Protein AF-A0A0G4GXK8-F1 (afdb_monomer_lite)

Foldseek 3Di:
DPQDQAAEAEDDDDDDPPQDPVNVVVVLVVLLDDPPCQPPEADENANHQYYYQQDPSLLSCVSNRHAQQNHQEYAHADQHHALSRRQNNQLRYLRHAEYHYQHADALQRLLVSLQSHDFDDPPDQFSCLNHAYDHEHEPPPDDLVSSLVSLLSSLCSCVRRRQFQNYQEYHYEYEPVCCCVCPPDPVNVSNLQSNLVSCNGRHHDPPDPDPRGRAYAYAYDDPPPPDPDPQCVLVLQNDQDLVVPHPPSSVRVVVNVCVNSQKDWDPPDDDVPAQTEIEHPDDPAEEAEAEDEPVQQDVVVVVVVVVVDPPRRRRHQYQDPGAYAYAYYYDPPDDDDPPRARPPDVSLVNQAQPRDDANAHYHYAHLNCLNVVLSNLVSPHAYQEYHYHDEELQSVLVSVLSHACRNQHQYYAYYHHDYPPPDQRDQRPHANANHQYYAAEELRSLSNLLNVQQRYQEHQEYHYEYDPVSVVSSVVSHDPYDHQWYKYWYDDVPFIWIFTWGDPVVDTDGDPDTDGDDPDDD

Radius of gyration: 33.2 Å; chains: 1; bounding box: 85×62×98 Å

Secondary structure (DSSP, 8-state):
-PPP---EEE------TT--HHHHHHHHHHTTS--SS--SS-EE-TT--EEE---TTGGGGTTTTEE-TT--EEE--STT--HHHHHHHHTT-S---EEE-S--B-HHHHHHHHHTSPPPPTTSPPTTTT--B-PPEE-SSS-HHHHHHHHHHHHHHHHHTT-SS-BSEEEEEEEHHHHHHHHT-GGGHHHHHHHHHHHHHHBPP--S-STT--EEEEEEE--S----PPPHHHHHTT--B-TTTS-TTHHHHHHHHHHHTTEEE-TTS--TTSPPEEEE-S-SPEEEEEEE-SGGG-HHHHHHHHHT--TT-B--EE-B-S-EEEEEEEPTT----TT-PPP--TTGGGS-TTTB--EEEEEE-STTHHHHHHHHHHTT--EEEEEEES-BHHHHHHHHTTS-GGG--SEEEEESPBP-SSPPPPP--S--TT--EEEEESHHHHHHHHHHHTT-S-EEEEEEEE-HHHHHHHHHSS-SS-EEEEEEEEEETTEEEEEEEE--TT-----S-EEEPPP---

Structure (mmCIF, N/CA/C/O backbone):
data_AF-A0A0G4GXK8-F1
#
_entry.id   AF-A0A0G4GXK8-F1
#
loop_
_atom_site.group_PDB
_atom_site.id
_atom_site.type_symbol
_atom_site.label_atom_id
_atom_site.label_alt_id
_atom_site.label_comp_id
_atom_site.label_asym_id
_atom_site.label_entity_id
_atom_site.label_seq_id
_atom_site.pdbx_PDB_ins_code
_atom_site.Cartn_x
_atom_site.Cartn_y
_atom_site.Cartn_z
_atom_site.occupancy
_atom_site.B_iso_or_equiv
_atom_site.auth_seq_id
_atom_site.auth_comp_id
_atom_site.auth_asym_id
_atom_site.auth_atom_id
_atom_site.pdbx_PDB_model_num
ATOM 1 N N . MET A 1 1 ? -26.511 -6.822 51.312 1.00 45.88 1 MET A N 1
ATOM 2 C CA . MET A 1 1 ? -25.947 -7.897 50.473 1.00 45.88 1 MET A CA 1
ATOM 3 C C . MET A 1 1 ? -24.618 -7.384 49.966 1.00 45.88 1 MET A C 1
ATOM 5 O O . MET A 1 1 ? -24.605 -6.292 49.418 1.00 45.88 1 MET A O 1
ATOM 9 N N . SER A 1 2 ? -23.519 -8.069 50.276 1.00 49.81 2 SER A N 1
ATOM 10 C CA . SER A 1 2 ? -22.185 -7.695 49.799 1.00 49.81 2 SER A CA 1
ATOM 11 C C . SER A 1 2 ? -22.205 -7.646 48.274 1.00 49.81 2 SER A C 1
ATOM 13 O O . SER A 1 2 ? -22.596 -8.632 47.649 1.00 49.81 2 SER A O 1
ATOM 15 N N . GLU A 1 3 ? -21.844 -6.499 47.700 1.00 61.69 3 GLU A N 1
ATOM 16 C CA . GLU A 1 3 ? -21.619 -6.343 46.263 1.00 61.69 3 GLU A CA 1
ATOM 17 C C . GLU A 1 3 ? -20.759 -7.514 45.765 1.00 61.69 3 GLU A C 1
ATOM 19 O O . GLU A 1 3 ? -19.764 -7.873 46.398 1.00 61.69 3 GLU A O 1
ATOM 24 N N . GLY A 1 4 ? -21.205 -8.182 44.698 1.00 65.81 4 GLY A N 1
ATOM 25 C CA . GLY A 1 4 ? -20.562 -9.398 44.203 1.00 65.81 4 GLY A CA 1
ATOM 26 C C . GLY A 1 4 ? -19.075 -9.180 43.917 1.00 65.81 4 GLY A C 1
ATOM 27 O O . GLY A 1 4 ? -18.685 -8.151 43.377 1.00 65.81 4 GLY A O 1
ATOM 28 N N . SER A 1 5 ? -18.244 -10.163 44.264 1.00 86.81 5 SER A N 1
ATOM 29 C CA . SER A 1 5 ? -16.780 -10.118 44.149 1.00 86.81 5 SER A CA 1
ATOM 30 C C . SER A 1 5 ? -16.239 -10.582 42.789 1.00 86.81 5 SER A C 1
ATOM 32 O O . SER A 1 5 ? -15.032 -10.789 42.654 1.00 86.81 5 SER A O 1
ATOM 34 N N . LEU A 1 6 ? -17.107 -10.781 41.789 1.00 93.56 6 LEU A N 1
ATOM 35 C CA . LEU A 1 6 ? -16.709 -11.272 40.469 1.00 93.56 6 LEU A CA 1
ATOM 36 C C . LEU A 1 6 ? -15.880 -10.206 39.745 1.00 93.56 6 LEU A C 1
ATOM 38 O O . LEU A 1 6 ? -16.436 -9.220 39.273 1.00 93.56 6 LEU A O 1
ATOM 42 N N . LYS A 1 7 ? -14.564 -10.420 39.664 1.00 95.69 7 LYS A N 1
ATOM 43 C CA . LYS A 1 7 ? -13.618 -9.494 39.020 1.00 95.69 7 LYS A CA 1
ATOM 44 C C . LYS A 1 7 ? -13.305 -9.823 37.567 1.00 95.69 7 LYS A C 1
ATOM 46 O O . LYS A 1 7 ? -13.106 -8.915 36.771 1.00 95.69 7 LYS A O 1
ATOM 51 N N . SER A 1 8 ? -13.281 -11.105 37.226 1.00 96.50 8 SER A N 1
ATOM 52 C CA . SER A 1 8 ? -12.919 -11.581 35.894 1.00 96.50 8 SER A CA 1
ATOM 53 C C . SER A 1 8 ? -13.909 -12.653 35.454 1.00 96.50 8 SER A C 1
ATOM 55 O O . SER A 1 8 ? -14.335 -13.475 36.271 1.00 96.50 8 SER A O 1
ATOM 57 N N . LEU A 1 9 ? -14.301 -12.613 34.184 1.00 95.75 9 LEU A N 1
ATOM 58 C CA . LEU A 1 9 ? -15.177 -13.586 33.544 1.00 95.75 9 LEU A CA 1
ATOM 59 C C . LEU A 1 9 ? -14.488 -14.100 32.283 1.00 95.75 9 LEU A C 1
ATOM 61 O O . LEU A 1 9 ? -14.310 -13.343 31.336 1.00 95.75 9 LEU A O 1
ATOM 65 N N . THR A 1 10 ? -14.138 -15.380 32.258 1.00 95.25 10 THR A N 1
ATOM 66 C CA . THR A 1 10 ? -13.512 -16.020 31.096 1.00 95.25 10 THR A CA 1
ATOM 67 C C . THR A 1 10 ? -14.462 -17.052 30.518 1.00 95.25 10 THR A C 1
ATOM 69 O O . THR A 1 10 ? -14.994 -17.885 31.251 1.00 95.25 10 THR A O 1
ATOM 72 N N . PHE A 1 11 ? -14.673 -17.002 29.207 1.00 92.00 11 PHE A N 1
ATOM 73 C CA . PHE A 1 11 ? -15.442 -18.016 28.499 1.00 92.00 11 PHE A CA 1
ATOM 74 C C . PHE A 1 11 ? -14.510 -19.061 27.898 1.00 92.00 11 PHE A C 1
ATOM 76 O O . PHE A 1 11 ? -13.638 -18.746 27.094 1.00 92.00 11 PHE A O 1
ATOM 83 N N . GLU A 1 12 ? -14.701 -20.317 28.276 1.00 88.56 12 GLU A N 1
ATOM 84 C CA . GLU A 1 12 ? -13.911 -21.423 27.749 1.00 88.56 12 GLU A CA 1
ATOM 85 C C . GLU A 1 12 ? -14.788 -22.307 26.862 1.00 88.56 12 GLU A C 1
ATOM 87 O O . GLU A 1 12 ? -15.920 -22.630 27.244 1.00 88.56 12 GLU A O 1
ATOM 92 N N . PRO A 1 13 ? -14.303 -22.711 25.676 1.00 81.56 13 PRO A N 1
ATOM 93 C CA . PRO A 1 13 ? -15.007 -23.697 24.878 1.00 81.56 13 PRO A CA 1
ATOM 94 C C . PRO A 1 13 ? -15.041 -25.024 25.645 1.00 81.56 13 PRO A C 1
ATOM 96 O O . PRO A 1 13 ? -14.010 -25.649 25.886 1.00 81.56 13 PRO A O 1
ATOM 99 N N . ALA A 1 14 ? -16.239 -25.465 26.023 1.00 82.31 14 ALA A N 1
ATOM 100 C CA . ALA A 1 14 ? -16.440 -26.764 26.645 1.00 82.31 14 ALA A CA 1
ATOM 101 C C . ALA A 1 14 ? -16.667 -27.828 25.564 1.00 82.31 14 ALA A C 1
ATOM 103 O O . ALA A 1 14 ? -17.602 -27.732 24.766 1.00 82.31 14 ALA A O 1
ATOM 104 N N . VAL A 1 15 ? -15.831 -28.867 25.552 1.00 80.19 15 VAL A N 1
ATOM 105 C CA . VAL A 1 15 ? -16.092 -30.066 24.749 1.00 80.19 15 VAL A CA 1
ATOM 106 C C . VAL A 1 15 ? -17.166 -30.876 25.469 1.00 80.19 15 VAL A C 1
ATOM 108 O O . VAL A 1 15 ? -16.947 -31.322 26.593 1.00 80.19 15 VAL A O 1
ATOM 111 N N . LEU A 1 16 ? -18.323 -31.067 24.836 1.00 81.56 16 LEU A N 1
ATOM 112 C CA . LEU A 1 16 ? -19.387 -31.926 25.353 1.00 81.56 16 LEU A CA 1
ATOM 113 C C . LEU A 1 16 ? -19.197 -33.349 24.797 1.00 81.56 16 LEU A C 1
ATOM 115 O O . LEU A 1 16 ? -19.496 -33.584 23.624 1.00 81.56 16 LEU A O 1
ATOM 119 N N . PRO A 1 17 ? -18.664 -34.306 25.583 1.00 81.38 17 PRO A N 1
ATOM 120 C CA . PRO A 1 17 ? -18.449 -35.662 25.098 1.00 81.38 17 PRO A CA 1
ATOM 121 C C . PRO A 1 17 ? -19.789 -36.345 24.807 1.00 81.38 17 PRO A C 1
ATOM 123 O O . PRO A 1 17 ? -20.706 -36.303 25.622 1.00 81.38 17 PRO A O 1
ATOM 126 N N . GLY A 1 18 ? -19.884 -37.000 23.649 1.00 83.50 18 GLY A N 1
ATOM 127 C CA . GLY A 1 18 ? -21.077 -37.752 23.251 1.00 83.50 18 GLY A CA 1
ATOM 128 C C . GLY A 1 18 ? -22.213 -36.912 22.663 1.00 83.50 18 GLY A C 1
ATOM 129 O O . GLY A 1 18 ? -23.280 -37.466 22.436 1.00 83.50 18 GLY A O 1
ATOM 130 N N . VAL A 1 19 ? -21.987 -35.620 22.400 1.00 78.62 19 VAL A N 1
ATOM 131 C CA . VAL A 1 19 ? -22.952 -34.733 21.736 1.00 78.62 19 VAL A CA 1
ATOM 132 C C . VAL A 1 19 ? -22.487 -34.493 20.296 1.00 78.62 19 VAL A C 1
ATOM 134 O O . VAL A 1 19 ? -21.416 -33.931 20.058 1.00 78.62 19 VAL A O 1
ATOM 137 N N . GLY A 1 20 ? -23.259 -34.965 19.322 1.00 82.00 20 GLY A N 1
ATOM 138 C CA . GLY A 1 20 ? -23.020 -34.749 17.901 1.00 82.00 20 GLY A CA 1
ATOM 139 C C . GLY A 1 20 ? -23.222 -33.287 17.490 1.00 82.00 20 GLY A C 1
ATOM 140 O O . GLY A 1 20 ? -23.883 -32.506 18.172 1.00 82.00 20 GLY A O 1
ATOM 141 N N . ILE A 1 21 ? -22.687 -32.906 16.323 1.00 77.19 21 ILE A N 1
ATOM 142 C CA . ILE A 1 21 ? -22.787 -31.533 15.783 1.00 77.19 21 ILE A CA 1
ATOM 143 C C . ILE A 1 21 ? -24.249 -31.051 15.718 1.00 77.19 21 ILE A C 1
ATOM 145 O O . ILE A 1 21 ? -24.526 -29.880 15.975 1.00 77.19 21 ILE A O 1
ATOM 149 N N . GLN A 1 22 ? -25.194 -31.948 15.415 1.00 76.69 22 GLN A N 1
ATOM 150 C CA . GLN A 1 22 ? -26.624 -31.626 15.376 1.00 76.69 22 GLN A CA 1
ATOM 151 C C . GLN A 1 22 ? -27.178 -31.249 16.752 1.00 76.69 22 GLN A C 1
ATOM 153 O O . GLN A 1 22 ? -27.837 -30.223 16.870 1.00 76.69 22 GLN A O 1
ATOM 158 N N . GLU A 1 23 ? -26.850 -32.004 17.797 1.00 78.31 23 GLU A N 1
ATOM 159 C CA . GLU A 1 23 ? -27.309 -31.732 19.164 1.00 78.31 23 GLU A CA 1
ATOM 160 C C . GLU A 1 23 ? -26.655 -30.461 19.728 1.00 78.31 23 GLU A C 1
ATOM 162 O O . GLU A 1 23 ? -27.317 -29.673 20.397 1.00 78.31 23 GLU A O 1
ATOM 167 N N . ILE A 1 24 ? -25.389 -30.183 19.384 1.00 74.69 24 ILE A N 1
ATOM 168 C CA . ILE A 1 24 ? -24.744 -28.890 19.686 1.00 74.69 24 ILE A CA 1
ATOM 169 C C . ILE A 1 24 ? -25.511 -27.742 19.012 1.00 74.69 24 ILE A C 1
ATOM 171 O O . ILE A 1 24 ? -25.770 -26.708 19.635 1.00 74.69 24 ILE A O 1
ATOM 175 N N . THR A 1 25 ? -25.913 -27.931 17.753 1.00 72.81 25 THR A N 1
ATOM 176 C CA . THR A 1 25 ? -26.692 -26.937 17.003 1.00 72.81 25 THR A CA 1
ATOM 177 C C . THR A 1 25 ? -28.077 -26.742 17.633 1.00 72.81 25 THR A C 1
ATOM 179 O O . THR A 1 25 ? -28.501 -25.603 17.828 1.00 72.81 25 THR A O 1
ATOM 182 N N . GLU A 1 26 ? -28.754 -27.814 18.052 1.00 74.62 26 GLU A N 1
ATOM 183 C CA . GLU A 1 26 ? -30.036 -27.739 18.765 1.00 74.62 26 GLU A CA 1
ATOM 184 C C . GLU A 1 26 ? -29.912 -27.046 20.127 1.00 74.62 26 GLU A C 1
ATOM 186 O O . GLU A 1 26 ? -30.715 -26.166 20.432 1.00 74.62 26 GLU A O 1
ATOM 191 N N . ILE A 1 27 ? -28.883 -27.353 20.924 1.00 72.31 27 ILE A N 1
ATOM 192 C CA . ILE A 1 27 ? -28.625 -26.686 22.211 1.00 72.31 27 ILE A CA 1
ATOM 193 C C . ILE A 1 27 ? -28.381 -25.187 22.004 1.00 72.31 27 ILE A C 1
ATOM 195 O O . ILE A 1 27 ? -28.888 -24.368 22.778 1.00 72.31 27 ILE A O 1
ATOM 199 N N . SER A 1 28 ? -27.647 -24.809 20.951 1.00 68.38 28 SER A N 1
ATOM 200 C CA . SER A 1 28 ? -27.437 -23.401 20.600 1.00 68.38 28 SER A CA 1
ATOM 201 C C . SER A 1 28 ? -28.756 -22.705 20.247 1.00 68.38 28 SER A C 1
ATOM 203 O O . SER A 1 28 ? -29.006 -21.588 20.701 1.00 68.38 28 SER A O 1
ATOM 205 N N . TYR A 1 29 ? -29.652 -23.395 19.532 1.00 68.12 29 TYR A N 1
ATOM 206 C CA . TYR A 1 29 ? -30.964 -22.877 19.154 1.00 68.12 29 TYR A CA 1
ATOM 207 C C . TYR A 1 29 ? -31.909 -22.760 20.360 1.00 68.12 29 TYR A C 1
ATOM 209 O O . TYR A 1 29 ? -32.554 -21.729 20.539 1.00 68.12 29 TYR A O 1
ATOM 217 N N . ILE A 1 30 ? -31.962 -23.764 21.237 1.00 66.00 30 ILE A N 1
ATOM 218 C CA . ILE A 1 30 ? -32.838 -23.773 22.420 1.00 66.00 30 ILE A CA 1
ATOM 219 C C . ILE A 1 30 ? -32.435 -22.671 23.411 1.00 66.00 30 ILE A C 1
ATOM 221 O O . ILE A 1 30 ? -33.296 -21.962 23.932 1.00 66.00 30 ILE A O 1
ATOM 225 N N . ASN A 1 31 ? -31.133 -22.467 23.623 1.00 63.75 31 ASN A N 1
ATOM 226 C CA . ASN A 1 31 ? -30.623 -21.435 24.529 1.00 63.75 31 ASN A CA 1
ATOM 227 C C . ASN A 1 31 ? -30.623 -20.019 23.925 1.00 63.75 31 ASN A C 1
ATOM 229 O O . ASN A 1 31 ? -30.362 -19.053 24.645 1.00 63.75 31 ASN A O 1
ATOM 233 N N . SER A 1 32 ? -30.936 -19.877 22.629 1.00 56.75 32 SER A N 1
ATOM 234 C CA . SER A 1 32 ? -30.922 -18.589 21.919 1.00 56.75 32 SER A CA 1
ATOM 235 C C . SER A 1 32 ? -32.082 -17.653 22.251 1.00 56.75 32 SER A C 1
ATOM 237 O O . SER A 1 32 ? -32.067 -16.482 21.874 1.00 56.75 32 SER A O 1
ATOM 239 N N . ARG A 1 33 ? -33.093 -18.121 22.987 1.00 60.16 33 ARG A N 1
ATOM 240 C CA . ARG A 1 33 ? -34.148 -17.246 23.500 1.00 60.16 33 ARG A CA 1
ATOM 241 C C . ARG A 1 33 ? -33.918 -17.013 24.989 1.00 60.16 33 ARG A C 1
ATOM 243 O O . ARG A 1 33 ? -34.150 -17.939 25.768 1.00 60.16 33 ARG A O 1
ATOM 250 N N . PRO A 1 34 ? -33.484 -15.809 25.418 1.00 59.44 34 PRO A N 1
ATOM 251 C CA . PRO A 1 34 ? -33.531 -15.483 26.835 1.00 59.44 34 PRO A CA 1
ATOM 252 C C . PRO A 1 34 ? -34.973 -15.697 27.331 1.00 59.44 34 PRO A C 1
ATOM 254 O O . PRO A 1 34 ? -35.917 -15.459 26.567 1.00 59.44 34 PRO A O 1
ATOM 257 N N . PRO A 1 35 ? -35.174 -16.192 28.567 1.00 64.50 35 PRO A N 1
ATOM 258 C CA . PRO A 1 35 ? -36.516 -16.378 29.109 1.00 64.50 35 PRO A CA 1
ATOM 259 C C . PRO A 1 35 ? -37.327 -15.086 28.920 1.00 64.50 35 PRO A C 1
ATOM 261 O O . PRO A 1 35 ? -36.813 -14.001 29.181 1.00 64.50 35 PRO A O 1
ATOM 264 N N . GLN A 1 36 ? -38.574 -15.202 28.436 1.00 60.56 36 GLN A N 1
ATOM 265 C CA . GLN A 1 36 ? -39.431 -14.067 28.027 1.00 60.56 36 GLN A CA 1
ATOM 266 C C . GLN A 1 36 ? -39.553 -12.966 29.091 1.00 60.56 36 GLN A C 1
ATOM 268 O O . GLN A 1 36 ? -39.804 -11.806 28.774 1.00 60.56 36 GLN A O 1
ATOM 273 N N . THR A 1 37 ? -39.346 -13.318 30.353 1.00 61.09 37 THR A N 1
ATOM 274 C CA . THR A 1 37 ? -39.152 -12.385 31.452 1.00 61.09 37 THR A CA 1
ATOM 275 C C . THR A 1 37 ? -37.689 -11.953 31.513 1.00 61.09 37 THR A C 1
ATOM 277 O O . THR A 1 37 ? -36.926 -12.443 32.351 1.00 61.09 37 THR A O 1
ATOM 280 N N . ALA A 1 38 ? -37.291 -11.021 30.641 1.00 59.41 38 ALA A N 1
ATOM 281 C CA . ALA A 1 38 ? -36.101 -10.222 30.911 1.00 59.41 38 ALA A CA 1
ATOM 282 C C . ALA A 1 38 ? -36.269 -9.619 32.318 1.00 59.41 38 ALA A C 1
ATOM 284 O O . ALA A 1 38 ? -37.359 -9.117 32.628 1.00 59.41 38 ALA A O 1
ATOM 285 N N . PRO A 1 39 ? -35.264 -9.714 33.204 1.00 66.06 39 PRO A N 1
ATOM 286 C CA . PRO A 1 39 ? -35.381 -9.118 34.522 1.00 66.06 39 PRO A CA 1
ATOM 287 C C . PRO A 1 39 ? -35.699 -7.632 34.341 1.00 66.06 39 PRO A C 1
ATOM 289 O O . PRO A 1 39 ? -35.030 -6.927 33.588 1.00 66.06 39 PRO A O 1
ATOM 292 N N . SER A 1 40 ? -36.745 -7.152 35.015 1.00 73.75 40 SER A N 1
ATOM 293 C CA . SER A 1 40 ? -37.171 -5.747 34.941 1.00 73.75 40 SER A CA 1
ATOM 294 C C . SER A 1 40 ? -36.105 -4.777 35.462 1.00 73.75 40 SER A C 1
ATOM 296 O O . SER A 1 40 ? -36.216 -3.569 35.268 1.00 73.75 40 SER A O 1
ATOM 298 N N . GLN A 1 41 ? -35.074 -5.303 36.124 1.00 79.56 41 GLN A N 1
ATOM 299 C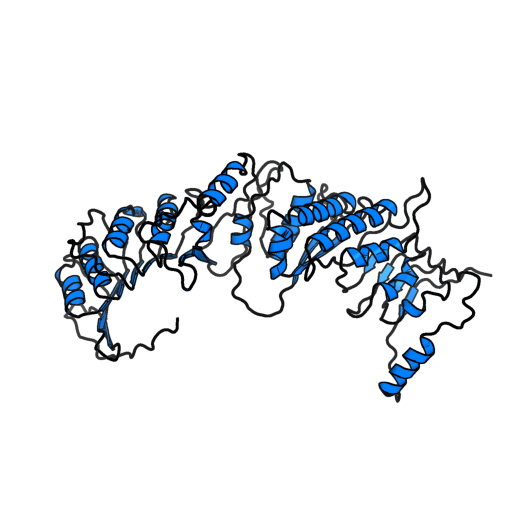 CA . GLN A 1 41 ? -33.948 -4.564 36.664 1.00 79.56 41 GLN A CA 1
ATOM 300 C C . GLN A 1 41 ? -32.643 -5.089 36.074 1.00 79.56 41 GLN A C 1
ATOM 302 O O . GLN A 1 41 ? -32.454 -6.296 35.917 1.00 79.56 41 GLN A O 1
ATOM 307 N N . SER A 1 42 ? -31.725 -4.167 35.786 1.00 85.69 42 SER A N 1
ATOM 308 C CA . SER A 1 42 ? -30.365 -4.523 35.400 1.00 85.69 42 SER A CA 1
ATOM 309 C C . SER A 1 42 ? -29.679 -5.309 36.520 1.00 85.69 42 SER A C 1
ATOM 311 O O . SER A 1 42 ? -29.839 -4.952 37.685 1.00 85.69 42 SER A O 1
ATOM 313 N N . ILE A 1 43 ? -28.875 -6.313 36.178 1.00 89.75 43 ILE A N 1
ATOM 314 C CA . ILE A 1 43 ? -28.015 -7.068 37.092 1.00 89.75 43 ILE A CA 1
ATOM 315 C C . ILE A 1 43 ? -26.655 -6.352 37.148 1.00 89.75 43 ILE A C 1
ATOM 317 O O . ILE A 1 43 ? -25.871 -6.483 36.203 1.00 89.75 43 ILE A O 1
ATOM 321 N N . PRO A 1 44 ? -26.357 -5.563 38.199 1.00 91.69 44 PRO A N 1
ATOM 322 C CA . PRO A 1 44 ? -25.096 -4.844 38.287 1.00 91.69 44 PRO A CA 1
ATOM 323 C C . PRO A 1 44 ? -23.954 -5.797 38.654 1.00 91.69 44 PRO A C 1
ATOM 325 O O . PRO A 1 44 ? -24.027 -6.539 39.631 1.00 91.69 44 PRO A O 1
ATOM 328 N N . LEU A 1 45 ? -22.865 -5.715 37.898 1.00 94.00 45 LEU A N 1
ATOM 329 C CA . LEU A 1 45 ? -21.598 -6.410 38.112 1.00 94.00 45 LEU A CA 1
ATOM 330 C C . LEU A 1 45 ? -20.495 -5.360 38.349 1.00 94.00 45 LEU A C 1
ATOM 332 O O . LEU A 1 45 ? -19.636 -5.153 37.492 1.00 94.00 45 LEU A O 1
ATOM 336 N N . PRO A 1 46 ? -20.530 -4.636 39.486 1.00 94.06 46 PRO A N 1
ATOM 337 C CA . PRO A 1 46 ? -19.671 -3.474 39.712 1.00 94.06 46 PRO A CA 1
ATOM 338 C C . PRO A 1 46 ? -18.201 -3.833 39.952 1.00 94.06 46 PRO A C 1
ATOM 340 O O . PRO A 1 46 ? -17.347 -2.969 39.797 1.00 94.06 46 PRO A O 1
ATOM 343 N N . ALA A 1 47 ? -17.899 -5.079 40.327 1.00 95.19 47 ALA A N 1
ATOM 344 C CA . ALA A 1 47 ? -16.530 -5.548 40.525 1.00 95.19 47 ALA A CA 1
ATOM 345 C C . ALA A 1 47 ? -15.891 -6.123 39.252 1.00 95.19 47 ALA A C 1
ATOM 347 O O . ALA A 1 47 ? -14.683 -6.340 39.260 1.00 95.19 47 ALA A O 1
ATOM 348 N N . LEU A 1 48 ? -16.671 -6.372 38.189 1.00 96.81 48 LEU A N 1
ATOM 349 C CA . LEU A 1 48 ? -16.188 -7.025 36.973 1.00 96.81 48 LEU A CA 1
ATOM 350 C C . LEU A 1 48 ? -15.327 -6.048 36.176 1.00 96.81 48 LEU A C 1
ATOM 352 O O . LEU A 1 48 ? -15.840 -5.073 35.630 1.00 96.81 48 LEU A O 1
ATOM 356 N N . THR A 1 49 ? -14.029 -6.323 36.113 1.00 97.38 49 THR A N 1
ATOM 357 C CA . THR A 1 49 ? -13.034 -5.515 35.404 1.00 97.38 49 THR A CA 1
ATOM 358 C C . THR A 1 49 ? -12.572 -6.170 34.109 1.00 97.38 49 THR A C 1
ATOM 360 O O . THR A 1 49 ? -12.143 -5.467 33.200 1.00 97.38 49 THR A O 1
ATOM 363 N N . GLU A 1 50 ? -12.681 -7.492 33.992 1.00 97.81 50 GLU A N 1
ATOM 364 C CA . GLU A 1 50 ? -12.146 -8.249 32.858 1.00 97.81 50 GLU A CA 1
ATOM 365 C C . GLU A 1 50 ? -13.186 -9.215 32.293 1.00 97.81 50 GLU A C 1
ATOM 367 O O . GLU A 1 50 ? -13.807 -9.983 33.033 1.00 97.81 50 GLU A O 1
ATOM 372 N N . VAL A 1 51 ? -13.350 -9.203 30.972 1.00 96.88 51 VAL A N 1
ATOM 373 C CA . VAL A 1 51 ? -14.135 -10.194 30.236 1.00 96.88 51 VAL A CA 1
ATOM 374 C C . VAL A 1 51 ? -13.260 -10.790 29.148 1.00 96.88 51 VAL A C 1
ATOM 376 O O . VAL A 1 51 ? -12.902 -10.107 28.193 1.00 96.88 51 VAL A O 1
ATOM 379 N N . ASN A 1 52 ? -12.925 -12.066 29.288 1.00 96.50 52 ASN A N 1
ATOM 380 C CA . ASN A 1 52 ? -12.000 -12.752 28.407 1.00 96.50 52 ASN A CA 1
ATOM 381 C C . ASN A 1 52 ? -12.683 -13.805 27.545 1.00 96.50 52 ASN A C 1
ATOM 383 O O . ASN A 1 52 ? -13.639 -14.460 27.967 1.00 96.50 52 ASN A O 1
ATOM 387 N N . CYS A 1 53 ? -12.122 -14.013 26.356 1.00 92.88 53 CYS A N 1
ATOM 388 C CA . CYS A 1 53 ? -12.518 -15.080 25.443 1.00 92.88 53 CYS A CA 1
ATOM 389 C C . CYS A 1 53 ? -13.968 -14.986 24.935 1.00 92.88 53 CYS A C 1
ATOM 391 O O . CYS A 1 53 ? -14.638 -15.999 24.769 1.00 92.88 53 CYS A O 1
ATOM 393 N N . VAL A 1 54 ? -14.473 -13.781 24.650 1.00 92.56 54 VAL A N 1
ATOM 394 C CA . VAL A 1 54 ? -15.809 -13.618 24.052 1.00 92.56 54 VAL A CA 1
ATOM 395 C C . VAL A 1 54 ? -15.880 -14.360 22.704 1.00 92.56 54 VAL A C 1
ATOM 397 O O . VAL A 1 54 ? -15.052 -14.135 21.819 1.00 92.56 54 VAL A O 1
ATOM 400 N N . ILE A 1 55 ? -16.873 -15.243 22.560 1.00 88.44 55 ILE A N 1
ATOM 401 C CA . ILE A 1 55 ? -17.116 -16.090 21.381 1.00 88.44 55 ILE A CA 1
ATOM 402 C C . ILE A 1 55 ? -18.459 -15.750 20.713 1.00 88.44 55 ILE A C 1
ATOM 404 O O . ILE A 1 55 ? -19.304 -15.095 21.336 1.00 88.44 55 ILE A O 1
ATOM 408 N N . PRO A 1 56 ? -18.686 -16.209 19.465 1.00 85.31 56 PRO A N 1
ATOM 409 C CA . PRO A 1 56 ? -19.992 -16.119 18.822 1.00 85.31 56 PRO A CA 1
ATOM 410 C C . PRO A 1 56 ? -21.123 -16.686 19.681 1.00 85.31 56 PRO A C 1
ATOM 412 O O . PRO A 1 56 ? -20.991 -17.758 20.270 1.00 85.31 56 PRO A O 1
ATOM 415 N N . GLY A 1 57 ? -22.253 -15.980 19.717 1.00 82.38 57 GLY A N 1
ATOM 416 C CA . GLY A 1 57 ? -23.446 -16.375 20.470 1.00 82.38 57 GLY A CA 1
ATOM 417 C C . GLY A 1 57 ? -23.568 -15.703 21.838 1.00 82.38 57 GLY A C 1
ATOM 418 O O . GLY A 1 57 ? -24.624 -15.778 22.462 1.00 82.38 57 GLY A O 1
ATOM 419 N N . HIS A 1 58 ? -22.551 -14.970 22.299 1.00 86.31 58 HIS A N 1
ATOM 420 C CA . HIS A 1 58 ? -22.671 -14.152 23.512 1.00 86.31 58 HIS A CA 1
ATOM 421 C C . HIS A 1 58 ? -23.545 -12.913 23.338 1.00 86.31 58 HIS A C 1
ATOM 423 O O . HIS A 1 58 ? -23.950 -12.316 24.333 1.00 86.31 58 HIS A O 1
ATOM 429 N N . SER A 1 59 ? -23.950 -12.589 22.110 1.00 83.81 59 SER A N 1
ATOM 430 C CA . SER A 1 59 ? -25.041 -11.642 21.850 1.00 83.81 59 SER A CA 1
ATOM 431 C C . SER A 1 59 ? -26.338 -11.988 22.594 1.00 83.81 59 SER A C 1
ATOM 433 O O . SER A 1 59 ? -27.117 -11.098 22.899 1.00 83.81 59 SER A O 1
ATOM 435 N N . LEU A 1 60 ? -26.547 -13.249 22.985 1.00 81.06 60 LEU A N 1
ATOM 436 C CA . LEU A 1 60 ? -27.681 -13.692 23.810 1.00 81.06 60 LEU A CA 1
ATOM 437 C C . LEU A 1 60 ? -27.654 -13.179 25.259 1.00 81.06 60 LEU A C 1
ATOM 439 O O . LEU A 1 60 ? -28.633 -13.314 26.000 1.00 81.06 60 LEU A O 1
ATOM 443 N N . ILE A 1 61 ? -26.513 -12.646 25.694 1.00 83.50 61 ILE A N 1
ATOM 444 C CA . ILE A 1 61 ? -26.377 -11.952 26.976 1.00 83.50 61 ILE A CA 1
ATOM 445 C C . ILE A 1 61 ? -26.991 -10.550 26.864 1.00 83.50 61 ILE A C 1
ATOM 447 O O . ILE A 1 61 ? -27.503 -10.032 27.863 1.00 83.50 61 ILE A O 1
ATOM 451 N N . ASP A 1 62 ? -27.028 -9.974 25.654 1.00 76.94 62 ASP A N 1
ATOM 452 C CA . ASP A 1 62 ? -27.815 -8.778 25.359 1.00 76.94 62 ASP A CA 1
ATOM 453 C C . ASP A 1 62 ? -29.295 -9.100 25.637 1.00 76.94 62 ASP A C 1
ATOM 455 O O . ASP A 1 62 ? -29.876 -10.015 25.057 1.00 76.94 62 ASP A O 1
ATOM 459 N N . GLY A 1 63 ? -29.897 -8.415 26.611 1.00 75.19 63 GLY A N 1
ATOM 460 C CA . GLY A 1 63 ? -31.257 -8.704 27.095 1.00 75.19 63 GLY A CA 1
ATOM 461 C C . GLY A 1 63 ? -31.346 -9.422 28.446 1.00 75.19 63 GLY A C 1
ATOM 462 O O . GLY A 1 63 ? -32.414 -9.436 29.055 1.00 75.19 63 GLY A O 1
ATOM 463 N N . ARG A 1 64 ? -30.233 -9.925 29.000 1.00 81.44 64 ARG A N 1
ATOM 464 C CA . ARG A 1 64 ? -30.187 -10.397 30.404 1.00 81.44 64 ARG A CA 1
ATOM 465 C C . ARG A 1 64 ? -30.020 -9.264 31.422 1.00 81.44 64 ARG A C 1
ATOM 467 O O . ARG A 1 64 ? -29.956 -9.519 32.622 1.00 81.44 64 ARG A O 1
ATOM 474 N N . GLY A 1 65 ? -29.942 -8.019 30.950 1.00 84.00 65 GLY A N 1
ATOM 475 C CA . GLY A 1 65 ? -29.865 -6.820 31.782 1.00 84.00 65 GLY A CA 1
ATOM 476 C C . GLY A 1 65 ? -28.527 -6.638 32.499 1.00 84.00 65 GLY A C 1
ATOM 477 O O . GLY A 1 65 ? -28.482 -5.924 33.492 1.00 84.00 65 GLY A O 1
ATOM 478 N N . TRP A 1 66 ? -27.444 -7.284 32.066 1.00 90.69 66 TRP A N 1
ATOM 479 C CA . TRP A 1 66 ? -26.147 -7.131 32.731 1.00 90.69 66 TRP A CA 1
ATOM 480 C C . TRP A 1 66 ? -25.638 -5.693 32.610 1.00 90.69 66 TRP A C 1
ATOM 482 O O . TRP A 1 66 ? -25.640 -5.109 31.529 1.00 90.69 66 TRP A O 1
ATOM 492 N N . ALA A 1 67 ? -25.204 -5.129 33.736 1.00 93.44 67 ALA A N 1
ATOM 493 C CA . ALA A 1 67 ? -24.561 -3.827 33.791 1.00 93.44 67 ALA A CA 1
ATOM 494 C C . ALA A 1 67 ? -23.141 -3.985 34.339 1.00 93.44 67 ALA A C 1
ATOM 496 O O . ALA A 1 67 ? -22.953 -4.371 35.489 1.00 93.44 67 ALA A O 1
ATOM 497 N N . THR A 1 68 ? -22.143 -3.664 33.527 1.00 95.31 68 THR A N 1
ATOM 498 C CA . THR A 1 68 ? -20.717 -3.920 33.743 1.00 95.31 68 THR A CA 1
ATOM 499 C C . THR A 1 68 ? -19.918 -2.608 33.804 1.00 95.31 68 THR A C 1
ATOM 501 O O . THR A 1 68 ? -19.004 -2.384 33.008 1.00 95.31 68 THR A O 1
ATOM 504 N N . PRO A 1 69 ? -20.236 -1.692 34.744 1.00 95.06 69 PRO A N 1
ATOM 505 C CA . PRO A 1 69 ? -19.705 -0.327 34.732 1.00 95.06 69 PRO A CA 1
ATOM 506 C C . PRO A 1 69 ? -18.185 -0.244 34.912 1.00 95.06 69 PRO A C 1
ATOM 508 O O . PRO A 1 69 ? -17.584 0.735 34.472 1.00 95.06 69 PRO A O 1
ATOM 511 N N . ALA A 1 70 ? -17.575 -1.247 35.550 1.00 96.06 70 ALA A N 1
ATOM 512 C CA . ALA A 1 70 ? -16.154 -1.279 35.872 1.00 96.06 70 ALA A CA 1
ATOM 513 C C . ALA A 1 70 ? -15.294 -2.052 34.862 1.00 96.06 70 ALA A C 1
ATOM 515 O O . ALA A 1 70 ? -14.086 -2.120 35.066 1.00 96.06 70 ALA A O 1
ATOM 516 N N . VAL A 1 71 ? -15.875 -2.602 33.786 1.00 97.56 71 VAL A N 1
ATOM 517 C CA . VAL A 1 71 ? -15.111 -3.395 32.811 1.00 97.56 71 VAL A CA 1
ATOM 518 C C . VAL A 1 71 ? -14.052 -2.526 32.148 1.00 97.56 71 VAL A C 1
ATOM 520 O O . VAL A 1 71 ? -14.366 -1.550 31.465 1.00 97.56 71 VAL A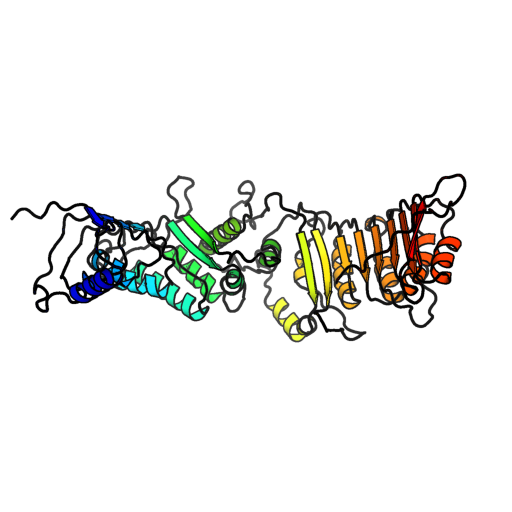 O 1
ATOM 523 N N . GLU A 1 72 ? -12.799 -2.903 32.367 1.00 98.06 72 GLU A N 1
ATOM 524 C CA . GLU A 1 72 ? -11.605 -2.264 31.832 1.00 98.06 72 GLU A CA 1
ATOM 525 C C . GLU A 1 72 ? -11.091 -3.003 30.595 1.00 98.06 72 GLU A C 1
ATOM 527 O O . GLU A 1 72 ? -10.654 -2.351 29.649 1.00 98.06 72 GLU A O 1
ATOM 532 N N . VAL A 1 73 ? -11.179 -4.336 30.575 1.00 97.75 73 VAL A N 1
ATOM 533 C CA . VAL A 1 73 ? -10.643 -5.172 29.493 1.00 97.75 73 VAL A CA 1
ATOM 534 C C . VAL A 1 73 ? -11.728 -6.084 28.941 1.00 97.75 73 VAL A C 1
ATOM 536 O O . VAL A 1 73 ? -12.390 -6.800 29.696 1.00 97.75 73 VAL A O 1
ATOM 539 N N . VAL A 1 74 ? -11.889 -6.079 27.618 1.00 96.94 74 VAL A N 1
ATOM 540 C CA . VAL A 1 74 ? -12.695 -7.072 26.900 1.00 96.94 74 VAL A CA 1
ATOM 541 C C . VAL A 1 74 ? -11.843 -7.704 25.809 1.00 96.94 74 VAL A C 1
ATOM 543 O O . VAL A 1 74 ? -11.385 -6.994 24.914 1.00 96.94 74 VAL A O 1
ATOM 546 N N . SER A 1 75 ? -11.658 -9.024 25.867 1.00 95.69 75 SER A N 1
ATOM 547 C CA . SER A 1 75 ? -10.935 -9.787 24.850 1.00 95.69 75 SER A CA 1
ATOM 548 C C . SER A 1 75 ? -11.842 -10.786 24.122 1.00 95.69 75 SER A C 1
ATOM 550 O O . SER A 1 75 ? -12.620 -11.528 24.726 1.00 95.69 75 SER A O 1
ATOM 552 N N . ALA A 1 76 ? -11.746 -10.803 22.794 1.00 93.00 76 ALA A N 1
ATOM 553 C CA . ALA A 1 76 ? -12.482 -11.693 21.898 1.00 93.00 76 ALA A CA 1
ATOM 554 C C . ALA A 1 76 ? -11.493 -12.313 20.894 1.00 93.00 76 ALA A C 1
ATOM 556 O O . ALA A 1 76 ? -11.401 -11.811 19.777 1.00 93.00 76 ALA A O 1
ATOM 557 N N . PRO A 1 77 ? -10.705 -13.337 21.281 1.00 87.75 77 PRO A N 1
ATOM 558 C CA . PRO A 1 77 ? -9.536 -13.846 20.553 1.00 87.75 77 PRO A CA 1
ATOM 559 C C . PRO A 1 77 ? -9.872 -14.689 19.312 1.00 87.75 77 PRO A C 1
ATOM 561 O O . PRO A 1 77 ? -8.963 -15.139 18.619 1.00 87.75 77 PRO A O 1
ATOM 564 N N . TYR A 1 78 ? -11.152 -14.913 19.016 1.00 83.00 78 TYR A N 1
ATOM 565 C CA . TYR A 1 78 ? -11.594 -15.717 17.879 1.00 83.00 78 TYR A CA 1
ATOM 566 C C . TYR A 1 78 ? -12.038 -14.819 16.721 1.00 83.00 78 TYR A C 1
ATOM 568 O O . TYR A 1 78 ? -12.750 -13.835 16.922 1.00 83.00 78 TYR A O 1
ATOM 576 N N . ASP A 1 79 ? -11.644 -15.177 15.499 1.00 77.44 79 ASP A N 1
ATOM 577 C CA . ASP A 1 79 ? -11.920 -14.424 14.266 1.00 77.44 79 ASP A CA 1
ATOM 578 C C . ASP A 1 79 ? -13.391 -14.475 13.811 1.00 77.44 79 ASP A C 1
ATOM 580 O O . ASP A 1 79 ? -13.783 -13.777 12.878 1.00 77.44 79 ASP A O 1
ATOM 584 N N . THR A 1 80 ? -14.213 -15.278 14.483 1.00 78.19 80 THR A N 1
ATOM 585 C CA . THR A 1 80 ? -15.640 -15.437 14.198 1.00 78.19 80 THR A CA 1
ATOM 586 C C . THR A 1 80 ? -16.545 -14.536 15.030 1.00 78.19 80 THR A C 1
ATOM 588 O O . THR A 1 80 ? -17.729 -14.426 14.712 1.00 78.19 80 THR A O 1
ATOM 591 N N . ALA A 1 81 ? -16.048 -13.958 16.129 1.00 78.19 81 ALA A N 1
ATOM 592 C CA . ALA A 1 81 ? -16.876 -13.121 16.995 1.00 78.19 81 ALA A CA 1
ATOM 593 C C . ALA A 1 81 ? -17.392 -11.886 16.230 1.00 78.19 81 ALA A C 1
ATOM 595 O O . ALA A 1 81 ? -16.765 -11.395 15.295 1.00 78.19 81 ALA A O 1
ATOM 596 N N . GLN A 1 82 ? -18.569 -11.388 16.594 1.00 87.44 82 GLN A N 1
ATOM 597 C CA . GLN A 1 82 ? -19.159 -10.211 15.962 1.00 87.44 82 GLN A CA 1
ATOM 598 C C . GLN A 1 82 ? -19.302 -9.070 16.967 1.00 87.44 82 GLN A C 1
ATOM 600 O O . GLN A 1 82 ? -19.257 -9.257 18.183 1.00 87.44 82 GLN A O 1
ATOM 605 N N . VAL A 1 83 ? -19.556 -7.861 16.458 1.00 89.75 83 VAL A N 1
ATOM 606 C CA . VAL A 1 83 ? -19.903 -6.689 17.284 1.00 89.75 83 VAL A CA 1
ATOM 607 C C . VAL A 1 83 ? -21.035 -7.008 18.264 1.00 89.75 83 VAL A C 1
ATOM 609 O O . VAL A 1 83 ? -21.009 -6.548 19.405 1.00 89.75 83 VAL A O 1
ATOM 612 N N . ALA A 1 84 ? -22.008 -7.815 17.833 1.00 90.69 84 ALA A N 1
ATOM 613 C CA . ALA A 1 84 ? -23.134 -8.233 18.657 1.00 90.69 84 ALA A CA 1
ATOM 614 C C . ALA A 1 84 ? -22.705 -9.043 19.892 1.00 90.69 84 ALA A C 1
ATOM 616 O O . ALA A 1 84 ? -23.344 -8.925 20.930 1.00 90.69 84 ALA A O 1
ATOM 617 N N . ASP A 1 85 ? -21.622 -9.818 19.810 1.00 91.06 85 ASP A N 1
ATOM 618 C CA . ASP A 1 85 ? -21.158 -10.664 20.915 1.00 91.06 85 ASP A CA 1
ATOM 619 C C . ASP A 1 85 ? -20.380 -9.875 21.974 1.00 91.06 85 ASP A C 1
ATOM 621 O O . ASP A 1 85 ? -20.412 -10.210 23.155 1.00 91.06 85 ASP A O 1
ATOM 625 N N . ILE A 1 86 ? -19.707 -8.799 21.558 1.00 94.44 86 ILE A N 1
ATOM 626 C CA . ILE A 1 86 ? -18.913 -7.920 22.430 1.00 94.44 86 ILE A CA 1
ATOM 627 C C . ILE A 1 86 ? -19.803 -6.876 23.121 1.00 94.44 86 ILE A C 1
ATOM 629 O O . ILE A 1 86 ? -19.562 -6.502 24.274 1.00 94.44 86 ILE A O 1
ATOM 633 N N . ARG A 1 87 ? -20.849 -6.406 22.426 1.00 95.25 87 ARG A N 1
ATOM 634 C CA . ARG A 1 87 ? -21.752 -5.334 22.873 1.00 95.25 87 ARG A CA 1
ATOM 635 C C . ARG A 1 87 ? -22.240 -5.467 24.327 1.00 95.25 87 ARG A C 1
ATOM 637 O O . ARG A 1 87 ? -22.153 -4.457 25.027 1.00 95.25 87 ARG A O 1
ATOM 644 N N . PRO A 1 88 ? -22.693 -6.637 24.824 1.00 93.75 88 PRO A N 1
ATOM 645 C CA . PRO A 1 88 ? -23.262 -6.754 26.170 1.00 93.75 88 PRO A CA 1
ATOM 646 C C . PRO A 1 88 ? -22.303 -6.328 27.285 1.00 93.75 88 PRO A C 1
ATOM 648 O O . PRO A 1 88 ? -22.738 -5.841 28.325 1.00 93.75 88 PRO A O 1
ATOM 651 N N . PHE A 1 89 ? -20.997 -6.486 27.066 1.00 94.94 89 PHE A N 1
ATOM 652 C CA . PHE A 1 89 ? -19.971 -6.207 28.071 1.00 94.94 89 PHE A CA 1
ATOM 653 C C . PHE A 1 89 ? -19.472 -4.765 28.035 1.00 94.94 89 PHE A C 1
ATOM 655 O O . PHE A 1 89 ? -19.025 -4.244 29.059 1.00 94.94 89 PHE A O 1
ATOM 662 N N . VAL A 1 90 ? -19.554 -4.108 26.874 1.00 95.50 90 VAL A N 1
ATOM 663 C CA . VAL A 1 90 ? -19.073 -2.730 26.698 1.00 95.50 90 VAL A CA 1
ATOM 664 C C . VAL A 1 90 ? -20.181 -1.696 26.851 1.00 95.50 90 VAL A C 1
ATOM 666 O O . VAL A 1 90 ? -19.910 -0.614 27.362 1.00 95.50 90 VAL A O 1
ATOM 669 N N . ALA A 1 91 ? -21.428 -2.018 26.484 1.00 95.00 91 ALA A N 1
ATOM 670 C CA . ALA A 1 91 ? -22.528 -1.052 26.388 1.00 95.00 91 ALA A CA 1
ATOM 671 C C . ALA A 1 91 ? -22.839 -0.321 27.703 1.00 95.00 91 ALA A C 1
ATOM 673 O O . ALA A 1 91 ? -23.404 0.765 27.698 1.00 95.00 91 ALA A O 1
ATOM 674 N N . THR A 1 92 ? -22.464 -0.891 28.847 1.00 94.06 92 THR A N 1
ATOM 675 C CA . THR A 1 92 ? -22.666 -0.271 30.165 1.00 94.06 92 THR A CA 1
ATOM 676 C C . THR A 1 92 ? -21.360 0.096 30.873 1.00 94.06 92 THR A C 1
ATOM 678 O O . THR A 1 92 ? -21.412 0.668 31.965 1.00 94.06 92 THR A O 1
ATOM 681 N N . SER A 1 93 ? -20.202 -0.168 30.254 1.00 94.94 93 SER A N 1
ATOM 682 C CA . SER A 1 93 ? -18.891 0.161 30.819 1.00 94.94 93 SER A CA 1
ATOM 683 C C . SER A 1 93 ? -18.645 1.670 30.843 1.00 94.94 93 SER A C 1
ATOM 685 O O . SER A 1 93 ? -19.054 2.419 29.953 1.00 94.94 93 SER A O 1
ATOM 687 N N . ARG A 1 94 ? -17.953 2.124 31.892 1.00 95.31 94 ARG A N 1
ATOM 688 C CA . ARG A 1 94 ? -17.460 3.501 32.048 1.00 95.31 94 ARG A CA 1
ATOM 689 C C . ARG A 1 94 ? -15.950 3.576 32.255 1.00 95.31 94 ARG A C 1
ATOM 691 O O . ARG A 1 94 ? -15.424 4.663 32.487 1.00 95.31 94 ARG A O 1
ATOM 698 N N . SER A 1 95 ? -15.281 2.430 32.197 1.00 96.00 95 SER A N 1
ATOM 699 C CA . SER A 1 95 ? -13.879 2.276 32.577 1.00 96.00 95 SER A CA 1
ATOM 700 C C . SER A 1 95 ? -13.062 1.561 31.510 1.00 96.00 95 SER A C 1
ATOM 702 O O . SER A 1 95 ? -11.943 1.162 31.808 1.00 96.00 95 SER A O 1
ATOM 704 N N . LEU A 1 96 ? -13.584 1.410 30.287 1.00 97.62 96 LEU A N 1
ATOM 705 C CA . LEU A 1 96 ? -12.925 0.641 29.235 1.00 97.62 96 LEU A CA 1
ATOM 706 C C . LEU A 1 96 ? -11.525 1.204 28.944 1.00 97.62 96 LEU A C 1
ATOM 708 O O . LEU A 1 96 ? -11.358 2.373 28.584 1.00 97.62 96 LEU A O 1
ATOM 712 N N . VAL A 1 97 ? -10.522 0.350 29.121 1.00 97.75 97 VAL A N 1
ATOM 713 C CA . VAL A 1 97 ? -9.103 0.621 28.889 1.00 97.75 97 VAL A CA 1
ATOM 714 C C . VAL A 1 97 ? -8.646 -0.080 27.616 1.00 97.75 97 VAL A C 1
ATOM 716 O O . VAL A 1 97 ? -7.990 0.549 26.785 1.00 97.75 97 VAL A O 1
ATOM 719 N N . GLU A 1 98 ? -9.012 -1.346 27.435 1.00 97.31 98 GLU A N 1
ATOM 720 C CA . GLU A 1 98 ? -8.534 -2.196 26.345 1.00 97.31 98 GLU A CA 1
ATOM 721 C C . GLU A 1 98 ? -9.686 -2.996 25.734 1.00 97.31 98 GLU A C 1
ATOM 723 O O . GLU A 1 98 ? -10.473 -3.644 26.427 1.00 97.31 98 GLU A O 1
ATOM 728 N N . LEU A 1 99 ? -9.780 -2.932 24.407 1.00 96.19 99 LEU A N 1
ATOM 729 C CA . LEU A 1 99 ? -10.663 -3.774 23.617 1.00 96.19 99 LEU A CA 1
ATOM 730 C C . LEU A 1 99 ? -9.810 -4.582 22.640 1.00 96.19 99 LEU A C 1
ATOM 732 O O . LEU A 1 99 ? -9.364 -4.064 21.614 1.00 96.19 99 LEU A O 1
ATOM 736 N N . GLU A 1 100 ? -9.579 -5.844 22.983 1.00 93.31 100 GLU A N 1
ATOM 737 C CA . GLU A 1 100 ? -8.692 -6.742 22.256 1.00 93.31 100 GLU A CA 1
ATOM 738 C C . GLU A 1 100 ? -9.494 -7.722 21.409 1.00 93.31 100 GLU A C 1
ATOM 740 O O . GLU A 1 100 ? -10.288 -8.522 21.900 1.00 93.31 100 GLU A O 1
ATOM 745 N N . THR A 1 101 ? -9.276 -7.695 20.103 1.00 87.44 101 THR A N 1
ATOM 746 C CA . THR A 1 101 ? -9.854 -8.696 19.213 1.00 87.44 101 THR A CA 1
ATOM 747 C C . THR A 1 101 ? -8.994 -8.832 17.958 1.00 87.44 101 THR A C 1
ATOM 749 O O . THR A 1 101 ? -8.526 -7.818 17.430 1.00 87.44 101 THR A O 1
ATOM 752 N N . PRO A 1 102 ? -8.772 -10.058 17.453 1.00 84.88 102 PRO A N 1
ATOM 753 C CA . PRO A 1 102 ? -8.153 -10.279 16.160 1.00 84.88 102 PRO A CA 1
ATOM 754 C C . PRO A 1 102 ? -9.124 -9.975 15.014 1.00 84.88 102 PRO A C 1
ATOM 756 O O . PRO A 1 102 ? -8.712 -9.974 13.854 1.00 84.88 102 PRO A O 1
ATOM 759 N N . LEU A 1 103 ? -10.401 -9.699 15.315 1.00 83.94 103 LEU A N 1
ATOM 760 C CA . LEU A 1 103 ? -11.374 -9.262 14.329 1.00 83.94 103 LEU A CA 1
ATOM 761 C C . LEU A 1 103 ? -10.939 -7.946 13.695 1.00 83.94 103 LEU A C 1
ATOM 763 O O . LEU A 1 103 ? -10.698 -6.938 14.362 1.00 83.94 103 LEU A O 1
ATOM 767 N N . LEU A 1 104 ? -10.924 -7.949 12.369 1.00 91.56 104 LEU A N 1
ATOM 768 C CA . LEU A 1 104 ? -10.739 -6.747 11.575 1.00 91.56 104 LEU A CA 1
ATOM 769 C C . LEU A 1 104 ? -12.109 -6.116 11.347 1.00 91.56 104 LEU A C 1
ATOM 771 O O . LEU A 1 104 ? -12.843 -6.529 10.446 1.00 91.56 104 LEU A O 1
ATOM 775 N N . LEU A 1 105 ? -12.452 -5.123 12.165 1.00 93.50 105 LEU A N 1
ATOM 776 C CA . LEU A 1 105 ? -13.749 -4.458 12.085 1.00 93.50 105 LEU A CA 1
ATOM 777 C C . LEU A 1 105 ? -13.706 -3.300 11.080 1.00 93.50 105 LEU A C 1
ATOM 779 O O . LEU A 1 105 ? -12.797 -2.461 11.150 1.00 93.50 105 LEU A O 1
ATOM 783 N N . PRO A 1 106 ? -14.682 -3.212 10.157 1.00 95.56 106 PRO A N 1
ATOM 784 C CA . PRO A 1 106 ? -14.933 -1.990 9.405 1.00 95.56 106 PRO A CA 1
ATOM 785 C C . PRO A 1 106 ? -15.092 -0.776 10.337 1.00 95.56 106 PRO A C 1
ATOM 787 O O . PRO A 1 106 ? -15.601 -0.923 11.453 1.00 95.56 106 PRO A O 1
ATOM 790 N N . PRO A 1 107 ? -14.738 0.445 9.893 1.00 97.06 107 PRO A N 1
ATOM 791 C CA . PRO A 1 107 ? -14.898 1.648 10.707 1.00 97.06 107 PRO A CA 1
ATOM 792 C C . PRO A 1 107 ? -16.343 1.865 11.184 1.00 97.06 107 PRO A C 1
ATOM 794 O O . PRO A 1 107 ? -16.549 2.307 12.311 1.00 97.06 107 PRO A O 1
ATOM 797 N N . SER A 1 108 ? -17.337 1.525 10.353 1.00 96.44 108 SER A N 1
ATOM 798 C CA . SER A 1 108 ? -18.770 1.598 10.676 1.00 96.44 108 SER A CA 1
ATOM 799 C C . SER A 1 108 ? -19.157 0.707 11.852 1.00 96.44 108 SER A C 1
ATOM 801 O O . SER A 1 108 ? -19.879 1.136 12.749 1.00 96.44 108 SER A O 1
ATOM 803 N N . ASP A 1 109 ? -18.648 -0.518 11.858 1.00 95.88 109 ASP A N 1
ATOM 804 C CA . ASP A 1 109 ? -19.007 -1.555 12.820 1.00 95.88 109 ASP A CA 1
ATOM 805 C C . ASP A 1 109 ? -18.361 -1.246 14.169 1.00 95.88 109 ASP A C 1
ATOM 807 O O . ASP A 1 109 ? -19.000 -1.328 15.220 1.00 95.88 109 ASP A O 1
ATOM 811 N N . LEU A 1 110 ? -17.108 -0.779 14.136 1.00 96.50 110 LEU A N 1
ATOM 812 C CA . LEU A 1 110 ? -16.435 -0.280 15.325 1.00 96.50 110 LEU A CA 1
ATOM 813 C C . LEU A 1 110 ? -17.126 0.981 15.868 1.00 96.50 110 LEU A C 1
ATOM 815 O O . LEU A 1 110 ? -17.298 1.103 17.079 1.00 96.50 110 LEU A O 1
ATOM 819 N N . ALA A 1 111 ? -17.584 1.892 15.002 1.00 97.44 111 ALA A N 1
ATOM 820 C CA . ALA A 1 111 ? -18.361 3.055 15.428 1.00 97.44 111 ALA A CA 1
ATOM 821 C C . ALA A 1 111 ? -19.677 2.638 16.099 1.00 97.44 111 ALA A C 1
ATOM 823 O O . ALA A 1 111 ? -19.992 3.148 17.170 1.00 97.44 111 ALA A O 1
ATOM 824 N N . GLN A 1 112 ? -20.404 1.671 15.529 1.00 96.62 112 GLN A N 1
ATOM 825 C CA . GLN A 1 112 ? -21.630 1.120 16.112 1.00 96.62 112 GLN A CA 1
ATOM 826 C C . GLN A 1 112 ? -21.373 0.475 17.483 1.00 96.62 112 GLN A C 1
ATOM 828 O O . GLN A 1 112 ? -22.177 0.631 18.404 1.00 96.62 112 GLN A O 1
ATOM 833 N N . LEU A 1 113 ? -20.253 -0.235 17.644 1.00 96.19 113 LEU A N 1
ATOM 834 C CA . LEU A 1 113 ? -19.855 -0.789 18.937 1.00 96.19 113 LEU A CA 1
ATOM 835 C C . LEU A 1 113 ? -19.590 0.327 19.953 1.00 96.19 113 LEU A C 1
ATOM 837 O O . LEU A 1 113 ? -20.140 0.289 21.052 1.00 96.19 113 LEU A O 1
ATOM 841 N N . MET A 1 114 ? -18.811 1.346 19.581 1.00 97.19 114 MET A N 1
ATOM 842 C CA . MET A 1 114 ? -18.545 2.491 20.457 1.00 97.19 114 MET A CA 1
ATOM 843 C C . MET A 1 114 ? -19.831 3.248 20.797 1.00 97.19 114 MET A C 1
ATOM 845 O O . MET A 1 114 ? -19.986 3.700 21.925 1.00 97.19 114 MET A O 1
ATOM 849 N N . GLU A 1 115 ? -20.785 3.343 19.868 1.00 96.75 115 GLU A N 1
ATOM 850 C CA . GLU A 1 115 ? -22.077 3.995 20.092 1.00 96.75 115 GLU A CA 1
ATOM 851 C C . GLU A 1 115 ? -22.922 3.348 21.185 1.00 96.75 115 GLU A C 1
ATOM 853 O O . GLU A 1 115 ? -23.683 4.052 21.851 1.00 96.75 115 GLU A O 1
ATOM 858 N N . SER A 1 116 ? -22.761 2.040 21.401 1.00 95.94 116 SER A N 1
ATOM 859 C CA . SER A 1 116 ? -23.481 1.320 22.455 1.00 95.94 116 SER A CA 1
ATOM 860 C C . SER A 1 116 ? -23.107 1.783 23.866 1.00 95.94 116 SER A C 1
ATOM 862 O O . SER A 1 116 ? -23.899 1.620 24.788 1.00 95.94 116 SER A O 1
ATOM 864 N N . ILE A 1 117 ? -21.934 2.400 24.031 1.00 96.50 117 ILE A N 1
ATOM 865 C CA . ILE A 1 117 ? -21.479 2.972 25.298 1.00 96.50 117 ILE A CA 1
ATOM 866 C C . ILE A 1 117 ? -22.221 4.301 25.519 1.00 96.50 117 ILE A C 1
ATOM 868 O O . ILE A 1 117 ? -22.314 5.104 24.583 1.00 96.50 117 ILE A O 1
ATOM 872 N N . PRO A 1 118 ? -22.753 4.591 26.718 1.00 93.81 118 PRO A N 1
ATOM 873 C CA . PRO A 1 118 ? -23.452 5.844 26.983 1.00 93.81 118 PRO A CA 1
ATOM 874 C C . PRO A 1 118 ? -22.526 7.054 26.826 1.00 93.81 118 PRO A C 1
ATOM 876 O O . PRO A 1 118 ? -21.305 6.947 26.903 1.00 93.81 118 PRO A O 1
ATOM 879 N N . LEU A 1 119 ? -23.102 8.239 26.637 1.00 96.38 119 LEU A N 1
ATOM 880 C CA . LEU A 1 119 ? -22.334 9.482 26.704 1.00 96.38 119 LEU A CA 1
ATOM 881 C C . LEU A 1 119 ? -21.899 9.768 28.148 1.00 96.38 119 LEU A C 1
ATOM 883 O O . LEU A 1 119 ? -22.608 9.448 29.106 1.00 96.38 119 LEU A O 1
ATOM 887 N N . GLY A 1 120 ? -20.732 10.396 28.303 1.00 89.19 120 GLY A N 1
ATOM 888 C CA . GLY A 1 120 ? -20.266 10.870 29.606 1.00 89.19 120 GLY A CA 1
ATOM 889 C C . GLY A 1 120 ? -21.141 12.000 30.147 1.00 89.19 120 GLY A C 1
ATOM 890 O O . GLY A 1 120 ? -21.741 12.762 29.388 1.00 89.19 120 GLY A O 1
ATOM 891 N N . GLN A 1 121 ? -21.200 12.144 31.472 1.00 90.69 121 GLN A N 1
ATOM 892 C CA . GLN A 1 121 ? -21.845 13.308 32.076 1.00 90.69 121 GLN A CA 1
ATOM 893 C C . GLN A 1 121 ? -20.985 14.552 31.838 1.00 90.69 121 GLN A C 1
ATOM 895 O O . GLN A 1 121 ? -19.757 14.510 31.963 1.00 90.69 121 GLN A O 1
ATOM 900 N N . ARG A 1 122 ? -21.627 15.677 31.513 1.00 90.75 122 ARG A N 1
ATOM 901 C CA . ARG A 1 122 ? -20.936 16.947 31.261 1.00 90.75 122 ARG A CA 1
ATOM 902 C C . ARG A 1 122 ? -20.080 17.329 32.476 1.00 90.75 122 ARG A C 1
ATOM 904 O O . ARG A 1 122 ? -20.603 17.457 33.576 1.00 90.75 122 ARG A O 1
ATOM 911 N N . GLY A 1 123 ? -18.777 17.516 32.266 1.00 89.25 123 GLY A N 1
ATOM 912 C CA . GLY A 1 123 ? -17.816 17.870 33.321 1.00 89.25 123 GLY A CA 1
ATOM 913 C C . GLY A 1 123 ? -17.097 16.686 33.980 1.00 89.25 123 GLY A C 1
ATOM 914 O O . GLY A 1 123 ? -16.132 16.908 34.703 1.00 89.25 123 GLY A O 1
ATOM 915 N N . SER A 1 124 ? -17.504 15.444 33.701 1.00 90.69 124 SER A N 1
ATOM 916 C CA . SER A 1 124 ? -16.759 14.238 34.089 1.00 90.69 124 SER A CA 1
ATOM 917 C C . SER A 1 124 ? -15.901 13.720 32.927 1.00 90.69 124 SER A C 1
ATOM 919 O O . SER A 1 124 ? -16.242 13.977 31.766 1.00 90.69 124 SER A O 1
ATOM 921 N N . PRO A 1 125 ? -14.802 12.986 33.192 1.00 92.50 125 PRO A N 1
ATOM 922 C CA . PRO A 1 125 ? -14.133 12.211 32.154 1.00 92.50 125 PRO A CA 1
ATOM 923 C C . PRO A 1 125 ? -15.147 11.290 31.470 1.00 92.50 125 PRO A C 1
ATOM 925 O O . PRO A 1 125 ? -15.924 10.608 32.139 1.00 92.50 125 PRO A O 1
ATOM 928 N N . GLY A 1 126 ? -15.165 11.292 30.138 1.00 94.94 126 GLY A N 1
ATOM 929 C CA . GLY A 1 126 ? -16.053 10.406 29.393 1.00 94.94 126 GLY A CA 1
ATOM 930 C C . GLY A 1 126 ? -15.709 8.925 29.621 1.00 94.94 126 GLY A C 1
ATOM 931 O O . GLY A 1 126 ? -14.587 8.610 30.026 1.00 94.94 126 GLY A O 1
ATOM 932 N N . PRO A 1 127 ? -16.643 8.002 29.345 1.00 96.44 127 PRO A N 1
ATOM 933 C CA . PRO A 1 127 ? -16.471 6.574 29.624 1.00 96.44 127 PRO A CA 1
ATOM 934 C C . PRO A 1 127 ? -15.323 5.911 28.850 1.00 96.44 127 PRO A C 1
ATOM 936 O O . PRO A 1 127 ? -14.860 4.846 29.244 1.00 96.44 127 PRO A O 1
ATOM 939 N N . LEU A 1 128 ? -14.842 6.540 27.774 1.00 97.50 128 LEU A N 1
ATOM 940 C CA . LEU A 1 128 ? -13.688 6.094 26.994 1.00 97.50 128 LEU A CA 1
ATOM 941 C C . LEU A 1 128 ? -12.430 6.944 27.231 1.00 97.50 128 LEU A C 1
ATOM 943 O O . LEU A 1 128 ? -11.448 6.801 26.508 1.00 97.50 128 LEU A O 1
ATOM 947 N N . ALA A 1 129 ? -12.411 7.819 28.241 1.00 96.81 129 ALA A N 1
ATOM 948 C CA . ALA A 1 129 ? -11.245 8.660 28.530 1.00 96.81 129 ALA A CA 1
ATOM 949 C C . ALA A 1 129 ? -9.988 7.854 28.903 1.00 96.81 129 ALA A C 1
ATOM 951 O O . ALA A 1 129 ? -8.868 8.343 28.751 1.00 96.81 129 ALA A O 1
ATOM 952 N N . ARG A 1 130 ? -10.165 6.615 29.383 1.00 97.19 130 ARG A N 1
ATOM 953 C CA . ARG A 1 130 ? -9.074 5.687 29.715 1.00 97.19 130 ARG A CA 1
ATOM 954 C C . ARG A 1 130 ? -8.745 4.700 28.593 1.00 97.19 130 ARG A C 1
ATOM 956 O O . ARG A 1 130 ? -7.804 3.932 28.774 1.00 97.19 130 ARG A O 1
ATOM 963 N N . LEU A 1 131 ? -9.457 4.737 27.463 1.00 97.75 131 LEU A N 1
ATOM 964 C CA . LEU A 1 131 ? -9.269 3.802 26.357 1.00 97.75 131 LEU A CA 1
ATOM 965 C C . LEU A 1 131 ? -7.887 4.000 25.729 1.00 97.75 131 LEU A C 1
ATOM 967 O O . LEU A 1 131 ? -7.560 5.101 25.279 1.00 97.75 131 LEU A O 1
ATOM 971 N N . ARG A 1 132 ? -7.084 2.938 25.712 1.00 96.88 132 ARG A N 1
ATOM 972 C CA . ARG A 1 132 ? -5.697 2.913 25.225 1.00 96.88 132 ARG A CA 1
ATOM 973 C C . ARG A 1 132 ? -5.549 2.138 23.926 1.00 96.88 132 ARG A C 1
ATOM 975 O O . ARG A 1 132 ? -4.736 2.547 23.098 1.00 96.88 132 ARG A O 1
ATOM 982 N N . THR A 1 133 ? -6.332 1.080 23.752 1.00 96.06 133 THR A N 1
ATOM 983 C CA . THR A 1 133 ? -6.222 0.167 22.613 1.00 96.06 133 THR A CA 1
ATOM 984 C C . THR A 1 133 ? -7.610 -0.175 22.097 1.00 96.06 133 THR A C 1
ATOM 986 O O . THR A 1 133 ? -8.535 -0.393 22.881 1.00 96.06 133 THR A O 1
ATOM 989 N N . ILE A 1 134 ? -7.742 -0.211 20.773 1.00 95.88 134 ILE A N 1
ATOM 990 C CA . ILE A 1 134 ? -8.944 -0.659 20.069 1.00 95.88 134 ILE A CA 1
ATOM 991 C C . ILE A 1 134 ? -8.584 -1.742 19.046 1.00 95.88 134 ILE A C 1
ATOM 993 O O . ILE A 1 134 ? -7.413 -1.850 18.666 1.00 95.88 134 ILE A O 1
ATOM 997 N N . PRO A 1 135 ? -9.582 -2.502 18.558 1.00 93.62 135 PRO A N 1
ATOM 998 C CA . PRO A 1 135 ? -9.408 -3.441 17.460 1.00 93.62 135 PRO A CA 1
ATOM 999 C C . PRO A 1 135 ? -8.768 -2.784 16.240 1.00 93.62 135 PRO A C 1
ATOM 1001 O O . PRO A 1 135 ? -8.965 -1.591 15.984 1.00 93.62 135 PRO A O 1
ATOM 1004 N N . SER A 1 136 ? -8.046 -3.574 15.446 1.00 94.94 136 SER A N 1
ATOM 1005 C CA . SER A 1 136 ? -7.487 -3.061 14.199 1.00 94.94 136 SER A CA 1
ATOM 1006 C C . SER A 1 136 ? -8.595 -2.725 13.201 1.00 94.94 136 SER A C 1
ATOM 1008 O O . SER A 1 136 ? -9.517 -3.512 12.979 1.00 94.94 136 SER A O 1
ATOM 1010 N N . ILE A 1 137 ? -8.489 -1.558 12.569 1.00 96.19 137 ILE A N 1
ATOM 1011 C CA . ILE A 1 137 ? -9.488 -1.063 11.624 1.00 96.19 137 ILE A CA 1
ATOM 1012 C C . ILE A 1 137 ? -9.247 -1.688 10.249 1.00 96.19 137 ILE A C 1
ATOM 1014 O O . ILE A 1 137 ? -8.187 -1.503 9.650 1.00 96.19 137 ILE A O 1
ATOM 1018 N N . LYS A 1 138 ? -10.251 -2.388 9.720 1.00 95.38 138 LYS A N 1
ATOM 1019 C CA . LYS A 1 138 ? -10.259 -2.915 8.351 1.00 95.38 138 LYS A CA 1
ATOM 1020 C C . LYS A 1 138 ? -10.522 -1.778 7.365 1.00 95.38 138 LYS A C 1
ATOM 1022 O O . LYS A 1 138 ? -11.552 -1.134 7.479 1.00 95.38 138 LYS A O 1
ATOM 1027 N N . LEU A 1 139 ? -9.657 -1.549 6.377 1.00 94.25 139 LEU A N 1
ATOM 1028 C CA . LEU A 1 139 ? -9.852 -0.522 5.333 1.00 94.25 139 LEU A CA 1
ATOM 1029 C C . LEU A 1 139 ? -9.955 -1.098 3.910 1.00 94.25 139 LEU A C 1
ATOM 1031 O O . LEU A 1 139 ? -9.745 -0.374 2.944 1.00 94.25 139 LEU A O 1
ATOM 1035 N N . TYR A 1 140 ? -10.236 -2.393 3.767 1.00 92.69 140 TYR A N 1
ATOM 1036 C CA . TYR A 1 140 ? -10.255 -3.082 2.473 1.00 92.69 140 TYR A CA 1
ATOM 1037 C C . TYR A 1 140 ? -11.565 -3.812 2.198 1.00 92.69 140 TYR A C 1
ATOM 1039 O O . TYR A 1 140 ? -12.313 -4.125 3.129 1.00 92.69 140 TYR A O 1
ATOM 1047 N N . GLY A 1 141 ? -11.815 -4.106 0.919 1.00 90.56 141 GLY A N 1
ATOM 1048 C CA . GLY A 1 141 ? -13.055 -4.733 0.456 1.00 90.56 141 GLY A CA 1
ATOM 1049 C C . GLY A 1 141 ? -14.288 -3.850 0.668 1.00 90.56 141 GLY A C 1
ATOM 1050 O O . GLY A 1 141 ? -15.375 -4.368 0.907 1.00 90.56 141 GLY A O 1
ATOM 1051 N N . MET A 1 142 ? -14.108 -2.527 0.659 1.00 92.38 142 MET A N 1
ATOM 1052 C CA . MET A 1 142 ? -15.158 -1.530 0.874 1.00 92.38 142 MET A CA 1
ATOM 1053 C C . MET A 1 142 ? -14.953 -0.339 -0.059 1.00 92.38 142 MET A C 1
ATOM 1055 O O . MET A 1 142 ? -13.825 -0.014 -0.432 1.00 92.38 142 MET A O 1
ATOM 1059 N N . GLU A 1 143 ? -16.041 0.347 -0.397 1.00 90.75 143 GLU A N 1
ATOM 1060 C CA . GLU A 1 143 ? -15.978 1.585 -1.170 1.00 90.75 143 GLU A CA 1
ATOM 1061 C C . GLU A 1 143 ? -15.350 2.721 -0.350 1.00 90.75 143 GLU A C 1
ATOM 1063 O O . GLU A 1 143 ? -15.601 2.859 0.850 1.00 90.75 143 GLU A O 1
ATOM 1068 N N . SER A 1 144 ? -14.555 3.571 -1.007 1.00 88.56 144 SER A N 1
ATOM 1069 C CA . SER A 1 144 ? -13.826 4.661 -0.341 1.00 88.56 144 SER A CA 1
ATOM 1070 C C . SER A 1 144 ? -14.751 5.609 0.435 1.00 88.56 144 SER A C 1
ATOM 1072 O O . SER A 1 144 ? -14.382 6.078 1.510 1.00 88.56 144 SER A O 1
ATOM 1074 N N . ASP A 1 145 ? -15.958 5.878 -0.069 1.00 90.50 145 ASP A N 1
ATOM 1075 C CA . ASP A 1 145 ? -16.922 6.751 0.607 1.00 90.50 145 ASP A CA 1
ATOM 1076 C C . ASP A 1 145 ? -17.475 6.141 1.895 1.00 90.50 145 ASP A C 1
ATOM 1078 O O . ASP A 1 145 ? -17.540 6.833 2.914 1.00 90.50 145 ASP A O 1
ATOM 1082 N N . VAL A 1 146 ? -17.760 4.837 1.885 1.00 93.12 146 VAL A N 1
ATOM 1083 C CA . VAL A 1 146 ? -18.201 4.086 3.069 1.00 93.12 146 VAL A CA 1
ATOM 1084 C C . VAL A 1 146 ? -17.104 4.075 4.133 1.00 93.12 146 VAL A C 1
ATOM 1086 O O . VAL A 1 146 ? -17.370 4.320 5.311 1.00 93.12 146 VAL A O 1
ATOM 1089 N N . VAL A 1 147 ? -15.847 3.857 3.725 1.00 93.56 147 VAL A N 1
ATOM 1090 C CA . VAL A 1 147 ? -14.696 3.908 4.640 1.00 93.56 147 VAL A CA 1
ATOM 1091 C C . VAL A 1 147 ? -14.556 5.303 5.249 1.00 93.56 147 VAL A C 1
ATOM 1093 O O . VAL A 1 147 ? -14.415 5.437 6.466 1.00 93.56 147 VAL A O 1
ATOM 1096 N N . ARG A 1 148 ? -14.629 6.352 4.425 1.00 94.50 148 ARG A N 1
ATOM 1097 C CA . ARG A 1 148 ? -14.523 7.750 4.858 1.00 94.50 148 ARG A CA 1
ATOM 1098 C C . ARG A 1 148 ? -15.617 8.131 5.856 1.00 94.50 148 ARG A C 1
ATOM 1100 O O . ARG A 1 148 ? -15.303 8.692 6.906 1.00 94.50 148 ARG A O 1
ATOM 1107 N N . GLU A 1 149 ? -16.877 7.824 5.554 1.00 95.94 149 GLU A N 1
ATOM 1108 C CA . GLU A 1 149 ? -18.004 8.095 6.452 1.00 95.94 149 GLU A CA 1
ATOM 1109 C C . GLU A 1 149 ? -17.860 7.322 7.767 1.00 95.94 149 GLU A C 1
ATOM 1111 O O . GLU A 1 149 ? -18.005 7.898 8.849 1.00 95.94 149 GLU A O 1
ATOM 1116 N N . GLY A 1 150 ? -17.499 6.039 7.687 1.00 97.06 150 GLY A N 1
ATOM 1117 C CA . GLY A 1 150 ? -17.275 5.200 8.856 1.00 97.06 150 GLY A CA 1
ATOM 1118 C C . GLY A 1 150 ? -16.154 5.726 9.760 1.00 97.06 150 GLY A C 1
ATOM 1119 O O . GLY A 1 150 ? -16.319 5.746 10.977 1.00 97.06 150 GLY A O 1
ATOM 1120 N N . LEU A 1 151 ? -15.041 6.213 9.195 1.00 97.12 151 LEU A N 1
ATOM 1121 C CA . LEU A 1 151 ? -13.940 6.824 9.956 1.00 97.12 151 LEU A CA 1
ATOM 1122 C C . LEU A 1 151 ? -14.368 8.121 10.655 1.00 97.12 151 LEU A C 1
ATOM 1124 O O . LEU A 1 151 ? -14.030 8.345 11.819 1.00 97.12 151 LEU A O 1
ATOM 1128 N N . GLU A 1 152 ? -15.128 8.972 9.967 1.00 97.50 152 GLU A N 1
ATOM 1129 C CA . GLU A 1 152 ? -15.657 10.216 10.531 1.00 97.50 152 GLU A CA 1
ATOM 1130 C C . GLU A 1 152 ? -16.675 9.952 11.650 1.00 97.50 152 GLU A C 1
ATOM 1132 O O . GLU A 1 152 ? -16.636 10.613 12.695 1.00 97.50 152 GLU A O 1
ATOM 1137 N N . ARG A 1 153 ? -17.539 8.943 11.474 1.00 98.00 153 ARG A N 1
ATOM 1138 C CA . ARG A 1 153 ? -18.464 8.469 12.509 1.00 98.00 153 ARG A CA 1
ATOM 1139 C C . ARG A 1 153 ? -17.698 7.908 13.703 1.00 98.00 153 ARG A C 1
ATOM 1141 O O . ARG A 1 153 ? -17.911 8.383 14.812 1.00 98.00 153 ARG A O 1
ATOM 1148 N N . LEU A 1 154 ? -16.747 7.000 13.483 1.00 98.19 154 LEU A N 1
ATOM 1149 C CA . LEU A 1 154 ? -15.913 6.416 14.538 1.00 98.19 154 LEU A CA 1
ATOM 1150 C C . LEU A 1 154 ? -15.201 7.495 15.362 1.00 98.19 154 LEU A C 1
ATOM 1152 O O . LEU A 1 154 ? -15.269 7.482 16.591 1.00 98.19 154 LEU A O 1
ATOM 1156 N N . LYS A 1 155 ? -14.572 8.468 14.692 1.00 97.75 155 LYS A N 1
ATOM 1157 C CA . LYS A 1 155 ? -13.926 9.618 15.337 1.00 97.75 155 LYS A CA 1
ATOM 1158 C C . LYS A 1 155 ? -14.898 10.366 16.247 1.00 97.75 155 LYS A C 1
ATOM 1160 O O . LYS A 1 155 ? -14.561 10.639 17.398 1.00 97.75 155 LYS A O 1
ATOM 1165 N N . ARG A 1 156 ? -16.093 10.691 15.741 1.00 97.62 156 ARG A N 1
ATOM 1166 C CA . ARG A 1 156 ? -17.138 11.382 16.509 1.00 97.62 156 ARG A CA 1
ATOM 1167 C C . ARG A 1 156 ? -17.526 10.571 17.745 1.00 97.62 156 ARG A C 1
ATOM 1169 O O . ARG A 1 156 ? -17.475 11.098 18.849 1.00 97.62 156 ARG A O 1
ATOM 1176 N N . CYS A 1 157 ? -17.810 9.280 17.580 1.00 97.44 157 CYS A N 1
ATOM 1177 C CA . CYS A 1 157 ? -18.242 8.405 18.669 1.00 97.44 157 CYS A CA 1
ATOM 1178 C C . CYS A 1 157 ? -17.196 8.290 19.782 1.00 97.44 157 CYS A C 1
ATOM 1180 O O . CYS A 1 157 ? -17.565 8.351 20.956 1.00 97.44 157 CYS A O 1
ATOM 1182 N N . LEU A 1 158 ? -15.917 8.162 19.415 1.00 97.38 158 LEU A N 1
ATOM 1183 C CA . LEU A 1 158 ? -14.792 8.132 20.349 1.00 97.38 158 LEU A CA 1
ATOM 1184 C C . LEU A 1 158 ? -14.656 9.465 21.101 1.00 97.38 158 LEU A C 1
ATOM 1186 O O . LEU A 1 158 ? -14.616 9.475 22.332 1.00 97.38 158 LEU A O 1
ATOM 1190 N N . CYS A 1 159 ? -14.648 10.594 20.385 1.00 96.62 159 CYS A N 1
ATOM 1191 C CA . CYS A 1 159 ? -14.518 11.924 20.986 1.00 96.62 159 CYS A CA 1
ATOM 1192 C C . CYS A 1 159 ? -15.687 12.275 21.919 1.00 96.62 159 CYS A C 1
ATOM 1194 O O . CYS A 1 159 ? -15.447 12.715 23.043 1.00 96.62 159 CYS A O 1
ATOM 1196 N N . ASP A 1 160 ? -16.930 12.025 21.502 1.00 96.06 160 ASP A N 1
ATOM 1197 C CA . ASP A 1 160 ? -18.136 12.312 22.296 1.00 96.06 160 ASP A CA 1
ATOM 1198 C C . ASP A 1 160 ? -18.174 11.508 23.609 1.00 96.06 160 ASP A C 1
ATOM 1200 O O . ASP A 1 160 ? -18.797 11.912 24.592 1.00 96.06 160 ASP A O 1
ATOM 1204 N N . ARG A 1 161 ? -17.461 10.376 23.650 1.00 97.12 161 ARG A N 1
ATOM 1205 C CA . ARG A 1 161 ? -17.306 9.507 24.827 1.00 97.12 161 ARG A CA 1
ATOM 1206 C C . ARG A 1 161 ? -16.008 9.748 25.593 1.00 97.12 161 ARG A C 1
ATOM 1208 O O . ARG A 1 161 ? -15.685 8.990 26.503 1.00 97.12 161 ARG A O 1
ATOM 1215 N N . GLY A 1 162 ? -15.281 10.815 25.272 1.00 96.81 162 GLY A N 1
ATOM 1216 C CA . GLY A 1 162 ? -14.093 11.256 26.000 1.00 96.81 162 GLY A CA 1
ATOM 1217 C C . GLY A 1 162 ? -12.771 10.632 25.550 1.00 96.81 162 GLY A C 1
ATOM 1218 O O . GLY A 1 162 ? -11.749 10.941 26.154 1.00 96.81 162 GLY A O 1
ATOM 1219 N N . CYS A 1 163 ? -12.745 9.818 24.490 1.00 96.75 163 CYS A N 1
ATOM 1220 C CA . CYS A 1 163 ? -11.512 9.287 23.896 1.00 96.75 163 CYS A CA 1
ATOM 1221 C C . CYS A 1 163 ? -10.847 10.355 23.009 1.00 96.75 163 CYS A C 1
ATOM 1223 O O . CYS A 1 163 ? -10.871 10.300 21.780 1.00 96.75 163 CYS A O 1
ATOM 1225 N N . SER A 1 164 ? -10.289 11.384 23.644 1.00 95.69 164 SER A N 1
ATOM 1226 C CA . SER A 1 164 ? -9.498 12.426 22.987 1.00 95.69 164 SER A CA 1
ATOM 1227 C C . SER A 1 164 ? -8.052 12.284 23.437 1.00 95.69 164 SER A C 1
ATOM 1229 O O . SER A 1 164 ? -7.763 12.418 24.625 1.00 95.69 164 SER A O 1
ATOM 1231 N N . LYS A 1 165 ? -7.146 12.009 22.492 1.00 95.06 165 LYS A N 1
ATOM 1232 C CA . LYS A 1 165 ? -5.713 11.789 22.752 1.00 95.06 165 LYS A CA 1
ATOM 1233 C C . LYS A 1 165 ? -5.432 10.718 23.825 1.00 95.06 165 LYS A C 1
ATOM 1235 O O . LYS A 1 165 ? -4.474 10.863 24.576 1.00 95.06 165 LYS A O 1
ATOM 1240 N N . SER A 1 166 ? -6.243 9.662 23.924 1.00 95.38 166 SER A N 1
ATOM 1241 C CA . SER A 1 166 ? -6.062 8.595 24.924 1.00 95.38 166 SER A CA 1
ATOM 1242 C C . SER A 1 166 ? -5.463 7.310 24.340 1.00 95.38 166 SER A C 1
ATOM 1244 O O . SER A 1 166 ? -4.796 6.569 25.066 1.00 95.38 166 SER A O 1
ATOM 1246 N N . LEU A 1 167 ? -5.641 7.062 23.033 1.00 96.12 167 LEU A N 1
ATOM 1247 C CA . LEU A 1 167 ? -5.154 5.837 22.400 1.00 96.12 167 LEU A CA 1
ATOM 1248 C C . LEU A 1 167 ? -3.624 5.818 22.341 1.00 96.12 167 LEU A C 1
ATOM 1250 O O . LEU A 1 167 ? -2.984 6.712 21.773 1.00 96.12 167 LEU A O 1
ATOM 1254 N N . LYS A 1 168 ? -3.055 4.757 22.914 1.00 94.50 168 LYS A N 1
ATOM 1255 C CA . LYS A 1 168 ? -1.640 4.391 22.828 1.00 94.50 168 LYS A CA 1
ATOM 1256 C C . LYS A 1 168 ? -1.350 3.554 21.596 1.00 94.50 168 LYS A C 1
ATOM 1258 O O . LYS A 1 168 ? -0.233 3.610 21.101 1.00 94.50 168 LYS A O 1
ATOM 1263 N N . GLU A 1 169 ? -2.325 2.808 21.099 1.00 92.88 169 GLU A N 1
ATOM 1264 C CA . GLU A 1 169 ? -2.143 1.972 19.923 1.00 92.88 169 GLU A CA 1
ATOM 1265 C C . GLU A 1 169 ? -3.368 2.025 19.014 1.00 92.88 169 GLU A C 1
ATOM 1267 O O . GLU A 1 169 ? -4.509 1.956 19.470 1.00 92.88 169 GLU A O 1
ATOM 1272 N N . LEU A 1 170 ? -3.109 2.176 17.716 1.00 95.12 170 LEU A N 1
ATOM 1273 C CA . LEU A 1 170 ? -4.108 2.085 16.662 1.00 95.12 170 LEU A CA 1
ATOM 1274 C C . LEU A 1 170 ? -3.583 1.177 15.553 1.00 95.12 170 LEU A C 1
ATOM 1276 O O . LEU A 1 170 ? -2.645 1.544 14.842 1.00 95.12 170 LEU A O 1
ATOM 1280 N N . GLY A 1 171 ? -4.201 0.009 15.403 1.00 95.00 171 GLY A N 1
ATOM 1281 C CA . GLY A 1 171 ? -3.960 -0.895 14.286 1.00 95.00 171 GLY A CA 1
ATOM 1282 C C . GLY A 1 171 ? -4.830 -0.539 13.082 1.00 95.00 171 GLY A C 1
ATOM 1283 O O . GLY A 1 171 ? -6.020 -0.259 13.215 1.00 95.00 171 GLY A O 1
ATOM 1284 N N . ILE A 1 172 ? -4.244 -0.558 11.893 1.00 94.75 172 ILE A N 1
ATOM 1285 C CA . ILE A 1 172 ? -4.917 -0.333 10.614 1.00 94.75 172 ILE A CA 1
ATOM 1286 C C . ILE A 1 172 ? -4.529 -1.485 9.701 1.00 94.75 172 ILE A C 1
ATOM 1288 O O . ILE A 1 172 ? -3.345 -1.761 9.524 1.00 94.75 172 ILE A O 1
ATOM 1292 N N . VAL A 1 173 ? -5.507 -2.151 9.098 1.00 93.75 173 VAL A N 1
ATOM 1293 C CA . VAL A 1 173 ? -5.259 -3.221 8.132 1.00 93.75 173 VAL A CA 1
ATOM 1294 C C . VAL A 1 173 ? -5.799 -2.825 6.778 1.00 93.75 173 VAL A C 1
ATOM 1296 O O . VAL A 1 173 ? -6.987 -2.550 6.613 1.00 93.75 173 VAL A O 1
ATOM 1299 N N . VAL A 1 174 ? -4.911 -2.828 5.796 1.00 91.25 174 VAL A N 1
ATOM 1300 C CA . VAL A 1 174 ? -5.209 -2.494 4.405 1.00 91.25 174 VAL A CA 1
ATOM 1301 C C . VAL A 1 174 ? -4.876 -3.698 3.541 1.00 91.25 174 VAL A C 1
ATOM 1303 O O . VAL A 1 174 ? -3.889 -4.390 3.783 1.00 91.25 174 VAL A O 1
ATOM 1306 N N . HIS A 1 175 ? -5.705 -3.986 2.545 1.00 89.44 175 HIS A N 1
ATOM 1307 C CA . HIS A 1 175 ? -5.352 -4.986 1.549 1.00 89.44 175 HIS A CA 1
ATOM 1308 C C . HIS A 1 175 ? -4.375 -4.367 0.561 1.00 89.44 175 HIS A C 1
ATOM 1310 O O . HIS A 1 175 ? -4.436 -3.168 0.281 1.00 89.44 175 HIS A O 1
ATOM 1316 N N . ARG A 1 176 ? -3.466 -5.177 0.025 1.00 82.75 176 ARG A N 1
ATOM 1317 C CA . ARG A 1 176 ? -2.440 -4.684 -0.887 1.00 82.75 176 ARG A CA 1
ATOM 1318 C C . ARG A 1 176 ? -3.017 -4.014 -2.138 1.00 82.75 176 ARG A C 1
ATOM 1320 O O . ARG A 1 176 ? -2.541 -2.946 -2.513 1.00 82.75 176 ARG A O 1
ATOM 1327 N N . SER A 1 177 ? -4.064 -4.588 -2.738 1.00 79.94 177 SER A N 1
ATOM 1328 C CA . SER A 1 177 ? -4.752 -3.978 -3.892 1.00 79.94 177 SER A CA 1
ATOM 1329 C C . SER A 1 177 ? -5.365 -2.621 -3.548 1.00 79.94 177 SER A C 1
ATOM 1331 O O . SER A 1 177 ? -5.312 -1.689 -4.349 1.00 79.94 177 SER A O 1
ATOM 1333 N N . ASP A 1 178 ? -5.894 -2.506 -2.331 1.00 81.12 178 ASP A N 1
ATOM 1334 C CA . ASP A 1 178 ? -6.699 -1.369 -1.891 1.00 81.12 178 ASP A CA 1
ATOM 1335 C C . ASP A 1 178 ? -5.837 -0.272 -1.275 1.00 81.12 178 ASP A C 1
ATOM 1337 O O . ASP A 1 178 ? -6.243 0.879 -1.211 1.00 81.12 178 ASP A O 1
ATOM 1341 N N . CYS A 1 179 ? -4.601 -0.577 -0.880 1.00 78.94 179 CYS A N 1
ATOM 1342 C CA . CYS A 1 179 ? -3.656 0.427 -0.406 1.00 78.94 179 CYS A CA 1
ATOM 1343 C C . CYS A 1 179 ? -3.502 1.563 -1.436 1.00 78.94 179 CYS A C 1
ATOM 1345 O O . CYS A 1 179 ? -3.358 2.730 -1.081 1.00 78.94 179 CYS A O 1
ATOM 1347 N N . HIS A 1 180 ? -3.596 1.250 -2.728 1.00 70.38 180 HIS A N 1
ATOM 1348 C CA . HIS A 1 180 ? -3.530 2.256 -3.781 1.00 70.38 180 HIS A CA 1
ATOM 1349 C C . HIS A 1 180 ? -4.777 3.131 -3.850 1.00 70.38 180 HIS A C 1
ATOM 1351 O O . HIS A 1 180 ? -4.666 4.353 -3.910 1.00 70.38 180 HIS A O 1
ATOM 1357 N N . SER A 1 181 ? -5.958 2.522 -3.813 1.00 71.50 181 SER A N 1
ATOM 1358 C CA . SER A 1 181 ? -7.214 3.265 -3.838 1.00 71.50 181 SER A CA 1
ATOM 1359 C C . SER A 1 181 ? -7.479 4.008 -2.537 1.00 71.50 181 SER A C 1
ATOM 1361 O O . SER A 1 181 ? -8.146 5.017 -2.583 1.00 71.50 181 SER A O 1
ATOM 1363 N N . VAL A 1 182 ? -6.968 3.561 -1.392 1.00 72.50 182 VAL A N 1
ATOM 1364 C CA . VAL A 1 182 ? -7.210 4.209 -0.094 1.00 72.50 182 VAL A CA 1
ATOM 1365 C C . VAL A 1 182 ? -6.234 5.360 0.158 1.00 72.50 182 VAL A C 1
ATOM 1367 O O . VAL A 1 182 ? -6.602 6.347 0.796 1.00 72.50 182 VAL A O 1
ATOM 1370 N N . PHE A 1 183 ? -4.991 5.240 -0.323 1.00 72.19 183 PHE A N 1
ATOM 1371 C CA . PHE A 1 183 ? -3.923 6.192 -0.003 1.00 72.19 183 PHE A CA 1
ATOM 1372 C C . PHE A 1 183 ? -3.399 6.995 -1.192 1.00 72.19 183 PHE A C 1
ATOM 1374 O O . PHE A 1 183 ? -2.825 8.060 -0.966 1.00 72.19 183 PHE A O 1
ATOM 1381 N N . LEU A 1 184 ? -3.528 6.497 -2.429 1.00 67.69 184 LEU A N 1
ATOM 1382 C CA . LEU A 1 184 ? -2.813 7.067 -3.577 1.00 67.69 184 LEU A CA 1
ATOM 1383 C C . LEU A 1 184 ? -3.677 7.791 -4.600 1.00 67.69 184 LEU A C 1
ATOM 1385 O O . LEU A 1 184 ? -3.146 8.651 -5.303 1.00 67.69 184 LEU A O 1
ATOM 1389 N N . LYS A 1 185 ? -4.969 7.476 -4.734 1.00 68.94 185 LYS A N 1
ATOM 1390 C CA . LYS A 1 185 ? -5.775 8.184 -5.730 1.00 68.94 185 LYS A CA 1
ATOM 1391 C C . LYS A 1 185 ? -6.141 9.587 -5.234 1.00 68.94 185 LYS A C 1
ATOM 1393 O O . LYS A 1 185 ? -6.556 9.773 -4.090 1.00 68.94 185 LYS A O 1
ATOM 1398 N N . ALA A 1 186 ? -6.003 10.583 -6.108 1.00 57.88 186 ALA A N 1
ATOM 1399 C CA . ALA A 1 186 ? -6.253 11.989 -5.784 1.00 57.88 186 ALA A CA 1
ATOM 1400 C C . ALA A 1 186 ? -7.704 12.267 -5.333 1.00 57.88 186 ALA A C 1
ATOM 1402 O O . ALA A 1 186 ? -7.928 13.135 -4.491 1.00 57.88 186 ALA A O 1
ATOM 1403 N N . ASP A 1 187 ? -8.676 11.505 -5.840 1.00 61.53 187 ASP A N 1
ATOM 1404 C CA . ASP A 1 187 ? -10.088 11.522 -5.423 1.00 61.53 187 ASP A CA 1
ATOM 1405 C C . ASP A 1 187 ? -10.293 10.957 -3.999 1.00 61.53 187 ASP A C 1
ATOM 1407 O O . ASP A 1 187 ? -11.112 11.458 -3.228 1.00 61.53 187 ASP A O 1
ATOM 1411 N N . THR A 1 188 ? -9.481 9.979 -3.596 1.00 62.97 188 THR A N 1
ATOM 1412 C CA . THR A 1 188 ? -9.519 9.324 -2.274 1.00 62.97 188 THR A CA 1
ATOM 1413 C C . THR A 1 188 ? -8.709 10.016 -1.183 1.00 62.97 188 THR A C 1
ATOM 1415 O O . THR A 1 188 ? -8.672 9.550 -0.040 1.00 62.97 188 THR A O 1
ATOM 1418 N N . HIS A 1 189 ? -8.168 11.207 -1.467 1.00 75.75 189 HIS A N 1
ATOM 1419 C CA . HIS A 1 189 ? -7.592 12.091 -0.449 1.00 75.75 189 HIS A CA 1
ATOM 1420 C C . HIS A 1 189 ? -8.562 12.324 0.730 1.00 75.75 189 HIS A C 1
ATOM 1422 O O . HIS A 1 189 ? -8.138 12.564 1.861 1.00 75.75 189 HIS A O 1
ATOM 1428 N N . GLY A 1 190 ? -9.876 12.190 0.502 1.00 85.81 190 GLY A N 1
ATOM 1429 C CA . GLY A 1 190 ? -10.891 12.200 1.555 1.00 85.81 190 GLY A CA 1
ATOM 1430 C C . GLY A 1 190 ? -10.706 11.119 2.629 1.00 85.81 190 GLY A C 1
ATOM 1431 O O . GLY A 1 190 ? -10.832 11.431 3.812 1.00 85.81 190 GLY A O 1
ATOM 1432 N N . THR A 1 191 ? -10.378 9.882 2.250 1.00 89.56 191 THR A N 1
ATOM 1433 C CA . THR A 1 191 ? -10.209 8.755 3.185 1.00 89.56 191 THR A CA 1
ATOM 1434 C C . THR A 1 191 ? -8.922 8.891 3.981 1.00 89.56 191 THR A C 1
ATOM 1436 O O . THR A 1 191 ? -8.939 8.783 5.207 1.00 89.56 191 THR A O 1
ATOM 1439 N N . PHE A 1 192 ? -7.821 9.233 3.305 1.00 87.31 192 PHE A N 1
ATOM 1440 C CA . PHE A 1 192 ? -6.550 9.528 3.963 1.00 87.31 192 PHE A CA 1
ATOM 1441 C C . PHE A 1 192 ? -6.686 10.672 4.975 1.00 87.31 192 PHE A C 1
ATOM 1443 O O . PHE A 1 192 ? -6.264 10.537 6.123 1.00 87.31 192 PHE A O 1
ATOM 1450 N N . LYS A 1 193 ? -7.367 11.759 4.588 1.00 88.38 193 LYS A N 1
ATOM 1451 C CA . LYS A 1 193 ? -7.647 12.900 5.467 1.00 88.38 193 LYS A CA 1
ATOM 1452 C C . LYS A 1 193 ? -8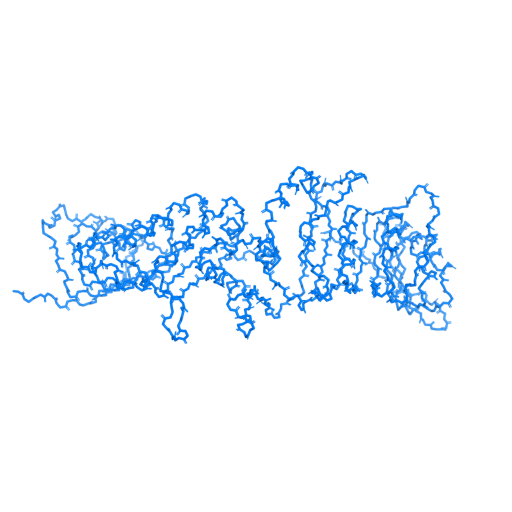.547 12.521 6.644 1.00 88.38 193 LYS A C 1
ATOM 1454 O O . LYS A 1 193 ? -8.285 12.962 7.760 1.00 88.38 193 LYS A O 1
ATOM 1459 N N . ALA A 1 194 ? -9.586 11.714 6.427 1.00 92.81 194 ALA A N 1
ATOM 1460 C CA . ALA A 1 194 ? -10.455 11.227 7.501 1.00 92.81 194 ALA A CA 1
ATOM 1461 C C . ALA A 1 194 ? -9.675 10.369 8.509 1.00 92.81 194 ALA A C 1
ATOM 1463 O O . ALA A 1 194 ? -9.807 10.559 9.719 1.00 92.81 194 ALA A O 1
ATOM 1464 N N . LEU A 1 195 ? -8.799 9.487 8.023 1.00 93.19 195 LEU A N 1
ATOM 1465 C CA . LEU A 1 195 ? -7.940 8.653 8.860 1.00 93.19 195 LEU A CA 1
ATOM 1466 C C . LEU A 1 195 ? -6.893 9.479 9.615 1.00 93.19 195 LEU A C 1
ATOM 1468 O O . LEU A 1 195 ? -6.700 9.281 10.812 1.00 93.19 195 LEU A O 1
ATOM 1472 N N . GLY A 1 196 ? -6.270 10.454 8.948 1.00 90.94 196 GLY A N 1
ATOM 1473 C CA . GLY A 1 196 ? -5.400 11.439 9.585 1.00 90.94 196 GLY A CA 1
ATOM 1474 C C . GLY A 1 196 ? -6.130 12.188 10.703 1.00 90.94 196 GLY A C 1
ATOM 1475 O O . GLY A 1 196 ? -5.657 12.217 11.836 1.00 90.94 196 GLY A O 1
ATOM 1476 N N . ASN A 1 197 ? -7.326 12.713 10.427 1.00 92.75 197 ASN A N 1
ATOM 1477 C CA . ASN A 1 197 ? -8.157 13.397 11.420 1.00 92.75 197 ASN A CA 1
ATOM 1478 C C . ASN A 1 197 ? -8.526 12.499 12.606 1.00 92.75 197 ASN A C 1
ATOM 1480 O O . ASN A 1 197 ? -8.555 12.982 13.738 1.00 92.75 197 ASN A O 1
ATOM 1484 N N . LEU A 1 198 ? -8.830 11.220 12.363 1.00 95.38 198 LEU A N 1
ATOM 1485 C CA . LEU A 1 198 ? -9.059 10.242 13.423 1.00 95.38 198 LEU A CA 1
ATOM 1486 C C . LEU A 1 198 ? -7.801 10.125 14.290 1.00 95.38 198 LEU A C 1
ATOM 1488 O O . LEU A 1 198 ? -7.869 10.437 15.476 1.00 95.38 198 LEU A O 1
ATOM 1492 N N . ILE A 1 199 ? -6.653 9.777 13.695 1.00 93.69 199 ILE A N 1
ATOM 1493 C CA . ILE A 1 199 ? -5.365 9.627 14.394 1.00 93.69 199 ILE A CA 1
ATOM 1494 C C . ILE A 1 199 ? -5.034 10.874 15.210 1.00 93.69 199 ILE A C 1
ATOM 1496 O O . ILE A 1 199 ? -4.672 10.764 16.380 1.00 93.69 199 ILE A O 1
ATOM 1500 N N . ASP A 1 200 ? -5.171 12.064 14.622 1.00 92.00 200 ASP A N 1
ATOM 1501 C CA . ASP A 1 200 ? -4.910 13.296 15.351 1.00 92.00 200 ASP A CA 1
ATOM 1502 C C . ASP A 1 200 ? -5.867 13.440 16.532 1.00 92.00 200 ASP A C 1
ATOM 1504 O O . ASP A 1 200 ? -5.427 13.746 17.627 1.00 92.00 200 ASP A O 1
ATOM 1508 N N . ARG A 1 201 ? -7.163 13.183 16.388 1.00 95.06 201 ARG A N 1
ATOM 1509 C CA . ARG A 1 201 ? -8.093 13.396 17.504 1.00 95.06 201 ARG A CA 1
ATOM 1510 C C . ARG A 1 201 ? -7.954 12.370 18.626 1.00 95.06 201 ARG A C 1
ATOM 1512 O O . ARG A 1 201 ? -8.036 12.760 19.790 1.00 95.06 201 ARG A O 1
ATOM 1519 N N . VAL A 1 202 ? -7.722 11.097 18.310 1.00 95.75 202 VAL A N 1
ATOM 1520 C CA . VAL A 1 202 ? -7.834 10.018 19.308 1.00 95.75 202 VAL A CA 1
ATOM 1521 C C . VAL A 1 202 ? -6.493 9.501 19.827 1.00 95.75 202 VAL A C 1
ATOM 1523 O O . VAL A 1 202 ? -6.420 9.082 20.981 1.00 95.75 202 VAL A O 1
ATOM 1526 N N . CYS A 1 203 ? -5.414 9.567 19.039 1.00 93.69 203 CYS A N 1
ATOM 1527 C CA . CYS A 1 203 ? -4.114 9.031 19.447 1.00 93.69 203 CYS A CA 1
ATOM 1528 C C . CYS A 1 203 ? -3.292 10.044 20.253 1.00 93.69 203 CYS A C 1
ATOM 1530 O O . CYS A 1 203 ? -3.278 11.246 19.971 1.00 93.69 203 CYS A O 1
ATOM 1532 N N . LEU A 1 204 ? -2.531 9.541 21.226 1.00 88.50 204 LEU A N 1
ATOM 1533 C CA . LEU A 1 204 ? -1.561 10.332 21.983 1.00 88.50 204 LEU A CA 1
ATOM 1534 C C . LEU A 1 204 ? -0.532 11.001 21.047 1.00 88.50 204 LEU A C 1
ATOM 1536 O O . LEU A 1 204 ? -0.075 10.377 20.082 1.00 88.50 204 LEU A O 1
ATOM 1540 N N . PRO A 1 205 ? -0.143 12.269 21.283 1.00 84.06 205 PRO A N 1
ATOM 1541 C CA . PRO A 1 205 ? 0.879 12.929 20.483 1.00 84.06 205 PRO A CA 1
ATOM 1542 C C . PRO A 1 205 ? 2.258 12.245 20.617 1.00 84.06 205 PRO A C 1
ATOM 1544 O O . PRO A 1 205 ? 2.619 11.755 21.678 1.00 84.06 205 PRO A O 1
ATOM 1547 N N . SER A 1 206 ? 3.040 12.222 19.534 1.00 66.06 206 SER A N 1
ATOM 1548 C CA . SER A 1 206 ? 4.323 11.511 19.388 1.00 66.06 206 SER A CA 1
ATOM 1549 C C . SER A 1 206 ? 5.538 12.295 19.896 1.00 66.06 206 SER A C 1
ATOM 1551 O O . SER A 1 206 ? 6.667 11.854 19.730 1.00 66.06 206 SER A O 1
ATOM 1553 N N . GLY A 1 207 ? 5.335 13.479 20.469 1.00 58.66 207 GLY A N 1
ATOM 1554 C CA . GLY A 1 207 ? 6.385 14.488 20.610 1.00 58.66 207 GLY A CA 1
ATOM 1555 C C . GLY A 1 207 ? 7.359 14.322 21.780 1.00 58.66 207 GLY A C 1
ATOM 1556 O O . GLY A 1 207 ? 7.818 15.349 22.259 1.00 58.66 207 GLY A O 1
ATOM 1557 N N . TYR A 1 208 ? 7.644 13.117 22.305 1.00 51.03 208 TYR A N 1
ATOM 1558 C CA . TYR A 1 208 ? 8.366 13.033 23.594 1.00 51.03 208 TYR A CA 1
ATOM 1559 C C . TYR A 1 208 ? 9.442 11.943 23.822 1.00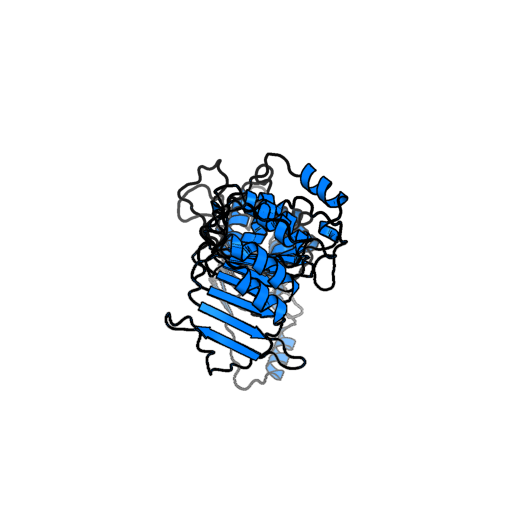 51.03 208 TYR A C 1
ATOM 1561 O O . TYR A 1 208 ? 9.711 11.659 24.971 1.00 51.03 208 TYR A O 1
ATOM 1569 N N . ARG A 1 209 ? 10.067 11.275 22.836 1.00 61.31 209 ARG A N 1
ATOM 1570 C CA . ARG A 1 209 ? 11.206 10.299 23.002 1.00 61.31 209 ARG A CA 1
ATOM 1571 C C . ARG A 1 209 ? 11.250 9.250 24.170 1.00 61.31 209 ARG A C 1
ATOM 1573 O O . ARG A 1 209 ? 12.235 8.545 24.303 1.00 61.31 209 ARG A O 1
ATOM 1580 N N . GLY A 1 210 ? 10.234 9.065 25.005 1.00 67.75 210 GLY A N 1
ATOM 1581 C CA . GLY A 1 210 ? 10.038 7.977 25.979 1.00 67.75 210 GLY A CA 1
ATOM 1582 C C . GLY A 1 210 ? 9.071 6.854 25.534 1.00 67.75 210 GLY A C 1
ATOM 1583 O O . GLY A 1 210 ? 8.276 7.043 24.630 1.00 67.75 210 GLY A O 1
ATOM 1584 N N . PRO A 1 211 ? 9.050 5.688 26.188 1.00 62.09 211 PRO A N 1
ATOM 1585 C CA . PRO A 1 211 ? 8.364 4.461 25.733 1.00 62.09 211 PRO A CA 1
ATOM 1586 C C . PRO A 1 211 ? 6.818 4.503 25.619 1.00 62.09 211 PRO A C 1
ATOM 1588 O O . PRO A 1 211 ? 6.202 3.485 25.318 1.00 62.09 211 PRO A O 1
ATOM 1591 N N . SER A 1 212 ? 6.173 5.655 25.825 1.00 66.62 212 SER A N 1
ATOM 1592 C CA . SER A 1 212 ? 4.718 5.796 25.998 1.00 66.62 212 SER A CA 1
ATOM 1593 C C . SER A 1 212 ? 3.985 6.465 24.818 1.00 66.62 212 SER A C 1
ATOM 1595 O O . SER A 1 212 ? 2.919 7.046 25.027 1.00 66.62 212 SER A O 1
ATOM 1597 N N . TYR A 1 213 ? 4.524 6.430 23.592 1.00 77.88 213 TYR A N 1
ATOM 1598 C CA . TYR A 1 213 ? 3.874 7.070 22.433 1.00 77.88 213 TYR A CA 1
ATOM 1599 C C . TYR A 1 213 ? 2.652 6.336 21.912 1.00 77.88 213 TYR A C 1
ATOM 1601 O O . TYR A 1 213 ? 2.624 5.110 21.864 1.00 77.88 213 TYR A O 1
ATOM 1609 N N . GLY A 1 214 ? 1.708 7.132 21.398 1.00 80.44 214 GLY A N 1
ATOM 1610 C CA . GLY A 1 214 ? 0.682 6.668 20.473 1.00 80.44 214 GLY A CA 1
ATOM 1611 C C . GLY A 1 214 ? 1.322 6.055 19.227 1.00 80.44 214 GLY A C 1
ATOM 1612 O O . GLY A 1 214 ? 1.833 6.783 18.372 1.00 80.44 214 GLY A O 1
ATOM 1613 N N . ARG A 1 215 ? 1.308 4.727 19.130 1.00 87.81 215 ARG A N 1
ATOM 1614 C CA . ARG A 1 215 ? 1.787 3.945 17.994 1.00 87.81 215 ARG A CA 1
ATOM 1615 C C . ARG A 1 215 ? 0.640 3.731 17.011 1.00 87.81 215 ARG A C 1
ATOM 1617 O O . ARG A 1 215 ? -0.411 3.213 17.370 1.00 87.81 215 ARG A O 1
ATOM 1624 N N . VAL A 1 216 ? 0.854 4.123 15.761 1.00 90.12 216 VAL A N 1
ATOM 1625 C CA . VAL A 1 216 ? -0.027 3.749 14.652 1.00 90.12 216 VAL A CA 1
ATOM 1626 C C . VAL A 1 216 ? 0.666 2.613 13.915 1.00 90.12 216 VAL A C 1
ATOM 1628 O O . VAL A 1 216 ? 1.773 2.797 13.412 1.00 90.12 216 VAL A O 1
ATOM 1631 N N . ASN A 1 217 ? 0.041 1.442 13.892 1.00 90.19 217 ASN A N 1
ATOM 1632 C CA . ASN A 1 217 ? 0.531 0.270 13.182 1.00 90.19 217 ASN A CA 1
ATOM 1633 C C . ASN A 1 217 ? -0.312 0.082 11.926 1.00 90.19 217 ASN A C 1
ATOM 1635 O O . ASN A 1 217 ? -1.536 0.046 12.002 1.00 90.19 217 ASN A O 1
ATOM 1639 N N . CYS A 1 218 ? 0.333 -0.028 10.768 1.00 90.50 218 CYS A N 1
ATOM 1640 C CA . CYS A 1 218 ? -0.331 -0.449 9.541 1.00 90.50 218 CYS A CA 1
ATOM 1641 C C . CYS A 1 218 ? 0.130 -1.864 9.204 1.00 90.50 218 CYS A C 1
ATOM 1643 O O . CYS A 1 218 ? 1.325 -2.150 9.215 1.00 90.50 218 CYS A O 1
ATOM 1645 N N . HIS A 1 219 ? -0.816 -2.734 8.882 1.00 90.75 219 HIS A N 1
ATOM 1646 C CA . HIS A 1 219 ? -0.562 -4.078 8.392 1.00 90.75 219 HIS A CA 1
ATOM 1647 C C . HIS A 1 219 ? -1.113 -4.190 6.977 1.00 90.75 219 HIS A C 1
ATOM 1649 O O . HIS A 1 219 ? -2.260 -3.823 6.713 1.00 90.75 219 HIS A O 1
ATOM 1655 N N . ILE A 1 220 ? -0.290 -4.697 6.064 1.00 87.12 220 ILE A N 1
ATOM 1656 C CA . ILE A 1 220 ? -0.714 -4.969 4.695 1.00 87.12 220 ILE A CA 1
ATOM 1657 C C . ILE A 1 220 ? -1.067 -6.440 4.618 1.00 87.12 220 ILE A C 1
ATOM 1659 O O . ILE A 1 220 ? -0.219 -7.305 4.834 1.00 87.12 220 ILE A O 1
ATOM 1663 N N . ARG A 1 221 ? -2.327 -6.719 4.309 1.00 88.00 221 ARG A N 1
ATOM 1664 C CA . ARG A 1 221 ? -2.783 -8.072 4.032 1.00 88.00 221 ARG A CA 1
ATOM 1665 C C . ARG A 1 221 ? -2.406 -8.437 2.597 1.00 88.00 221 ARG A C 1
ATOM 1667 O O . ARG A 1 221 ? -2.700 -7.678 1.671 1.00 88.00 221 ARG A O 1
ATOM 1674 N N . THR A 1 222 ? -1.763 -9.588 2.435 1.00 83.00 222 THR A N 1
ATOM 1675 C CA . THR A 1 222 ? -1.479 -10.217 1.144 1.00 83.00 222 THR A CA 1
ATOM 1676 C C . THR A 1 222 ? -2.282 -11.510 1.048 1.00 83.00 222 THR A C 1
ATOM 1678 O O . THR A 1 222 ? -2.225 -12.343 1.948 1.00 83.00 222 THR A O 1
ATOM 1681 N N . ASP A 1 223 ? -3.024 -11.703 -0.040 1.00 78.81 223 ASP A N 1
ATOM 1682 C CA . ASP A 1 223 ? -3.883 -12.883 -0.231 1.00 78.81 223 ASP A CA 1
ATOM 1683 C C . ASP A 1 223 ? -3.105 -14.165 -0.598 1.00 78.81 223 ASP A C 1
ATOM 1685 O O . ASP A 1 223 ? -3.644 -15.095 -1.192 1.00 78.81 223 ASP A O 1
ATOM 1689 N N . GLY A 1 224 ? -1.810 -14.239 -0.276 1.00 76.19 224 GLY A N 1
ATOM 1690 C CA . GLY A 1 224 ? -0.948 -15.391 -0.573 1.00 76.19 224 GLY A CA 1
ATOM 1691 C C . GLY A 1 224 ? -0.681 -15.643 -2.065 1.00 76.19 224 GLY A C 1
ATOM 1692 O O . GLY A 1 224 ? 0.257 -16.366 -2.391 1.00 76.19 224 GLY A O 1
ATOM 1693 N N . GLN A 1 225 ? -1.437 -15.030 -2.980 1.00 67.31 225 GLN A N 1
ATOM 1694 C CA . GLN A 1 225 ? -1.161 -15.083 -4.411 1.00 67.31 225 GLN A CA 1
ATOM 1695 C C . GLN A 1 225 ? 0.044 -14.194 -4.741 1.00 67.31 225 GLN A C 1
ATOM 1697 O O . GLN A 1 225 ? -0.006 -12.974 -4.590 1.00 67.31 225 GLN A O 1
ATOM 1702 N N . GLN A 1 226 ? 1.137 -14.827 -5.176 1.00 54.31 226 GLN A N 1
ATOM 1703 C CA . GLN A 1 226 ? 2.392 -14.208 -5.622 1.00 54.31 226 GLN A CA 1
ATOM 1704 C C . GLN A 1 226 ? 2.227 -13.472 -6.967 1.00 54.31 226 GLN A C 1
ATOM 1706 O O . GLN A 1 226 ? 2.910 -13.779 -7.940 1.00 54.31 226 GLN A O 1
ATOM 1711 N N . GLY A 1 227 ? 1.294 -12.526 -7.062 1.00 55.72 227 GLY A N 1
ATOM 1712 C CA . GLY A 1 227 ? 1.247 -11.630 -8.215 1.00 55.72 227 GLY A CA 1
ATOM 1713 C C . GLY A 1 227 ? 2.517 -10.780 -8.265 1.00 55.72 227 GLY A C 1
ATOM 1714 O O . GLY A 1 227 ? 2.943 -10.269 -7.229 1.00 55.72 227 GLY A O 1
ATOM 1715 N N . GLU A 1 228 ? 3.122 -10.647 -9.450 1.00 54.97 228 GLU A N 1
ATOM 1716 C CA . GLU A 1 228 ? 4.278 -9.778 -9.687 1.00 54.97 228 GLU A CA 1
ATOM 1717 C C . GLU A 1 228 ? 3.976 -8.358 -9.203 1.00 54.97 228 GLU A C 1
ATOM 1719 O O . GLU A 1 228 ? 3.186 -7.601 -9.772 1.00 54.97 228 GLU A O 1
ATOM 1724 N N . ASP A 1 229 ? 4.578 -8.029 -8.071 1.00 53.66 229 ASP A N 1
ATOM 1725 C CA . ASP A 1 229 ? 4.296 -6.815 -7.343 1.00 53.66 229 ASP A CA 1
ATOM 1726 C C . ASP A 1 229 ? 5.074 -5.642 -7.926 1.00 53.66 229 ASP A C 1
ATOM 1728 O O . ASP A 1 229 ? 6.303 -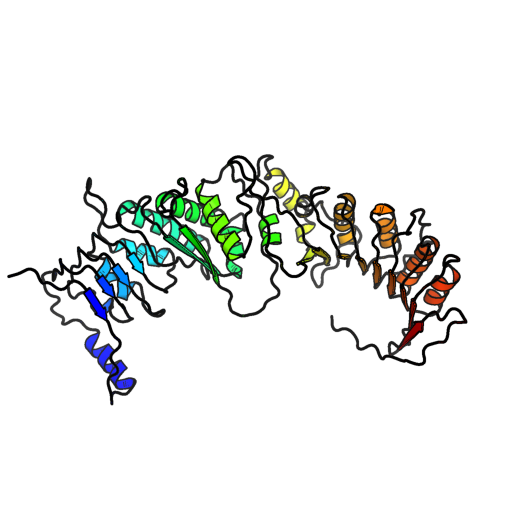5.637 -7.902 1.00 53.66 229 ASP A O 1
ATOM 1732 N N . VAL A 1 230 ? 4.372 -4.583 -8.338 1.00 57.66 230 VAL A N 1
ATOM 1733 C CA . VAL A 1 230 ? 5.019 -3.275 -8.502 1.00 57.66 230 VAL A CA 1
ATOM 1734 C C . VAL A 1 230 ? 5.411 -2.794 -7.103 1.00 57.66 230 VAL A C 1
ATOM 1736 O O . VAL A 1 230 ? 4.524 -2.596 -6.261 1.00 57.66 230 VAL A O 1
ATOM 1739 N N . PRO A 1 231 ? 6.708 -2.619 -6.808 1.00 63.72 231 PRO A N 1
ATOM 1740 C CA . PRO A 1 231 ? 7.117 -2.288 -5.461 1.00 63.72 231 PRO A CA 1
ATOM 1741 C C . PRO A 1 231 ? 6.660 -0.862 -5.105 1.00 63.72 231 PRO A C 1
ATOM 1743 O O . PRO A 1 231 ? 6.569 0.043 -5.939 1.00 63.72 231 PRO A O 1
ATOM 1746 N N . MET A 1 232 ? 6.224 -0.700 -3.852 1.00 61.62 232 MET A N 1
ATOM 1747 C CA . MET A 1 232 ? 5.522 0.506 -3.396 1.00 61.62 232 MET A CA 1
ATOM 1748 C C . MET A 1 232 ? 6.424 1.743 -3.370 1.00 61.62 232 MET A C 1
ATOM 1750 O O . MET A 1 232 ? 5.914 2.852 -3.421 1.00 61.62 232 MET A O 1
ATOM 1754 N N . ASP A 1 233 ? 7.746 1.568 -3.360 1.00 61.41 233 ASP A N 1
ATOM 1755 C CA . ASP A 1 233 ? 8.739 2.639 -3.505 1.00 61.41 233 ASP A CA 1
ATOM 1756 C C . ASP A 1 233 ? 8.564 3.411 -4.823 1.00 61.41 233 ASP A C 1
ATOM 1758 O O . ASP A 1 233 ? 8.510 4.642 -4.818 1.00 61.41 233 ASP A O 1
ATOM 1762 N N . HIS A 1 234 ? 8.352 2.707 -5.937 1.00 59.81 234 HIS A N 1
ATOM 1763 C CA . HIS A 1 234 ? 7.986 3.343 -7.202 1.00 59.81 234 HIS A CA 1
ATOM 1764 C C . HIS A 1 234 ? 6.647 4.074 -7.092 1.00 59.81 234 HIS A C 1
ATOM 1766 O O . HIS A 1 234 ? 6.512 5.194 -7.583 1.00 59.81 234 HIS A O 1
ATOM 1772 N N . ARG A 1 235 ? 5.670 3.475 -6.398 1.00 62.78 235 ARG A N 1
ATOM 1773 C CA . ARG A 1 235 ? 4.315 4.031 -6.296 1.00 62.78 235 ARG A CA 1
ATOM 1774 C C . ARG A 1 235 ? 4.201 5.240 -5.364 1.00 62.78 235 ARG A C 1
ATOM 1776 O O . ARG A 1 235 ? 3.411 6.139 -5.634 1.00 62.78 235 ARG A O 1
ATOM 1783 N N . LEU A 1 236 ? 5.023 5.317 -4.321 1.00 61.09 236 LEU A N 1
ATOM 1784 C CA . LEU A 1 236 ? 5.149 6.490 -3.451 1.00 61.09 236 LEU A CA 1
ATOM 1785 C C . LEU A 1 236 ? 5.876 7.639 -4.139 1.00 61.09 236 LEU A C 1
ATOM 1787 O O . LEU A 1 236 ? 5.577 8.793 -3.855 1.00 61.09 236 LEU A O 1
ATOM 1791 N N . GLY A 1 237 ? 6.772 7.352 -5.086 1.00 57.41 237 GLY A N 1
ATOM 1792 C CA . GLY A 1 237 ? 7.348 8.380 -5.953 1.00 57.41 237 GLY A CA 1
ATOM 1793 C C . GLY A 1 237 ? 6.293 9.163 -6.750 1.00 57.41 237 GLY A C 1
ATOM 1794 O O . GLY A 1 237 ? 6.529 10.323 -7.103 1.00 57.41 237 GLY A O 1
ATOM 1795 N N . TYR A 1 238 ? 5.121 8.560 -6.994 1.00 54.16 238 TYR A N 1
ATOM 1796 C CA . TYR A 1 238 ? 3.985 9.190 -7.681 1.00 54.16 238 TYR A CA 1
ATOM 1797 C C . TYR A 1 238 ? 3.105 10.038 -6.765 1.00 54.16 238 TYR A C 1
ATOM 1799 O O . TYR A 1 238 ? 2.352 10.889 -7.240 1.00 54.16 238 TYR A O 1
ATOM 1807 N N . LEU A 1 239 ? 3.212 9.851 -5.451 1.00 56.75 239 LEU A N 1
ATOM 1808 C CA . LEU A 1 239 ? 2.464 10.641 -4.494 1.00 56.75 239 LEU A CA 1
ATOM 1809 C C . LEU A 1 239 ? 3.064 12.036 -4.363 1.00 56.75 239 LEU A C 1
ATOM 1811 O O . LEU A 1 239 ? 4.076 12.258 -3.700 1.00 56.75 239 LEU A O 1
ATOM 1815 N N . ARG A 1 240 ? 2.383 13.017 -4.950 1.00 58.97 240 ARG A N 1
ATOM 1816 C CA . ARG A 1 240 ? 2.577 14.418 -4.580 1.00 58.97 240 ARG A CA 1
ATOM 1817 C C . ARG A 1 240 ? 1.792 14.682 -3.312 1.00 58.97 240 ARG A C 1
ATOM 1819 O O . ARG A 1 240 ? 0.610 15.007 -3.355 1.00 58.97 240 ARG A O 1
ATOM 1826 N N . TRP A 1 241 ? 2.448 14.507 -2.177 1.00 61.16 241 TRP A N 1
ATOM 1827 C CA . TRP A 1 241 ? 1.875 14.941 -0.920 1.00 61.16 241 TRP A CA 1
ATOM 1828 C C . TRP A 1 241 ? 2.195 16.408 -0.715 1.00 61.16 241 TRP A C 1
ATOM 1830 O O . TRP A 1 241 ? 3.348 16.788 -0.513 1.00 61.16 241 TRP A O 1
ATOM 1840 N N . ASP A 1 242 ? 1.160 17.242 -0.744 1.00 63.50 242 ASP A N 1
ATOM 1841 C CA . ASP A 1 242 ? 1.278 18.566 -0.159 1.00 63.50 242 ASP A CA 1
ATOM 1842 C C . ASP A 1 242 ? 1.238 18.422 1.367 1.00 63.50 242 ASP A C 1
ATOM 1844 O O . ASP A 1 242 ? 0.215 18.589 2.040 1.00 63.50 242 ASP A O 1
ATOM 1848 N N . LEU A 1 243 ? 2.387 18.026 1.912 1.00 63.47 243 LEU A N 1
ATOM 1849 C CA . LEU A 1 243 ? 2.581 17.879 3.345 1.00 63.47 243 LEU A CA 1
ATOM 1850 C C . LEU A 1 243 ? 2.452 19.219 4.083 1.00 63.47 243 LEU A C 1
ATOM 1852 O O . LEU A 1 243 ? 2.218 19.216 5.289 1.00 63.47 243 LEU A O 1
ATOM 1856 N N . THR A 1 244 ? 2.544 20.352 3.376 1.00 65.31 244 THR A N 1
ATOM 1857 C CA . THR A 1 244 ? 2.401 21.686 3.974 1.00 65.31 244 THR A CA 1
ATOM 1858 C C . THR A 1 244 ? 0.949 22.004 4.334 1.00 65.31 244 THR A C 1
ATOM 1860 O O . THR A 1 244 ? 0.691 22.657 5.343 1.00 65.31 244 THR A O 1
ATOM 1863 N N . GLN A 1 245 ? -0.013 21.471 3.572 1.00 65.62 245 GLN A N 1
ATOM 1864 C CA . GLN A 1 245 ? -1.453 21.598 3.847 1.00 65.62 245 GLN A CA 1
ATOM 1865 C C . GLN A 1 245 ? -2.019 20.437 4.679 1.00 65.62 245 GLN A C 1
ATOM 1867 O O . GLN A 1 245 ? -3.181 20.443 5.096 1.00 65.62 245 GLN A O 1
ATOM 1872 N N . SER A 1 246 ? -1.202 19.418 4.914 1.00 63.50 246 SER A N 1
ATOM 1873 C CA . SER A 1 246 ? -1.594 18.182 5.573 1.00 63.50 246 SER A CA 1
ATOM 1874 C C . SER A 1 246 ? -1.461 18.306 7.099 1.00 63.50 246 SER A C 1
ATOM 1876 O O . SER A 1 246 ? -0.404 18.702 7.586 1.00 63.50 246 SER A O 1
ATOM 1878 N N . PRO A 1 247 ? -2.470 17.925 7.912 1.00 68.25 247 PRO A N 1
ATOM 1879 C CA . PRO A 1 247 ? -2.301 17.833 9.359 1.00 68.25 247 PRO A CA 1
ATOM 1880 C C . PRO A 1 247 ? -1.124 16.926 9.744 1.00 68.25 247 PRO A C 1
ATOM 1882 O O . PRO A 1 247 ? -0.865 15.906 9.104 1.00 68.25 247 PRO A O 1
ATOM 1885 N N . ARG A 1 248 ? -0.424 17.292 10.827 1.00 70.69 248 ARG A N 1
ATOM 1886 C CA . ARG A 1 248 ? 0.825 16.653 11.301 1.00 70.69 248 ARG A CA 1
ATOM 1887 C C . ARG A 1 248 ? 0.722 15.134 11.502 1.00 70.69 248 ARG A C 1
ATOM 1889 O O . ARG A 1 248 ? 1.724 14.429 11.465 1.00 70.69 248 ARG A O 1
ATOM 1896 N N . CYS A 1 249 ? -0.482 14.610 11.710 1.00 70.94 249 CYS A N 1
ATOM 1897 C CA . CYS A 1 249 ? -0.756 13.178 11.825 1.00 70.94 249 CYS A CA 1
ATOM 1898 C C . CYS A 1 249 ? -0.499 12.383 10.536 1.00 70.94 249 CYS A C 1
ATOM 1900 O O . CYS A 1 249 ? -0.257 11.179 10.622 1.00 70.94 249 CYS A O 1
ATOM 1902 N N . HIS A 1 250 ? -0.519 13.024 9.361 1.00 77.19 250 HIS A N 1
ATOM 1903 C CA . HIS A 1 250 ? -0.280 12.349 8.085 1.00 77.19 250 HIS A CA 1
ATOM 1904 C C . HIS A 1 250 ? 1.108 11.716 8.015 1.00 77.19 250 HIS A C 1
ATOM 1906 O O . HIS A 1 250 ? 1.238 10.621 7.480 1.00 77.19 250 HIS A O 1
ATOM 1912 N N . TYR A 1 251 ? 2.108 12.320 8.661 1.00 77.50 251 TYR A N 1
ATOM 1913 C CA . TYR A 1 251 ? 3.441 11.732 8.787 1.00 77.50 251 TYR A CA 1
ATOM 1914 C C . TYR A 1 251 ? 3.438 10.397 9.538 1.00 77.50 251 TYR A C 1
ATOM 1916 O O . TYR A 1 251 ? 4.175 9.490 9.171 1.00 77.50 251 TYR A O 1
ATOM 1924 N N . ARG A 1 252 ? 2.583 10.224 10.556 1.00 78.69 252 ARG A N 1
ATOM 1925 C CA . ARG A 1 252 ? 2.507 8.950 11.295 1.00 78.69 252 ARG A CA 1
ATOM 1926 C C . ARG A 1 252 ? 1.872 7.853 10.474 1.00 78.69 252 ARG A C 1
ATOM 1928 O O . ARG A 1 252 ? 2.355 6.729 10.480 1.00 78.69 252 ARG A O 1
ATOM 1935 N N . LEU A 1 253 ? 0.780 8.190 9.796 1.00 82.69 253 LEU A N 1
ATOM 1936 C CA . LEU A 1 253 ? 0.071 7.248 8.946 1.00 82.69 253 LEU A CA 1
ATOM 1937 C C . LEU A 1 253 ? 0.958 6.809 7.784 1.00 82.69 253 LEU A C 1
ATOM 1939 O O . LEU A 1 253 ? 1.117 5.620 7.538 1.00 82.69 253 LEU A O 1
ATOM 1943 N N . LEU A 1 254 ? 1.601 7.772 7.133 1.00 82.38 254 LEU A N 1
ATOM 1944 C CA . LEU A 1 254 ? 2.626 7.518 6.138 1.00 82.38 254 LEU A CA 1
ATOM 1945 C C . LEU A 1 254 ? 3.700 6.588 6.647 1.00 82.38 254 LEU A C 1
ATOM 1947 O O . LEU A 1 254 ? 4.011 5.603 6.004 1.00 82.38 254 LEU A O 1
ATOM 1951 N N . TRP A 1 255 ? 4.276 6.904 7.797 1.00 80.56 255 TRP A N 1
ATOM 1952 C CA . TRP A 1 255 ? 5.386 6.142 8.323 1.00 80.56 255 TRP A CA 1
ATOM 1953 C C . TRP A 1 255 ? 4.969 4.720 8.690 1.00 80.56 255 TRP A C 1
ATOM 1955 O O . TRP A 1 255 ? 5.693 3.769 8.405 1.00 80.56 255 TRP A O 1
ATOM 1965 N N . ALA A 1 256 ? 3.768 4.557 9.245 1.00 82.50 256 ALA A N 1
ATOM 1966 C CA . ALA A 1 256 ? 3.181 3.251 9.481 1.00 82.50 256 ALA A CA 1
ATOM 1967 C C . ALA A 1 256 ? 3.030 2.468 8.165 1.00 82.50 256 ALA A C 1
ATOM 1969 O O . ALA A 1 256 ? 3.398 1.296 8.118 1.00 82.50 256 ALA A O 1
ATOM 1970 N N . LEU A 1 257 ? 2.569 3.115 7.088 1.00 82.81 257 LEU A N 1
ATOM 1971 C CA . LEU A 1 257 ? 2.496 2.509 5.755 1.00 82.81 257 LEU A CA 1
ATOM 1972 C C . LEU A 1 257 ? 3.883 2.150 5.222 1.00 82.81 257 LEU A C 1
ATOM 1974 O O . LEU A 1 257 ? 4.097 1.021 4.797 1.00 82.81 257 LEU A O 1
ATOM 1978 N N . LEU A 1 258 ? 4.844 3.071 5.282 1.00 81.88 258 LEU A N 1
ATOM 1979 C CA . LEU A 1 258 ? 6.206 2.844 4.808 1.00 81.88 258 LEU A CA 1
ATOM 1980 C C . LEU A 1 258 ? 6.845 1.647 5.514 1.00 81.88 258 LEU A C 1
ATOM 1982 O O . LEU A 1 258 ? 7.358 0.740 4.859 1.00 81.88 258 LEU A O 1
ATOM 1986 N N . ARG A 1 259 ? 6.721 1.589 6.842 1.00 81.50 259 ARG A N 1
ATOM 1987 C CA . ARG A 1 259 ? 7.173 0.459 7.653 1.00 81.50 259 ARG A CA 1
ATOM 1988 C C . ARG A 1 259 ? 6.473 -0.841 7.268 1.00 81.50 259 ARG A C 1
ATOM 1990 O O . ARG A 1 259 ? 7.137 -1.870 7.197 1.00 81.50 259 ARG A O 1
ATOM 1997 N N . ALA A 1 260 ? 5.168 -0.806 6.999 1.00 80.50 260 ALA A N 1
ATOM 1998 C CA . ALA A 1 260 ? 4.425 -1.982 6.552 1.00 80.50 260 ALA A CA 1
ATOM 1999 C C . ALA A 1 260 ? 4.976 -2.536 5.224 1.00 80.50 260 ALA A C 1
ATOM 2001 O O . ALA A 1 260 ? 4.985 -3.744 5.014 1.00 80.50 260 ALA A O 1
ATOM 2002 N N . TYR A 1 261 ? 5.514 -1.671 4.359 1.00 76.31 261 TYR A N 1
ATOM 2003 C CA . TYR A 1 261 ? 6.213 -2.059 3.129 1.00 76.31 261 TYR A CA 1
ATOM 2004 C C . TYR A 1 261 ? 7.707 -2.382 3.323 1.00 76.31 261 TYR A C 1
ATOM 2006 O O . TYR A 1 261 ? 8.407 -2.655 2.341 1.00 76.31 261 TYR A O 1
ATOM 2014 N N . HIS A 1 262 ? 8.192 -2.400 4.567 1.00 76.62 262 HIS A N 1
ATOM 2015 C CA . HIS A 1 262 ? 9.603 -2.515 4.947 1.00 76.62 262 HIS A CA 1
ATOM 2016 C C . HIS A 1 262 ? 10.499 -1.444 4.297 1.00 76.62 262 HIS A C 1
ATOM 2018 O O . HIS A 1 262 ? 11.599 -1.735 3.825 1.00 76.62 262 HIS A O 1
ATOM 2024 N N . MET A 1 263 ? 10.012 -0.204 4.231 1.00 72.88 263 MET A N 1
ATOM 2025 C CA . MET A 1 263 ? 10.864 0.962 4.006 1.00 72.88 263 MET A CA 1
ATOM 2026 C C . MET A 1 263 ? 11.443 1.415 5.343 1.00 72.88 263 MET A C 1
ATOM 2028 O O . MET A 1 263 ? 10.709 1.635 6.309 1.00 72.88 263 MET A O 1
ATOM 2032 N N . GLU A 1 264 ? 12.767 1.516 5.392 1.00 68.56 264 GLU A N 1
ATOM 2033 C CA . GLU A 1 264 ? 13.501 2.007 6.549 1.00 68.56 264 GLU A CA 1
ATOM 2034 C C . GLU A 1 264 ? 13.682 3.518 6.411 1.00 68.56 264 GLU A C 1
ATOM 2036 O O . GLU A 1 264 ? 14.037 4.052 5.360 1.00 68.56 264 GLU A O 1
ATOM 2041 N N . TYR A 1 265 ? 13.382 4.224 7.491 1.00 66.25 265 TYR A N 1
ATOM 2042 C CA . TYR A 1 265 ? 13.578 5.658 7.578 1.00 66.25 265 TYR A CA 1
ATOM 2043 C C . TYR A 1 265 ? 14.902 5.919 8.280 1.00 66.25 265 TYR A C 1
ATOM 2045 O O . TYR A 1 265 ? 15.139 5.352 9.349 1.00 66.25 265 TYR A O 1
ATOM 2053 N N . ASP A 1 266 ? 15.742 6.760 7.683 1.00 63.50 266 ASP A N 1
ATOM 2054 C CA . ASP A 1 266 ? 16.962 7.205 8.342 1.00 63.50 266 ASP A CA 1
ATOM 2055 C C . ASP A 1 266 ? 16.627 8.406 9.227 1.00 63.50 266 ASP A C 1
ATOM 2057 O O . ASP A 1 266 ? 16.488 9.538 8.765 1.00 63.50 266 ASP A O 1
ATOM 2061 N N . ASP A 1 267 ? 16.418 8.117 10.509 1.00 60.47 267 ASP A N 1
ATOM 2062 C CA . ASP A 1 267 ? 16.078 9.110 11.532 1.00 60.47 267 ASP A CA 1
ATOM 2063 C C . ASP A 1 267 ? 17.283 9.999 11.894 1.00 60.47 267 ASP A C 1
ATOM 2065 O O . ASP A 1 267 ? 17.136 10.960 12.644 1.00 60.47 267 ASP A O 1
ATOM 2069 N N . ALA A 1 268 ? 18.484 9.684 11.389 1.00 56.47 268 ALA A N 1
ATOM 2070 C CA . ALA A 1 268 ? 19.712 10.362 11.788 1.00 56.47 268 ALA A CA 1
ATOM 2071 C C . ALA A 1 268 ? 19.850 11.790 11.227 1.00 56.47 268 ALA A C 1
ATOM 2073 O O . ALA A 1 268 ? 20.538 12.594 11.851 1.00 56.47 268 ALA A O 1
ATOM 2074 N N . ASP A 1 269 ? 19.174 12.119 10.117 1.00 53.34 269 ASP A N 1
ATOM 2075 C CA . ASP A 1 269 ? 19.476 13.325 9.321 1.00 53.34 269 ASP A CA 1
ATOM 2076 C C . ASP A 1 269 ? 18.297 14.294 9.102 1.00 53.34 269 ASP A C 1
ATOM 2078 O O . ASP A 1 269 ? 18.435 15.272 8.370 1.00 53.34 269 ASP A O 1
ATOM 2082 N N . CYS A 1 270 ? 17.126 14.069 9.705 1.00 50.09 270 CYS A N 1
ATOM 2083 C CA . CYS A 1 270 ? 15.980 14.958 9.483 1.00 50.09 270 CYS A CA 1
ATOM 2084 C C . CYS A 1 270 ? 15.796 15.957 10.631 1.00 50.09 270 CYS A C 1
ATOM 2086 O O . CYS A 1 270 ? 15.169 15.646 11.645 1.00 50.09 270 CYS A O 1
ATOM 2088 N N . ASP A 1 271 ? 16.274 17.188 10.434 1.00 54.41 271 ASP A N 1
ATOM 2089 C CA . ASP A 1 271 ? 15.681 18.347 11.107 1.00 54.41 271 ASP A CA 1
ATOM 2090 C C . ASP A 1 271 ? 14.193 18.423 10.716 1.00 54.41 271 ASP A C 1
ATOM 2092 O O . ASP A 1 271 ? 13.839 18.167 9.565 1.00 54.41 271 ASP A O 1
ATOM 2096 N N . GLU A 1 272 ? 13.301 18.783 11.651 1.00 53.38 272 GLU A N 1
ATOM 2097 C CA . GLU A 1 272 ? 11.827 18.797 11.478 1.00 53.38 272 GLU A CA 1
ATOM 2098 C C . GLU A 1 272 ? 11.311 19.623 10.270 1.00 53.38 272 GLU A C 1
ATOM 2100 O O . GLU A 1 272 ? 10.106 19.642 10.004 1.00 53.38 272 GLU A O 1
ATOM 2105 N N . GLN A 1 273 ? 12.193 20.320 9.548 1.00 50.91 273 GLN A N 1
ATOM 2106 C CA . GLN A 1 273 ? 11.892 21.145 8.377 1.00 50.91 273 GLN A CA 1
ATOM 2107 C C . GLN A 1 273 ? 12.272 20.508 7.030 1.00 50.91 273 GLN A C 1
ATOM 2109 O O . GLN A 1 273 ? 11.745 20.955 6.009 1.00 50.91 273 GLN A O 1
ATOM 2114 N N . ASP A 1 274 ? 13.110 19.468 6.997 1.00 54.59 274 ASP A N 1
ATOM 2115 C CA . ASP A 1 274 ? 13.550 18.846 5.744 1.00 54.59 274 ASP A CA 1
ATOM 2116 C C . ASP A 1 274 ? 12.686 17.644 5.336 1.00 54.59 274 ASP A C 1
ATOM 2118 O O . ASP A 1 274 ? 12.108 16.926 6.155 1.00 54.59 274 ASP A O 1
ATOM 2122 N N . CYS A 1 275 ? 12.547 17.440 4.019 1.00 51.88 275 CYS A N 1
ATOM 2123 C CA . CYS A 1 275 ? 11.773 16.323 3.478 1.00 51.88 275 CYS A CA 1
ATOM 2124 C C . CYS A 1 275 ? 12.403 14.993 3.922 1.00 51.88 275 CYS A C 1
ATOM 2126 O O . CYS A 1 275 ? 13.581 14.775 3.631 1.00 51.88 275 CYS A O 1
ATOM 2128 N N . PRO A 1 276 ? 11.630 14.079 4.537 1.00 56.56 276 PRO A N 1
ATOM 2129 C CA . PRO A 1 276 ? 12.162 12.821 5.034 1.00 56.56 276 PRO A CA 1
ATOM 2130 C C . PRO A 1 276 ? 12.813 12.021 3.899 1.00 56.56 276 PRO A C 1
ATOM 2132 O O . PRO A 1 276 ? 12.224 11.857 2.823 1.00 56.56 276 PRO A O 1
ATOM 2135 N N . SER A 1 277 ? 14.037 11.545 4.139 1.00 53.03 277 SER A N 1
ATOM 2136 C CA . SER A 1 277 ? 14.736 10.641 3.226 1.00 53.03 277 SER A CA 1
ATOM 2137 C C . SER A 1 277 ? 14.444 9.191 3.608 1.00 53.03 277 SER A C 1
ATOM 2139 O O . SER A 1 277 ? 14.438 8.826 4.785 1.00 53.03 277 SER A O 1
ATOM 2141 N N . PHE A 1 278 ? 14.142 8.360 2.612 1.00 58.19 278 PHE A N 1
ATOM 2142 C CA . PHE A 1 278 ? 13.792 6.959 2.837 1.00 58.19 278 PHE A CA 1
ATOM 2143 C C . PHE A 1 278 ? 14.781 6.049 2.136 1.00 58.19 278 PHE A C 1
ATOM 2145 O O . PHE A 1 278 ? 15.115 6.253 0.965 1.00 58.19 278 PHE A O 1
ATOM 2152 N N . TRP A 1 279 ? 15.175 4.998 2.846 1.00 58.25 279 TRP A N 1
ATOM 2153 C CA . TRP A 1 279 ? 15.978 3.917 2.314 1.00 58.25 279 TRP A CA 1
ATOM 2154 C C . TRP A 1 279 ? 15.155 2.640 2.356 1.00 58.25 279 TRP A C 1
ATOM 2156 O O . TRP A 1 279 ? 14.114 2.505 2.997 1.00 58.25 279 TRP A O 1
ATOM 2166 N N . THR A 1 280 ? 15.600 1.667 1.599 1.00 54.69 280 THR A N 1
ATOM 2167 C CA . THR A 1 280 ? 14.918 0.393 1.495 1.00 54.69 280 THR A CA 1
ATOM 2168 C C . THR A 1 280 ? 15.969 -0.663 1.816 1.00 54.69 280 THR A C 1
ATOM 2170 O O . THR A 1 280 ? 17.032 -0.660 1.189 1.00 54.69 280 THR A O 1
ATOM 2173 N N . SER A 1 281 ? 15.717 -1.538 2.802 1.00 59.00 281 SER A N 1
ATOM 2174 C CA . SER A 1 281 ? 16.651 -2.612 3.203 1.00 59.00 281 SER A CA 1
ATOM 2175 C C . SER A 1 281 ? 17.111 -3.407 1.968 1.00 59.00 281 SER A C 1
ATOM 2177 O O . SER A 1 281 ? 16.376 -3.429 0.974 1.00 59.00 281 SER A O 1
ATOM 2179 N N . PRO A 1 282 ? 18.294 -4.050 1.957 1.00 55.53 282 PRO A N 1
ATOM 2180 C CA . PRO A 1 282 ? 18.807 -4.743 0.772 1.00 55.53 282 PRO A CA 1
ATOM 2181 C C . PRO A 1 282 ? 17.769 -5.739 0.229 1.00 55.53 282 PRO A C 1
ATOM 2183 O O . PRO A 1 282 ? 17.428 -6.726 0.873 1.00 55.53 282 PRO A O 1
ATOM 2186 N N . ARG A 1 283 ? 17.223 -5.434 -0.952 1.00 60.84 283 ARG A N 1
ATOM 2187 C CA . ARG A 1 283 ? 16.261 -6.257 -1.700 1.00 60.84 283 ARG A CA 1
ATOM 2188 C C . ARG A 1 283 ? 16.845 -6.575 -3.077 1.00 60.84 283 ARG A C 1
ATOM 2190 O O . ARG A 1 283 ? 17.786 -5.891 -3.490 1.00 60.84 283 ARG A O 1
ATOM 2197 N N . PRO A 1 284 ? 16.298 -7.584 -3.781 1.00 63.38 284 PRO A N 1
ATOM 2198 C CA . PRO A 1 284 ? 16.643 -7.861 -5.172 1.00 63.38 284 PRO A CA 1
ATOM 2199 C C . PRO A 1 284 ? 16.569 -6.605 -6.064 1.00 63.38 284 PRO A C 1
ATOM 2201 O O . PRO A 1 284 ? 15.828 -5.670 -5.738 1.00 63.38 284 PRO A O 1
ATOM 2204 N N . PRO A 1 285 ? 17.333 -6.576 -7.175 1.00 71.44 285 PRO A N 1
ATOM 2205 C CA . PRO A 1 285 ? 17.289 -5.492 -8.155 1.00 71.44 285 PRO A CA 1
ATOM 2206 C C . PRO A 1 285 ? 15.844 -5.200 -8.562 1.00 71.44 285 PRO A C 1
ATOM 2208 O O . PRO A 1 285 ? 15.062 -6.119 -8.808 1.00 71.44 285 PRO A O 1
ATOM 2211 N N . CYS A 1 286 ? 15.473 -3.922 -8.601 1.00 71.62 286 CYS A N 1
ATOM 2212 C CA . CYS A 1 286 ? 14.120 -3.538 -8.979 1.00 71.62 286 CYS A CA 1
ATOM 2213 C C . CYS A 1 286 ? 13.982 -3.529 -10.504 1.00 71.62 286 CYS A C 1
ATOM 2215 O O . CYS A 1 286 ? 14.864 -3.049 -11.218 1.00 71.62 286 CYS A O 1
ATOM 2217 N N . GLN A 1 287 ? 12.859 -4.050 -10.995 1.00 79.56 287 GLN A N 1
ATOM 2218 C CA . GLN A 1 287 ? 12.473 -3.967 -12.397 1.00 79.56 287 GLN A CA 1
ATOM 2219 C C . GLN A 1 287 ? 11.243 -3.065 -12.516 1.00 79.56 287 GLN A C 1
ATOM 2221 O O . GLN A 1 287 ? 10.152 -3.418 -12.077 1.00 79.56 287 GLN A O 1
ATOM 2226 N N . LEU A 1 288 ? 11.428 -1.880 -13.090 1.00 80.50 288 LEU A N 1
ATOM 2227 C CA . LEU A 1 288 ? 10.354 -0.958 -13.425 1.00 80.50 288 LEU A CA 1
ATOM 2228 C C . LEU A 1 288 ? 9.904 -1.229 -14.858 1.00 80.50 288 LEU A C 1
ATOM 2230 O O . LEU A 1 288 ? 10.674 -1.018 -15.790 1.00 80.50 288 LEU A O 1
ATOM 2234 N N . VAL A 1 289 ? 8.654 -1.641 -15.048 1.00 83.88 289 VAL A N 1
ATOM 2235 C CA . VAL A 1 289 ? 8.042 -1.726 -16.380 1.00 83.88 289 VAL A CA 1
ATOM 2236 C C . VAL A 1 289 ? 7.097 -0.545 -16.558 1.00 83.88 289 VAL A C 1
ATOM 2238 O O . VAL A 1 289 ? 6.018 -0.505 -15.971 1.00 83.88 289 VAL A O 1
ATOM 2241 N N . TRP A 1 290 ? 7.505 0.421 -17.372 1.00 84.56 290 TRP A N 1
ATOM 2242 C CA . TRP A 1 290 ? 6.670 1.535 -17.787 1.00 84.56 290 TRP A CA 1
ATOM 2243 C C . TRP A 1 290 ? 5.891 1.143 -19.041 1.00 84.56 290 TRP A C 1
ATOM 2245 O O . TRP A 1 290 ? 6.463 0.995 -20.123 1.00 84.56 290 TRP A O 1
ATOM 2255 N N . ARG A 1 291 ? 4.576 0.966 -18.875 1.00 85.62 291 ARG A N 1
ATOM 2256 C CA . ARG A 1 291 ? 3.632 0.753 -19.974 1.00 85.62 291 ARG A CA 1
ATOM 2257 C C . ARG A 1 291 ? 3.023 2.086 -20.396 1.00 85.62 291 ARG A C 1
ATOM 2259 O O . ARG A 1 291 ? 2.332 2.703 -19.598 1.00 85.62 291 ARG A O 1
ATOM 2266 N N . ILE A 1 292 ? 3.288 2.506 -21.628 1.00 83.94 292 ILE A N 1
ATOM 2267 C CA . ILE A 1 292 ? 2.704 3.708 -22.229 1.00 83.94 292 ILE A CA 1
ATOM 2268 C C . ILE A 1 292 ? 1.344 3.330 -22.816 1.00 83.94 292 ILE A C 1
ATOM 2270 O O . ILE A 1 292 ? 1.245 2.392 -23.611 1.00 83.94 292 ILE A O 1
ATOM 2274 N N . THR A 1 293 ? 0.308 4.053 -22.421 1.00 87.06 293 THR A N 1
ATOM 2275 C CA . THR A 1 293 ? -1.083 3.874 -22.840 1.00 87.06 293 THR A CA 1
ATOM 2276 C C . THR A 1 293 ? -1.537 5.035 -23.738 1.00 87.06 293 THR A C 1
ATOM 2278 O O . THR A 1 293 ? -0.889 6.082 -23.765 1.00 87.06 293 THR A O 1
ATOM 2281 N N . PRO A 1 294 ? -2.664 4.901 -24.464 1.00 86.50 294 PRO A N 1
ATOM 2282 C CA . PRO A 1 294 ? -3.232 6.012 -25.230 1.00 86.50 294 PRO A CA 1
ATOM 2283 C C . PRO A 1 294 ? -3.568 7.245 -24.380 1.00 86.50 294 PRO A C 1
ATOM 2285 O O . PRO A 1 294 ? -3.441 8.361 -24.873 1.00 86.50 294 PRO A O 1
ATOM 2288 N N . ALA A 1 295 ? -3.969 7.051 -23.117 1.00 80.94 295 ALA A N 1
ATOM 2289 C CA . ALA A 1 295 ? -4.296 8.145 -22.200 1.00 80.94 295 ALA A CA 1
ATOM 2290 C C . ALA A 1 295 ? -3.066 9.013 -21.890 1.00 80.94 295 ALA A C 1
ATOM 2292 O O . ALA A 1 295 ? -3.169 10.232 -21.823 1.00 80.94 295 ALA A O 1
ATOM 2293 N N . ASP A 1 296 ? -1.878 8.403 -21.827 1.00 77.56 296 ASP A N 1
ATOM 2294 C CA . ASP A 1 296 ? -0.623 9.122 -21.574 1.00 77.56 296 ASP A CA 1
ATOM 2295 C C . ASP A 1 296 ? -0.227 10.070 -22.720 1.00 77.56 296 ASP A C 1
ATOM 2297 O O . ASP A 1 296 ? 0.682 10.883 -22.556 1.00 77.56 296 ASP A O 1
ATOM 2301 N N . LEU A 1 297 ? -0.868 9.956 -23.889 1.00 81.81 297 LEU A N 1
ATOM 2302 C CA . LEU A 1 297 ? -0.661 10.835 -25.040 1.00 81.81 297 LEU A CA 1
ATOM 2303 C C . LEU A 1 297 ? -1.677 11.982 -25.131 1.00 81.81 297 LEU A C 1
ATOM 2305 O O . LEU A 1 297 ? -1.504 12.834 -26.003 1.00 81.81 297 LEU A O 1
ATOM 2309 N N . ASP A 1 298 ? -2.713 12.020 -24.286 1.00 81.25 298 ASP A N 1
ATOM 2310 C CA . ASP A 1 298 ? -3.720 13.083 -24.326 1.00 81.25 298 ASP A CA 1
ATOM 2311 C C . ASP A 1 298 ? -3.158 14.392 -23.722 1.00 81.25 298 ASP A C 1
ATOM 2313 O O . ASP A 1 298 ? -2.869 14.454 -22.521 1.00 81.25 298 ASP A O 1
ATOM 2317 N N . PRO A 1 299 ? -2.990 15.471 -24.517 1.00 73.06 299 PRO A N 1
ATOM 2318 C CA . PRO A 1 299 ? -2.425 16.730 -24.033 1.00 73.06 299 PRO A CA 1
ATOM 2319 C C . PRO A 1 299 ? -3.265 17.406 -22.939 1.00 73.06 299 PRO A C 1
ATOM 2321 O O . PRO A 1 299 ? -2.721 18.167 -22.133 1.00 73.06 299 PRO A O 1
ATOM 2324 N N . LEU A 1 300 ? -4.583 17.161 -22.910 1.00 71.69 300 LEU A N 1
ATOM 2325 C CA . LEU A 1 300 ? -5.508 17.832 -21.991 1.00 71.69 300 LEU A CA 1
ATOM 2326 C C . LEU A 1 300 ? -5.309 17.378 -20.542 1.00 71.69 300 LEU A C 1
ATOM 2328 O O . LEU A 1 300 ? -5.277 18.217 -19.640 1.00 71.69 300 LEU A O 1
ATOM 2332 N N . GLU A 1 301 ? -5.102 16.080 -20.314 1.00 63.38 301 GLU A N 1
ATOM 2333 C CA . GLU A 1 301 ? -4.853 15.554 -18.964 1.00 63.38 301 GLU A CA 1
ATOM 2334 C C . GLU A 1 301 ? -3.494 16.017 -18.410 1.00 63.38 301 GLU A C 1
ATOM 2336 O O . GLU A 1 301 ? -3.306 16.177 -17.198 1.00 63.38 301 GLU A O 1
ATOM 2341 N N . GLN A 1 302 ? -2.543 16.312 -19.297 1.00 60.12 302 GLN A N 1
ATOM 2342 C CA . GLN A 1 302 ? -1.188 16.675 -18.913 1.00 60.12 302 GLN A CA 1
ATOM 2343 C C . GLN A 1 302 ? -1.054 18.125 -18.420 1.00 60.12 302 GLN A C 1
ATOM 2345 O O . GLN A 1 302 ? -0.388 18.368 -17.406 1.00 60.12 302 GLN A O 1
ATOM 2350 N N . GLU A 1 303 ? -1.679 19.098 -19.099 1.00 62.53 303 GLU A N 1
ATOM 2351 C CA . GLU A 1 303 ? -1.641 20.501 -18.653 1.00 62.53 303 GLU A CA 1
ATOM 2352 C C . GLU A 1 303 ? -2.312 20.680 -17.285 1.00 62.53 303 GLU A C 1
ATOM 2354 O O . GLU A 1 303 ? -1.855 21.476 -16.455 1.00 62.53 303 GLU A O 1
ATOM 2359 N N . GLU A 1 304 ? -3.372 19.916 -17.018 1.00 61.28 304 GLU A N 1
ATOM 2360 C CA . GLU A 1 304 ? -4.092 19.976 -15.750 1.00 61.28 304 GLU A CA 1
ATOM 2361 C C . GLU A 1 304 ? -3.276 19.387 -14.589 1.00 61.28 304 GLU A C 1
ATOM 2363 O O . GLU A 1 304 ? -3.261 19.943 -13.484 1.00 61.28 304 GLU A O 1
ATOM 2368 N N . GLY A 1 305 ? -2.526 18.310 -14.848 1.00 56.97 305 GLY A N 1
ATOM 2369 C CA . GLY A 1 305 ? -1.627 17.692 -13.873 1.00 56.97 305 GLY A CA 1
ATOM 2370 C C . GLY A 1 305 ? -0.415 18.556 -13.501 1.00 56.97 305 GLY A C 1
ATOM 2371 O O . GLY A 1 305 ? 0.070 18.484 -12.363 1.00 56.97 305 GLY A O 1
ATOM 2372 N N . ASP A 1 306 ? 0.077 19.389 -14.424 1.00 53.62 306 ASP A N 1
ATOM 2373 C CA . ASP A 1 306 ? 1.229 20.263 -14.170 1.00 53.62 306 ASP A CA 1
ATOM 2374 C C . ASP A 1 306 ? 0.828 21.592 -13.510 1.00 53.62 306 ASP A C 1
ATOM 2376 O O . ASP A 1 306 ? 1.510 22.040 -12.589 1.00 53.62 306 ASP A O 1
ATOM 2380 N N . ARG A 1 307 ? -0.325 22.181 -13.870 1.00 62.59 307 ARG A N 1
ATOM 2381 C CA . ARG A 1 307 ? -0.831 23.412 -13.222 1.00 62.59 307 ARG A CA 1
ATOM 2382 C C . ARG A 1 307 ? -1.250 23.211 -11.764 1.00 62.59 307 ARG A C 1
ATOM 2384 O O . ARG A 1 307 ? -1.133 24.139 -10.968 1.00 62.59 307 ARG A O 1
ATOM 2391 N N . ARG A 1 308 ? -1.712 22.013 -11.386 1.00 56.12 308 ARG A N 1
ATOM 2392 C CA . ARG A 1 308 ? -2.059 21.686 -9.986 1.00 56.12 308 ARG A CA 1
ATOM 2393 C C . ARG A 1 308 ? -0.828 21.445 -9.101 1.00 56.12 308 ARG A C 1
ATOM 2395 O O . ARG A 1 308 ? -0.952 21.382 -7.880 1.00 56.12 308 ARG A O 1
ATOM 2402 N N . ALA A 1 309 ? 0.363 21.322 -9.689 1.00 49.59 309 ALA A N 1
ATOM 2403 C CA . ALA A 1 309 ? 1.608 21.074 -8.976 1.00 49.59 309 ALA A CA 1
ATOM 2404 C C . ALA A 1 309 ? 2.210 22.385 -8.452 1.00 49.59 309 ALA A C 1
ATOM 2406 O O . ALA A 1 309 ? 3.089 22.977 -9.075 1.00 49.59 309 ALA A O 1
ATOM 2407 N N . GLY A 1 310 ? 1.736 22.861 -7.301 1.00 52.38 310 GLY A N 1
ATOM 2408 C CA . GLY A 1 310 ? 2.351 24.017 -6.651 1.00 52.38 310 GLY A CA 1
ATOM 2409 C C . GLY A 1 310 ? 3.852 23.793 -6.368 1.00 52.38 310 GLY A C 1
ATOM 2410 O O . GLY A 1 310 ? 4.269 22.656 -6.121 1.00 52.38 310 GLY A O 1
ATOM 2411 N N . PRO A 1 311 ? 4.678 24.857 -6.339 1.00 54.06 311 PRO A N 1
ATOM 2412 C CA . PRO A 1 311 ? 6.123 24.775 -6.079 1.00 54.06 311 PRO A CA 1
ATOM 2413 C C . PRO A 1 311 ? 6.493 24.235 -4.681 1.00 54.06 311 PRO A C 1
ATOM 2415 O O . PRO A 1 311 ? 7.668 23.999 -4.414 1.00 54.06 311 PRO A O 1
ATOM 2418 N N . HIS A 1 312 ? 5.508 24.014 -3.803 1.00 47.56 312 HIS A N 1
ATOM 2419 C CA . HIS A 1 312 ? 5.684 23.606 -2.404 1.00 47.56 312 HIS A CA 1
ATOM 2420 C C . HIS A 1 312 ? 5.320 22.145 -2.108 1.00 47.56 312 HIS A C 1
ATOM 2422 O O . HIS A 1 312 ? 5.298 21.756 -0.944 1.00 47.56 312 HIS A O 1
ATOM 2428 N N . ALA A 1 313 ? 5.047 21.315 -3.120 1.00 49.91 313 ALA A N 1
ATOM 2429 C CA . ALA A 1 313 ? 4.830 19.891 -2.879 1.00 49.91 313 ALA A CA 1
ATOM 2430 C C . ALA A 1 313 ? 6.115 19.263 -2.304 1.00 49.91 313 ALA A C 1
ATOM 2432 O O . ALA A 1 313 ? 7.102 19.094 -3.028 1.00 49.91 313 ALA A O 1
ATOM 2433 N N . CYS A 1 314 ? 6.104 18.935 -1.006 1.00 44.59 314 CYS A N 1
ATOM 2434 C CA . CYS A 1 314 ? 7.165 18.180 -0.348 1.00 44.59 314 CYS A CA 1
ATOM 2435 C C . CYS A 1 314 ? 7.353 16.866 -1.099 1.00 44.59 314 CYS A C 1
ATOM 2437 O O . CYS A 1 314 ? 6.536 15.946 -1.028 1.00 44.59 314 CYS A O 1
ATOM 2439 N N . ARG A 1 315 ? 8.426 16.800 -1.881 1.00 55.19 315 ARG A N 1
ATOM 2440 C CA . ARG A 1 315 ? 8.716 15.641 -2.706 1.00 55.19 315 ARG A CA 1
ATOM 2441 C C . ARG A 1 315 ? 9.555 14.696 -1.871 1.00 55.19 315 ARG A C 1
ATOM 2443 O O . ARG A 1 315 ? 10.699 15.015 -1.561 1.00 55.19 315 ARG A O 1
ATOM 2450 N N . MET A 1 316 ? 8.983 13.551 -1.515 1.00 50.44 316 MET A N 1
ATOM 2451 C CA . MET A 1 316 ? 9.742 12.483 -0.876 1.00 50.44 316 MET A CA 1
ATOM 2452 C C . MET A 1 316 ? 10.981 12.166 -1.702 1.00 50.44 316 MET A C 1
ATOM 2454 O O . MET A 1 316 ? 10.889 11.916 -2.908 1.00 50.44 316 MET A O 1
ATOM 2458 N N . MET A 1 317 ? 12.140 12.218 -1.055 1.00 53.62 317 MET A N 1
ATOM 2459 C CA . MET A 1 317 ? 13.403 11.895 -1.694 1.00 53.62 317 MET A CA 1
ATOM 2460 C C . MET A 1 317 ? 13.712 10.430 -1.417 1.00 53.62 317 MET A C 1
ATOM 2462 O O . MET A 1 317 ? 14.020 10.045 -0.291 1.00 53.62 317 MET A O 1
ATOM 2466 N N . PHE A 1 318 ? 13.616 9.613 -2.461 1.00 54.81 318 PHE A N 1
ATOM 2467 C CA . PHE A 1 318 ? 14.103 8.241 -2.436 1.00 54.81 318 PHE A CA 1
ATOM 2468 C C . PHE A 1 318 ? 15.550 8.249 -2.918 1.00 54.81 318 PHE A C 1
ATOM 2470 O O . PHE A 1 318 ? 15.827 8.634 -4.056 1.00 54.81 318 PHE A O 1
ATOM 2477 N N . SER A 1 319 ? 16.480 7.857 -2.055 1.00 57.62 319 SER A N 1
ATOM 2478 C CA . SER A 1 319 ? 17.877 7.655 -2.426 1.00 57.62 319 SER A CA 1
ATOM 2479 C C . SER A 1 319 ? 18.037 6.245 -2.997 1.00 57.62 319 SER A C 1
ATOM 2481 O O . SER A 1 319 ? 18.039 5.229 -2.300 1.00 57.62 319 SER A O 1
ATOM 2483 N N . TRP A 1 320 ? 18.168 6.166 -4.319 1.00 60.28 320 TRP A N 1
ATOM 2484 C CA . TRP A 1 320 ? 18.336 4.896 -5.018 1.00 60.28 320 TRP A CA 1
ATOM 2485 C C . TRP A 1 320 ? 19.807 4.477 -4.945 1.00 60.28 320 TRP A C 1
ATOM 2487 O O . TRP A 1 320 ? 20.587 4.780 -5.839 1.00 60.28 320 TRP A O 1
ATOM 2497 N N . ARG A 1 321 ? 20.206 3.751 -3.894 1.00 63.22 321 ARG A N 1
ATOM 2498 C CA . ARG A 1 321 ? 21.492 3.011 -3.879 1.00 63.22 321 ARG A CA 1
ATOM 2499 C C . ARG A 1 321 ? 21.420 1.664 -4.609 1.00 63.22 321 ARG A C 1
ATOM 2501 O O . ARG A 1 321 ? 22.346 0.865 -4.533 1.00 63.22 321 ARG A O 1
ATOM 2508 N N . ARG A 1 322 ? 20.304 1.392 -5.283 1.00 70.44 322 ARG A N 1
ATOM 2509 C CA . ARG A 1 322 ? 20.003 0.109 -5.917 1.00 70.44 322 ARG A CA 1
ATOM 2510 C C . ARG A 1 322 ? 20.309 0.135 -7.401 1.00 70.44 322 ARG A C 1
ATOM 2512 O O . ARG A 1 322 ? 20.184 1.168 -8.054 1.00 70.44 322 ARG A O 1
ATOM 2519 N N . THR A 1 323 ? 20.613 -1.043 -7.922 1.00 75.94 323 THR A N 1
ATOM 2520 C CA . THR A 1 323 ? 20.598 -1.304 -9.352 1.00 75.94 323 THR A CA 1
ATOM 2521 C C . THR A 1 323 ? 19.141 -1.422 -9.790 1.00 75.94 323 THR A C 1
ATOM 2523 O O . THR A 1 323 ? 18.378 -2.253 -9.296 1.00 75.94 323 THR A O 1
ATOM 2526 N N . CYS A 1 324 ? 18.731 -0.517 -10.671 1.00 82.62 324 CYS A N 1
ATOM 2527 C CA . CYS A 1 324 ? 17.392 -0.503 -11.245 1.00 82.62 324 CYS A CA 1
ATOM 2528 C C . CYS A 1 324 ? 17.464 -0.985 -12.695 1.00 82.62 324 CYS A C 1
ATOM 2530 O O . CYS A 1 324 ? 18.426 -0.693 -13.408 1.00 82.62 324 CYS A O 1
ATOM 2532 N N . SER A 1 325 ? 16.455 -1.735 -13.119 1.00 88.25 325 SER A N 1
ATOM 2533 C CA . SER A 1 325 ? 16.217 -2.084 -14.514 1.00 88.25 325 SER A CA 1
ATOM 2534 C C . SER A 1 325 ? 14.918 -1.424 -14.951 1.00 88.25 325 SER A C 1
ATOM 2536 O O . SER A 1 325 ? 13.880 -1.676 -14.354 1.00 88.25 325 SER A O 1
ATOM 2538 N N . VAL A 1 326 ? 14.953 -0.575 -15.972 1.00 89.75 326 VAL A N 1
ATOM 2539 C CA . VAL A 1 326 ? 13.763 0.100 -16.504 1.00 89.75 326 VAL A CA 1
ATOM 2540 C C . VAL A 1 326 ? 13.444 -0.483 -17.873 1.00 89.75 326 VAL A C 1
ATOM 2542 O O . VAL A 1 326 ? 14.302 -0.500 -18.746 1.00 89.75 326 VAL A O 1
ATOM 2545 N N . SER A 1 327 ? 12.213 -0.937 -18.076 1.00 91.25 327 SER A N 1
ATOM 2546 C CA . SER A 1 327 ? 11.671 -1.355 -19.368 1.00 91.25 327 SER A CA 1
ATOM 2547 C C . SER A 1 327 ? 10.558 -0.401 -19.773 1.00 91.25 327 SER A C 1
ATOM 2549 O O . SER A 1 327 ? 9.587 -0.252 -19.039 1.00 91.25 327 SER A O 1
ATOM 2551 N N . ILE A 1 328 ? 10.694 0.251 -20.922 1.00 91.88 328 ILE A N 1
ATOM 2552 C CA . ILE A 1 328 ? 9.701 1.162 -21.490 1.00 91.88 328 ILE A CA 1
ATOM 2553 C C . ILE A 1 328 ? 9.057 0.453 -22.677 1.00 91.88 328 ILE A C 1
ATOM 2555 O O . ILE A 1 328 ? 9.736 0.133 -23.656 1.00 91.88 328 ILE A O 1
ATOM 2559 N N . GLN A 1 329 ? 7.757 0.194 -22.585 1.00 91.56 329 GLN A N 1
ATOM 2560 C CA . GLN A 1 329 ? 7.000 -0.540 -23.596 1.00 91.56 329 GLN A CA 1
ATOM 2561 C C . GLN A 1 329 ? 5.602 0.054 -23.789 1.00 91.56 329 GLN A C 1
ATOM 2563 O O . GLN A 1 329 ? 5.083 0.740 -22.913 1.00 91.56 329 GLN A O 1
ATOM 2568 N N . CYS A 1 330 ? 4.983 -0.199 -24.939 1.00 88.88 330 CYS A N 1
ATOM 2569 C CA . CYS A 1 330 ? 3.575 0.134 -25.153 1.00 88.88 330 CYS A CA 1
ATOM 2570 C C . CYS A 1 330 ? 2.668 -0.816 -24.357 1.00 88.88 330 CYS A C 1
ATOM 2572 O O . CYS A 1 330 ? 3.077 -1.922 -23.997 1.00 88.88 330 CYS A O 1
ATOM 2574 N N . ALA A 1 331 ? 1.438 -0.384 -24.081 1.00 86.81 331 ALA A N 1
ATOM 2575 C CA . ALA A 1 331 ? 0.376 -1.268 -23.621 1.00 86.81 331 ALA A CA 1
ATOM 2576 C C . ALA A 1 331 ? 0.126 -2.399 -24.635 1.00 86.81 331 ALA A C 1
ATOM 2578 O O . ALA A 1 331 ? 0.270 -2.206 -25.845 1.00 86.81 331 ALA A O 1
ATOM 2579 N N . ASP A 1 332 ? -0.247 -3.576 -24.136 1.00 86.31 332 ASP A N 1
ATOM 2580 C CA . ASP A 1 332 ? -0.419 -4.764 -24.972 1.00 86.31 332 ASP A CA 1
ATOM 2581 C C . ASP A 1 332 ? -1.508 -4.538 -26.035 1.00 86.31 332 ASP A C 1
ATOM 2583 O O . ASP A 1 332 ? -2.576 -3.993 -25.753 1.00 86.31 332 ASP A O 1
ATOM 2587 N N . GLY A 1 333 ? -1.219 -4.932 -27.279 1.00 89.06 333 GLY A N 1
ATOM 2588 C CA . GLY A 1 333 ? -2.128 -4.751 -28.416 1.00 89.06 333 GLY A CA 1
ATOM 2589 C C . GLY A 1 333 ? -2.233 -3.316 -28.944 1.00 89.06 333 GLY A C 1
ATOM 2590 O O . GLY A 1 333 ? -3.046 -3.061 -29.832 1.00 89.06 333 GLY A O 1
ATOM 2591 N N . TRP A 1 334 ? -1.425 -2.380 -28.439 1.00 88.38 334 TRP A N 1
ATOM 2592 C CA . TRP A 1 334 ? -1.441 -0.992 -28.886 1.00 88.38 334 TRP A CA 1
ATOM 2593 C C . TRP A 1 334 ? -0.154 -0.591 -29.610 1.00 88.38 334 TRP A C 1
ATOM 2595 O O . TRP A 1 334 ? 0.958 -0.745 -29.102 1.00 88.38 334 TRP A O 1
ATOM 2605 N N . THR A 1 335 ? -0.318 -0.007 -30.797 1.00 84.69 335 THR A N 1
ATOM 2606 C CA . THR A 1 335 ? 0.767 0.604 -31.567 1.00 84.69 335 THR A CA 1
ATOM 2607 C C . THR A 1 335 ? 0.525 2.110 -31.643 1.00 84.69 335 THR A C 1
ATOM 2609 O O . THR A 1 335 ? -0.498 2.532 -32.188 1.00 84.69 335 THR A O 1
ATOM 2612 N N . PRO A 1 336 ? 1.425 2.942 -31.094 1.00 84.88 336 PRO A N 1
ATOM 2613 C CA . PRO A 1 336 ? 1.273 4.386 -31.161 1.00 84.88 336 PRO A CA 1
ATOM 2614 C C . PRO A 1 336 ? 1.383 4.867 -32.618 1.00 84.88 336 PRO A C 1
ATOM 2616 O O . PRO A 1 336 ? 2.109 4.261 -33.411 1.00 84.88 336 PRO A O 1
ATOM 2619 N N . PRO A 1 337 ? 0.715 5.976 -32.984 1.00 86.06 337 PRO A N 1
ATOM 2620 C CA . PRO A 1 337 ? 0.933 6.629 -34.271 1.00 86.06 337 PRO A CA 1
ATOM 2621 C C . PRO A 1 337 ? 2.421 6.917 -34.505 1.00 86.06 337 PRO A C 1
ATOM 2623 O O . PRO A 1 337 ? 3.138 7.283 -33.574 1.00 86.06 337 PRO A O 1
ATOM 2626 N N . ALA A 1 338 ? 2.891 6.811 -35.751 1.00 79.38 338 ALA A N 1
ATOM 2627 C CA . ALA A 1 338 ? 4.309 6.995 -36.080 1.00 79.38 338 ALA A CA 1
ATOM 2628 C C . ALA A 1 338 ? 4.867 8.362 -35.636 1.00 79.38 338 ALA A C 1
ATOM 2630 O O . ALA A 1 338 ? 6.052 8.480 -35.342 1.00 79.38 338 ALA A O 1
ATOM 2631 N N . ASN A 1 339 ? 4.020 9.388 -35.569 1.00 79.56 339 ASN A N 1
ATOM 2632 C CA . ASN A 1 339 ? 4.353 10.746 -35.143 1.00 79.56 339 ASN A CA 1
ATOM 2633 C C . ASN A 1 339 ? 4.047 11.033 -33.660 1.00 79.56 339 ASN A C 1
ATOM 2635 O O . ASN A 1 339 ? 4.095 12.194 -33.255 1.00 79.56 339 ASN A O 1
ATOM 2639 N N . ALA A 1 340 ? 3.715 10.020 -32.856 1.00 82.12 340 ALA A N 1
ATOM 2640 C CA . ALA A 1 340 ? 3.462 10.204 -31.435 1.00 82.12 340 ALA A CA 1
ATOM 2641 C C . ALA A 1 340 ? 4.744 10.655 -30.722 1.00 82.12 340 ALA A C 1
ATOM 2643 O O . ALA A 1 340 ? 5.737 9.929 -30.655 1.00 82.12 340 ALA A O 1
ATOM 2644 N N . VAL A 1 341 ? 4.715 11.867 -30.174 1.00 77.06 341 VAL A N 1
ATOM 2645 C CA . VAL A 1 341 ? 5.772 12.379 -29.303 1.00 77.06 341 VAL A CA 1
ATOM 2646 C C . VAL A 1 341 ? 5.350 12.095 -27.877 1.00 77.06 341 VAL A C 1
ATOM 2648 O O . VAL A 1 341 ? 4.295 12.558 -27.452 1.00 77.06 341 VAL A O 1
ATOM 2651 N N . LEU A 1 342 ? 6.167 11.344 -27.137 1.00 73.38 342 LEU A N 1
ATOM 2652 C CA . LEU A 1 342 ? 5.880 11.110 -25.730 1.00 73.38 342 LEU A CA 1
ATOM 2653 C C . LEU A 1 342 ? 5.965 12.448 -24.979 1.00 73.38 342 LEU A C 1
ATOM 2655 O O . LEU A 1 342 ? 7.028 13.086 -24.994 1.00 73.38 342 LEU A O 1
ATOM 2659 N N . PRO A 1 343 ? 4.887 12.879 -24.314 1.00 66.19 343 PRO A N 1
ATOM 2660 C CA . PRO A 1 343 ? 4.939 14.060 -23.482 1.00 66.19 343 PRO A CA 1
ATOM 2661 C C . PRO A 1 343 ? 5.947 13.891 -22.341 1.00 66.19 343 PRO A C 1
ATOM 2663 O O . PRO A 1 343 ? 6.257 12.780 -21.904 1.00 66.19 343 PRO A O 1
ATOM 2666 N N . SER A 1 344 ? 6.486 15.001 -21.826 1.00 65.19 344 SER A N 1
ATOM 2667 C CA . SER A 1 344 ? 7.407 14.947 -20.689 1.00 65.19 344 SER A CA 1
ATOM 2668 C C . SER A 1 344 ? 6.689 14.373 -19.465 1.00 65.19 344 SER A C 1
ATOM 2670 O O . SER A 1 344 ? 5.958 15.088 -18.774 1.00 65.19 344 SER A O 1
ATOM 2672 N N . HIS A 1 345 ? 6.891 13.085 -19.201 1.00 65.19 345 HIS A N 1
ATOM 2673 C CA . HIS A 1 345 ? 6.172 12.413 -18.132 1.00 65.19 345 HIS A CA 1
ATOM 2674 C C . HIS A 1 345 ? 6.612 12.967 -16.766 1.00 65.19 345 HIS A C 1
ATOM 2676 O O . HIS A 1 345 ? 7.820 13.098 -16.512 1.00 65.19 345 HIS A O 1
ATOM 2682 N N . PRO A 1 346 ? 5.680 13.300 -15.856 1.00 65.19 346 PRO A N 1
ATOM 2683 C CA . PRO A 1 346 ? 6.019 13.809 -14.527 1.00 65.19 346 PRO A CA 1
ATOM 2684 C C . PRO A 1 346 ? 6.865 12.810 -13.722 1.00 65.19 346 PRO A C 1
ATOM 2686 O O . PRO A 1 346 ? 7.670 13.223 -12.881 1.00 65.19 346 PRO A O 1
ATOM 2689 N N . GLU A 1 347 ? 6.761 11.517 -14.034 1.00 66.94 347 GLU A N 1
ATOM 2690 C CA . GLU A 1 347 ? 7.569 10.448 -13.444 1.00 66.94 347 GLU A CA 1
ATOM 2691 C C . GLU A 1 347 ? 9.056 10.596 -13.751 1.00 66.94 347 GLU A C 1
ATOM 2693 O O . GLU A 1 347 ? 9.897 10.426 -12.871 1.00 66.94 347 GLU A O 1
ATOM 2698 N N . LEU A 1 348 ? 9.400 11.041 -14.963 1.00 66.50 348 LEU A N 1
ATOM 2699 C CA . LEU A 1 348 ? 10.789 11.310 -15.311 1.00 66.50 348 LEU A CA 1
ATOM 2700 C C . LEU A 1 348 ? 11.363 12.404 -14.417 1.00 66.50 348 LEU A C 1
ATOM 2702 O O . LEU A 1 348 ? 12.543 12.364 -14.088 1.00 66.50 348 LEU A O 1
ATOM 2706 N N . ARG A 1 349 ? 10.541 13.356 -13.947 1.00 68.38 349 ARG A N 1
ATOM 2707 C CA . ARG A 1 349 ? 10.976 14.415 -13.021 1.00 68.38 349 ARG A CA 1
ATOM 2708 C C . ARG A 1 349 ? 11.409 13.883 -11.657 1.00 68.38 349 ARG A C 1
ATOM 2710 O O . ARG A 1 349 ? 12.035 14.654 -10.936 1.00 68.38 349 ARG A O 1
ATOM 2717 N N . ILE A 1 350 ? 11.078 12.645 -11.285 1.00 63.50 350 ILE A N 1
ATOM 2718 C CA . ILE A 1 350 ? 11.510 12.044 -10.010 1.00 63.50 350 ILE A CA 1
ATOM 2719 C C . ILE A 1 350 ? 13.034 11.862 -10.011 1.00 63.50 350 ILE A C 1
ATOM 2721 O O . ILE A 1 350 ? 13.691 12.066 -8.997 1.00 63.50 350 ILE A O 1
ATOM 2725 N N . PHE A 1 351 ? 13.615 11.587 -11.176 1.00 68.19 351 PHE A N 1
ATOM 2726 C CA . PHE A 1 351 ? 15.037 11.313 -11.318 1.00 68.19 351 PHE A CA 1
ATOM 2727 C C . PHE A 1 351 ? 15.883 12.590 -11.381 1.00 68.19 351 PHE A C 1
ATOM 2729 O O . PHE A 1 351 ? 16.146 13.113 -12.462 1.00 68.19 351 PHE A O 1
ATOM 2736 N N . ARG A 1 352 ? 16.317 13.157 -10.256 1.00 69.19 352 ARG A N 1
ATOM 2737 C CA . ARG A 1 352 ? 17.211 14.328 -10.316 1.00 69.19 352 ARG A CA 1
ATOM 2738 C C . ARG A 1 352 ? 18.603 13.939 -10.844 1.00 69.19 352 ARG A C 1
ATOM 2740 O O . ARG A 1 352 ? 19.075 12.841 -10.537 1.00 69.19 352 ARG A O 1
ATOM 2747 N N . PRO A 1 353 ? 19.278 14.827 -11.600 1.00 70.38 353 PRO A N 1
ATOM 2748 C CA . PRO A 1 353 ? 20.674 14.620 -11.963 1.00 70.38 353 PRO A CA 1
ATOM 2749 C C . PRO A 1 353 ? 21.534 14.356 -10.721 1.00 70.38 353 PRO A C 1
ATOM 2751 O O . PRO A 1 353 ? 21.429 15.088 -9.740 1.00 70.38 353 PRO A O 1
ATOM 2754 N N . GLY A 1 354 ? 22.340 13.292 -10.747 1.00 66.44 354 GLY A N 1
ATOM 2755 C CA . GLY A 1 354 ? 23.236 12.912 -9.645 1.00 66.44 354 GLY A CA 1
ATOM 2756 C C . GLY A 1 354 ? 22.593 12.166 -8.466 1.00 66.44 354 GLY A C 1
ATOM 2757 O O . GLY A 1 354 ? 23.317 11.753 -7.568 1.00 66.44 354 GLY A O 1
ATOM 2758 N N . GLN A 1 355 ? 21.267 11.969 -8.451 1.00 64.69 355 GLN A N 1
ATOM 2759 C CA . GLN A 1 355 ? 20.577 11.197 -7.399 1.00 64.69 355 GLN A CA 1
ATOM 2760 C C . GLN A 1 355 ? 20.178 9.783 -7.823 1.00 64.69 355 GLN A C 1
ATOM 2762 O O . GLN A 1 355 ? 19.884 8.946 -6.969 1.00 64.69 355 GLN A O 1
ATOM 2767 N N . MET A 1 356 ? 20.144 9.503 -9.127 1.00 63.16 356 MET A N 1
ATOM 2768 C CA . MET A 1 356 ? 20.044 8.122 -9.576 1.00 63.16 356 MET A CA 1
ATOM 2769 C C . MET A 1 356 ? 21.371 7.427 -9.294 1.00 63.16 356 MET A C 1
ATOM 2771 O O . MET A 1 356 ? 22.408 7.846 -9.807 1.00 63.16 356 MET A O 1
ATOM 2775 N N . GLY A 1 357 ? 21.321 6.348 -8.513 1.00 63.56 357 GLY A N 1
ATOM 2776 C CA . GLY A 1 357 ? 22.337 5.310 -8.598 1.00 63.56 357 GLY A CA 1
ATOM 2777 C C . GLY A 1 357 ? 22.440 4.754 -10.024 1.00 63.56 357 GLY A C 1
ATOM 2778 O O . GLY A 1 357 ? 21.760 5.189 -10.954 1.00 63.56 357 GLY A O 1
ATOM 2779 N N . ILE A 1 358 ? 23.310 3.771 -10.204 1.00 68.81 358 ILE A N 1
ATOM 2780 C CA . ILE A 1 358 ? 23.567 3.152 -11.505 1.00 68.81 358 ILE A CA 1
ATOM 2781 C C . ILE A 1 358 ? 22.272 2.468 -11.991 1.00 68.81 358 ILE A C 1
ATOM 2783 O O . ILE A 1 358 ? 21.851 1.453 -11.429 1.00 68.81 358 ILE A O 1
ATOM 2787 N N . LEU A 1 359 ? 21.620 3.011 -13.028 1.00 83.69 359 LEU A N 1
ATOM 2788 C CA . LEU A 1 359 ? 20.552 2.303 -13.741 1.00 83.69 359 LEU A CA 1
ATOM 2789 C C . LEU A 1 359 ? 21.239 1.194 -14.525 1.00 83.69 359 LEU A C 1
ATOM 2791 O O . LEU A 1 359 ? 21.860 1.442 -15.550 1.00 83.69 359 LEU A O 1
ATOM 2795 N N . HIS A 1 360 ? 21.183 -0.035 -14.033 1.00 87.81 360 HIS A N 1
ATOM 2796 C CA . HIS A 1 360 ? 21.914 -1.115 -14.677 1.00 87.81 360 HIS A CA 1
ATOM 2797 C C . HIS A 1 360 ? 21.369 -1.397 -16.067 1.00 87.81 360 HIS A C 1
ATOM 2799 O O . HIS A 1 360 ? 22.145 -1.400 -17.016 1.00 87.81 360 HIS A O 1
ATOM 2805 N N . ASN A 1 361 ? 20.056 -1.556 -16.208 1.00 92.69 361 ASN A N 1
ATOM 2806 C CA . ASN A 1 361 ? 19.475 -1.977 -17.475 1.00 92.69 361 ASN A CA 1
ATOM 2807 C C . ASN A 1 361 ? 18.399 -0.994 -17.929 1.00 92.69 361 ASN A C 1
ATOM 2809 O O . ASN A 1 361 ? 17.505 -0.642 -17.161 1.00 92.69 361 ASN A O 1
ATOM 2813 N N . LEU A 1 362 ? 18.456 -0.579 -19.190 1.00 94.69 362 LEU A N 1
ATOM 2814 C CA . LEU A 1 362 ? 17.383 0.157 -19.848 1.00 94.69 362 LEU A CA 1
ATOM 2815 C C . LEU A 1 362 ? 16.925 -0.630 -21.071 1.00 94.69 362 LEU A C 1
ATOM 2817 O O . LEU A 1 362 ? 17.710 -0.865 -21.979 1.00 94.69 362 LEU A O 1
ATOM 2821 N N . THR A 1 363 ? 15.662 -1.033 -21.098 1.00 95.44 363 THR A N 1
ATOM 2822 C CA . THR A 1 363 ? 15.021 -1.685 -22.243 1.00 95.44 363 THR A CA 1
ATOM 2823 C C . THR A 1 363 ? 14.001 -0.731 -22.844 1.00 95.44 363 THR A C 1
ATOM 2825 O O . THR A 1 363 ? 13.175 -0.178 -22.123 1.00 95.44 363 THR A O 1
ATOM 2828 N N . VAL A 1 364 ? 14.045 -0.520 -24.154 1.00 95.44 364 VAL A N 1
ATOM 2829 C CA . VAL A 1 364 ? 13.110 0.340 -24.882 1.00 95.44 364 VAL A CA 1
ATOM 2830 C C . VAL A 1 364 ? 12.535 -0.469 -26.036 1.00 95.44 364 VAL A C 1
ATOM 2832 O O . VAL A 1 364 ? 13.250 -0.760 -26.989 1.00 95.44 364 VAL A O 1
ATOM 2835 N N . LYS A 1 365 ? 11.259 -0.855 -25.939 1.00 93.38 365 LYS A N 1
ATOM 2836 C CA . LYS A 1 365 ? 10.599 -1.753 -26.904 1.00 93.38 365 LYS A CA 1
ATOM 2837 C C . LYS A 1 365 ? 9.802 -1.042 -27.999 1.00 93.38 365 LYS A C 1
ATOM 2839 O O . LYS A 1 365 ? 9.065 -1.684 -28.726 1.00 93.38 365 LYS A O 1
ATOM 2844 N N . SER A 1 366 ? 9.831 0.285 -28.065 1.00 91.25 366 SER A N 1
ATOM 2845 C CA . SER A 1 366 ? 9.077 1.018 -29.085 1.00 91.25 366 SER A CA 1
ATOM 2846 C C . SER A 1 366 ? 9.569 2.448 -29.245 1.00 91.25 366 SER A C 1
ATOM 2848 O O . SER A 1 366 ? 10.038 3.067 -28.283 1.00 91.25 366 SER A O 1
ATOM 2850 N N . ARG A 1 367 ? 9.394 3.010 -30.448 1.00 90.62 367 ARG A N 1
ATOM 2851 C CA . ARG A 1 367 ? 9.784 4.389 -30.797 1.00 90.62 367 ARG A CA 1
ATOM 2852 C C . ARG A 1 367 ? 9.332 5.426 -29.768 1.00 90.62 367 ARG A C 1
ATOM 2854 O O . ARG A 1 367 ? 10.100 6.308 -29.394 1.00 90.62 367 ARG A O 1
ATOM 2861 N N . ILE A 1 368 ? 8.099 5.308 -29.278 1.00 88.00 368 ILE A N 1
ATOM 2862 C CA . ILE A 1 368 ? 7.523 6.243 -28.304 1.00 88.00 368 ILE A CA 1
ATOM 2863 C C . ILE A 1 368 ? 8.325 6.286 -26.989 1.00 88.00 368 ILE A C 1
ATOM 2865 O O . ILE A 1 368 ? 8.459 7.341 -26.370 1.00 88.00 368 ILE A O 1
ATOM 2869 N N . GLY A 1 369 ? 8.955 5.173 -26.601 1.00 88.94 369 GLY A N 1
ATOM 2870 C CA . GLY A 1 369 ? 9.804 5.098 -25.417 1.00 88.94 369 GLY A CA 1
ATOM 2871 C C . GLY A 1 369 ? 11.132 5.852 -25.549 1.00 88.94 369 GLY A C 1
ATOM 2872 O O . GLY A 1 369 ? 11.762 6.154 -24.534 1.00 88.94 369 GLY A O 1
ATOM 2873 N N . LEU A 1 370 ? 11.556 6.219 -26.767 1.00 90.44 370 LEU A N 1
ATOM 2874 C CA . LEU A 1 370 ? 12.832 6.904 -27.001 1.00 90.44 370 LEU A CA 1
ATOM 2875 C C . LEU A 1 370 ? 12.885 8.288 -26.359 1.00 90.44 370 LEU A C 1
ATOM 2877 O O . LEU A 1 370 ? 13.934 8.686 -25.852 1.00 90.44 370 LEU A O 1
ATOM 2881 N N . GLY A 1 371 ? 11.766 9.018 -26.333 1.00 86.19 371 GLY A N 1
ATOM 2882 C CA . GLY A 1 371 ? 11.687 10.314 -25.654 1.00 86.19 371 GLY A CA 1
ATOM 2883 C C . GLY A 1 371 ? 12.009 10.184 -24.163 1.00 86.19 371 GLY A C 1
ATOM 2884 O O . GLY A 1 371 ? 12.888 10.876 -23.645 1.00 86.19 371 GLY A O 1
ATOM 2885 N N . ALA A 1 372 ? 11.369 9.225 -23.492 1.00 85.88 372 ALA A N 1
ATOM 2886 C CA . ALA A 1 372 ? 11.630 8.923 -22.089 1.00 85.88 372 ALA A CA 1
ATOM 2887 C C . ALA A 1 372 ? 13.061 8.435 -21.849 1.00 85.88 372 ALA A C 1
ATOM 2889 O O . ALA A 1 372 ? 13.736 8.931 -20.945 1.00 85.88 372 ALA A O 1
ATOM 2890 N N . ALA A 1 373 ? 13.552 7.524 -22.689 1.00 90.44 373 ALA A N 1
ATOM 2891 C CA . ALA A 1 373 ? 14.915 7.019 -22.609 1.00 90.44 373 ALA A CA 1
ATOM 2892 C C . ALA A 1 373 ? 15.950 8.154 -22.720 1.00 90.44 373 ALA A C 1
ATOM 2894 O O . ALA A 1 373 ? 16.858 8.246 -21.892 1.00 90.44 373 ALA A O 1
ATOM 2895 N N . ARG A 1 374 ? 15.779 9.084 -23.674 1.00 90.25 374 ARG A N 1
ATOM 2896 C CA . ARG A 1 374 ? 16.655 10.263 -23.828 1.00 90.25 374 ARG A CA 1
ATOM 2897 C C . ARG A 1 374 ? 16.668 11.127 -22.574 1.00 90.25 374 ARG A C 1
ATOM 2899 O O . ARG A 1 374 ? 17.732 11.584 -22.165 1.00 90.25 374 ARG A O 1
ATOM 2906 N N . VAL A 1 375 ? 15.509 11.340 -21.952 1.00 85.31 375 VAL A N 1
ATOM 2907 C CA . VAL A 1 375 ? 15.401 12.118 -20.710 1.00 85.31 375 VAL A CA 1
ATOM 2908 C C . VAL A 1 375 ? 16.080 11.407 -19.538 1.00 85.31 375 VAL A C 1
ATOM 2910 O O . VAL A 1 375 ? 16.751 12.066 -18.746 1.00 85.31 375 VAL A O 1
ATOM 2913 N N . LEU A 1 376 ? 15.942 10.082 -19.420 1.00 86.31 376 LEU A N 1
ATOM 2914 C CA . LEU A 1 376 ? 16.650 9.305 -18.397 1.00 86.31 376 LEU A CA 1
ATOM 2915 C C . LEU A 1 376 ? 18.165 9.443 -18.575 1.00 86.31 376 LEU A C 1
ATOM 2917 O O . LEU A 1 376 ? 18.868 9.822 -17.644 1.00 86.31 376 LEU A O 1
ATOM 2921 N N . ILE A 1 377 ? 18.667 9.237 -19.791 1.00 87.81 377 ILE A N 1
ATOM 2922 C CA . ILE A 1 377 ? 20.099 9.332 -20.091 1.00 87.81 377 ILE A CA 1
ATOM 2923 C C . ILE A 1 377 ? 20.632 10.756 -19.895 1.00 87.81 377 ILE A C 1
ATOM 2925 O O . ILE A 1 377 ? 21.728 10.955 -19.353 1.00 87.81 377 ILE A O 1
ATOM 2929 N N . SER A 1 378 ? 19.889 11.784 -20.317 1.00 85.25 378 SER A N 1
ATOM 2930 C CA . SER A 1 378 ? 20.340 13.176 -20.205 1.00 85.25 378 SER A CA 1
ATOM 2931 C C . SER A 1 378 ? 20.594 13.578 -18.749 1.00 85.25 378 SER A C 1
ATOM 2933 O O . SER A 1 378 ? 21.547 14.313 -18.490 1.00 85.25 378 SER A O 1
ATOM 2935 N N . ARG A 1 379 ? 19.881 12.963 -17.795 1.00 84.56 379 ARG A N 1
ATOM 2936 C CA . ARG A 1 379 ? 20.025 13.161 -16.341 1.00 84.56 379 ARG A CA 1
ATOM 2937 C C . ARG A 1 379 ? 21.274 12.534 -15.713 1.00 84.56 379 ARG A C 1
ATOM 2939 O O . ARG A 1 379 ? 21.436 12.604 -14.502 1.00 84.56 379 ARG A O 1
ATOM 2946 N N . GLY A 1 380 ? 22.193 11.998 -16.513 1.00 78.69 380 GLY A N 1
ATOM 2947 C CA . GLY A 1 380 ? 23.515 11.587 -16.019 1.00 78.69 380 GLY A CA 1
ATOM 2948 C C . GLY A 1 380 ? 23.554 10.166 -15.479 1.00 78.69 380 GLY A C 1
ATOM 2949 O O . GLY A 1 380 ? 24.382 9.852 -14.638 1.00 78.69 380 GLY A O 1
ATOM 2950 N N . VAL A 1 381 ? 22.646 9.327 -15.956 1.00 82.62 381 VAL A N 1
ATOM 2951 C CA . VAL A 1 381 ? 22.543 7.939 -15.539 1.00 82.62 381 VAL A CA 1
ATOM 2952 C C . VAL A 1 381 ? 23.664 7.118 -16.161 1.00 82.62 381 VAL A C 1
ATOM 2954 O O . VAL A 1 381 ? 23.863 7.161 -17.376 1.00 82.62 381 VAL A O 1
ATOM 2957 N N . GLU A 1 382 ? 24.375 6.357 -15.335 1.00 84.94 382 GLU A N 1
ATOM 2958 C CA . GLU A 1 382 ? 25.311 5.342 -15.811 1.00 84.94 382 GLU A CA 1
ATOM 2959 C C . GLU A 1 382 ? 24.538 4.070 -16.156 1.00 84.94 382 GLU A C 1
ATOM 2961 O O . GLU A 1 382 ? 23.924 3.468 -15.277 1.00 84.94 382 GLU A O 1
ATOM 2966 N N . LEU A 1 383 ? 24.551 3.696 -17.440 1.00 90.50 383 LEU A N 1
ATOM 2967 C CA . LEU A 1 383 ? 23.926 2.480 -17.955 1.00 90.50 383 LEU A CA 1
ATOM 2968 C C . LEU A 1 383 ? 24.950 1.348 -18.035 1.00 90.50 383 LEU A C 1
ATOM 2970 O O . LEU A 1 383 ? 26.031 1.539 -18.590 1.00 90.50 383 LEU A O 1
ATOM 2974 N N . GLN A 1 384 ? 24.608 0.155 -17.547 1.00 92.56 384 GLN A N 1
ATOM 2975 C CA . GLN A 1 384 ? 25.415 -1.046 -17.790 1.00 92.56 384 GLN A CA 1
ATOM 2976 C C . GLN A 1 384 ? 24.983 -1.733 -19.090 1.00 92.56 384 GLN A C 1
ATOM 2978 O O . GLN A 1 384 ? 25.838 -2.086 -19.906 1.00 92.56 384 GLN A O 1
ATOM 2983 N N . SER A 1 385 ? 23.674 -1.863 -19.297 1.00 94.88 385 SER A N 1
ATOM 2984 C CA . SER A 1 385 ? 23.043 -2.501 -20.446 1.00 94.88 385 SER A CA 1
ATOM 2985 C C . SER A 1 385 ? 21.937 -1.630 -21.032 1.00 94.88 385 SER A C 1
ATOM 2987 O O . SER A 1 385 ? 21.132 -1.035 -20.309 1.00 94.88 385 SER A O 1
ATOM 2989 N N . LEU A 1 386 ? 21.894 -1.567 -22.358 1.00 96.31 386 LEU A N 1
ATOM 2990 C CA . LEU A 1 386 ? 20.836 -0.928 -23.126 1.00 96.31 386 LEU A CA 1
ATOM 2991 C C . LEU A 1 386 ? 20.294 -1.921 -24.147 1.00 96.31 386 LEU A C 1
ATOM 2993 O O . LEU A 1 386 ? 21.040 -2.412 -24.991 1.00 96.31 386 LEU A O 1
ATOM 2997 N N . GLN A 1 387 ? 18.993 -2.165 -24.098 1.00 96.50 387 GLN A N 1
ATOM 2998 C CA . GLN A 1 387 ? 18.273 -2.974 -25.064 1.00 96.50 387 GLN A CA 1
ATOM 2999 C C . GLN A 1 387 ? 17.282 -2.100 -25.825 1.00 96.50 387 GLN A C 1
ATOM 3001 O O . GLN A 1 387 ? 16.476 -1.392 -25.222 1.00 96.50 387 GLN A O 1
ATOM 3006 N N . VAL A 1 388 ? 17.343 -2.145 -27.150 1.00 96.62 388 VAL A N 1
ATOM 3007 C CA . VAL A 1 388 ? 16.463 -1.386 -28.040 1.00 96.62 388 VAL A CA 1
ATOM 3008 C C . VAL A 1 388 ? 15.780 -2.366 -28.983 1.00 96.62 388 VAL A C 1
ATOM 3010 O O . VAL A 1 388 ? 16.456 -3.191 -29.602 1.00 96.62 388 VAL A O 1
ATOM 3013 N N . MET A 1 389 ? 14.448 -2.310 -29.040 1.00 94.75 389 MET A N 1
ATOM 3014 C CA . MET A 1 389 ? 13.631 -3.241 -29.812 1.00 94.75 389 MET A CA 1
ATOM 3015 C C . MET A 1 389 ? 12.486 -2.571 -30.565 1.00 94.75 389 MET A C 1
ATOM 3017 O O . MET A 1 389 ? 12.015 -1.516 -30.145 1.00 94.75 389 MET A O 1
ATOM 3021 N N . ASP A 1 390 ? 12.045 -3.223 -31.645 1.00 91.88 390 ASP A N 1
ATOM 3022 C CA . ASP A 1 390 ? 10.851 -2.892 -32.440 1.00 91.88 390 ASP A CA 1
ATOM 3023 C C . ASP A 1 390 ? 10.829 -1.427 -32.923 1.00 91.88 390 ASP A C 1
ATOM 3025 O O . ASP A 1 390 ? 9.866 -0.676 -32.744 1.00 91.88 390 ASP A O 1
ATOM 3029 N N . MET A 1 391 ? 11.943 -1.003 -33.521 1.00 92.56 391 MET A N 1
ATOM 3030 C CA . MET A 1 391 ? 12.164 0.345 -34.059 1.00 92.56 391 MET A CA 1
ATOM 3031 C C . MET A 1 391 ? 12.825 0.269 -35.429 1.00 92.56 391 MET A C 1
ATOM 3033 O O . MET A 1 391 ? 13.433 -0.747 -35.757 1.00 92.56 391 MET A O 1
ATOM 3037 N N . ASP A 1 392 ? 12.755 1.347 -36.205 1.00 92.44 392 ASP A N 1
ATOM 3038 C CA . ASP A 1 392 ? 13.563 1.460 -37.416 1.00 92.44 392 ASP A CA 1
ATOM 3039 C C . ASP A 1 392 ? 15.029 1.824 -37.104 1.00 92.44 392 ASP A C 1
ATOM 3041 O O . ASP A 1 392 ? 15.375 2.312 -36.022 1.00 92.44 392 ASP A O 1
ATOM 3045 N N . ASP A 1 393 ? 15.918 1.551 -38.054 1.00 91.81 393 ASP A N 1
ATOM 3046 C CA . ASP A 1 393 ? 17.348 1.854 -37.953 1.00 91.81 393 ASP A CA 1
ATOM 3047 C C . ASP A 1 393 ? 17.648 3.348 -37.714 1.00 91.81 393 ASP A C 1
ATOM 3049 O O . ASP A 1 393 ? 18.565 3.681 -36.953 1.00 91.81 393 ASP A O 1
ATOM 3053 N N . THR A 1 394 ? 16.870 4.258 -38.306 1.00 90.75 394 THR A N 1
ATOM 3054 C CA . THR A 1 394 ? 17.052 5.708 -38.158 1.00 90.75 394 THR A CA 1
ATOM 3055 C C . THR A 1 394 ? 16.753 6.192 -36.743 1.00 90.75 394 THR A C 1
ATOM 3057 O O . THR A 1 394 ? 17.501 7.009 -36.199 1.00 90.75 394 THR A O 1
ATOM 3060 N N . ASP A 1 395 ? 15.717 5.648 -36.112 1.00 91.50 395 ASP A N 1
ATOM 3061 C CA . ASP A 1 395 ? 15.319 5.927 -34.740 1.00 91.50 395 ASP A CA 1
ATOM 3062 C C . ASP A 1 395 ? 16.377 5.424 -33.755 1.00 91.50 395 ASP A C 1
ATOM 3064 O O . ASP A 1 395 ? 16.795 6.169 -32.858 1.00 91.50 395 ASP A O 1
ATOM 3068 N N . VAL A 1 396 ? 16.861 4.191 -33.953 1.00 93.19 396 VAL A N 1
ATOM 3069 C CA . VAL A 1 396 ? 17.928 3.600 -33.134 1.00 93.19 396 VAL A CA 1
ATOM 3070 C C . VAL A 1 396 ? 19.196 4.446 -33.236 1.00 93.19 396 VAL A C 1
ATOM 3072 O O . VAL A 1 396 ? 19.752 4.848 -32.214 1.00 93.19 396 VAL A O 1
ATOM 3075 N N . MET A 1 397 ? 19.637 4.797 -34.446 1.00 91.62 397 MET A N 1
ATOM 3076 C CA . MET A 1 397 ? 20.835 5.621 -34.634 1.00 91.62 397 MET A CA 1
ATOM 3077 C C . MET A 1 397 ? 20.659 7.034 -34.079 1.00 91.62 397 MET A C 1
ATOM 3079 O O . MET A 1 397 ? 21.521 7.533 -33.352 1.00 91.62 397 MET A O 1
ATOM 3083 N N . GLY A 1 398 ? 19.521 7.674 -34.347 1.00 90.69 398 GLY A N 1
ATOM 3084 C CA . GLY A 1 398 ? 19.189 8.985 -33.795 1.00 90.69 398 GLY A CA 1
ATOM 3085 C C . GLY A 1 398 ? 19.179 8.977 -32.265 1.00 90.69 398 GLY A C 1
ATOM 3086 O O . GLY A 1 398 ? 19.617 9.930 -31.625 1.00 90.69 398 GLY A O 1
ATOM 3087 N N . PHE A 1 399 ? 18.742 7.885 -31.644 1.00 91.62 399 PHE A N 1
ATOM 3088 C CA . PHE A 1 399 ? 18.838 7.704 -30.202 1.00 91.62 399 PHE A CA 1
ATOM 3089 C C . PHE A 1 399 ? 20.274 7.487 -29.712 1.00 91.62 399 PHE A C 1
ATOM 3091 O O . PHE A 1 399 ? 20.700 8.171 -28.781 1.00 91.62 399 PHE A O 1
ATOM 3098 N N . LEU A 1 400 ? 21.048 6.610 -30.353 1.00 91.81 400 LEU A N 1
ATOM 3099 C CA . LEU A 1 400 ? 22.436 6.344 -29.967 1.00 91.81 400 LEU A CA 1
ATOM 3100 C C . LEU A 1 400 ? 23.327 7.587 -30.106 1.00 91.81 400 LEU A C 1
ATOM 3102 O O . LEU A 1 400 ? 24.253 7.768 -29.315 1.00 91.81 400 LEU A O 1
ATOM 3106 N N . THR A 1 401 ? 23.051 8.485 -31.062 1.00 88.94 401 THR A N 1
ATOM 3107 C CA . THR A 1 401 ? 23.784 9.769 -31.208 1.00 88.94 401 THR A CA 1
ATOM 3108 C C . THR A 1 401 ? 23.552 10.729 -30.048 1.00 88.94 401 THR A C 1
ATOM 3110 O O . THR A 1 401 ? 24.390 11.591 -29.791 1.00 88.94 401 THR A O 1
ATOM 3113 N N . CYS A 1 402 ? 22.468 10.544 -29.292 1.00 85.44 402 CYS A N 1
ATOM 3114 C CA . CYS A 1 402 ? 22.204 11.302 -28.074 1.00 85.44 402 CYS A CA 1
ATOM 3115 C C . CYS A 1 402 ? 23.024 10.790 -26.871 1.00 85.44 402 CYS A C 1
ATOM 3117 O O . CYS A 1 402 ? 23.073 11.460 -25.836 1.00 85.44 402 CYS A O 1
ATOM 3119 N N . LEU A 1 403 ? 23.661 9.615 -26.975 1.00 87.38 403 LEU A N 1
ATOM 3120 C CA . LEU A 1 403 ? 24.542 9.080 -25.938 1.00 87.38 403 LEU A CA 1
ATOM 3121 C C . LEU A 1 403 ? 25.909 9.765 -26.021 1.00 87.38 403 LEU A C 1
ATOM 3123 O O . LEU A 1 403 ? 26.596 9.704 -27.038 1.00 87.38 403 LEU A O 1
ATOM 3127 N N . THR A 1 404 ? 26.344 10.397 -24.931 1.00 84.00 404 THR A N 1
ATOM 3128 C CA . THR A 1 404 ? 27.731 10.866 -24.828 1.00 84.00 404 THR A CA 1
ATOM 3129 C C . THR A 1 404 ? 28.660 9.682 -24.556 1.00 84.00 404 THR A C 1
ATOM 3131 O O . THR A 1 404 ? 28.258 8.709 -23.920 1.00 84.00 404 THR A O 1
ATOM 3134 N N . ALA A 1 405 ? 29.931 9.771 -24.965 1.00 80.44 405 ALA A N 1
ATOM 3135 C CA . ALA A 1 405 ? 30.903 8.677 -24.810 1.00 80.44 405 ALA A CA 1
ATOM 3136 C C . ALA A 1 405 ? 31.015 8.140 -23.364 1.00 80.44 405 ALA A C 1
ATOM 3138 O O . ALA A 1 405 ? 31.245 6.953 -23.145 1.00 80.44 405 ALA A O 1
ATOM 3139 N N . TRP A 1 406 ? 30.811 9.002 -22.362 1.00 77.50 406 TRP A N 1
ATOM 3140 C CA . TRP A 1 406 ? 30.858 8.631 -20.945 1.00 77.50 406 TRP A CA 1
ATOM 3141 C C . TRP A 1 406 ? 29.601 7.904 -20.457 1.00 77.50 406 TRP A C 1
ATOM 3143 O O . TRP A 1 406 ? 29.692 7.166 -19.480 1.00 77.50 406 TRP A O 1
ATOM 3153 N N . LYS A 1 407 ? 28.468 8.081 -21.142 1.00 83.50 407 LYS A N 1
ATOM 3154 C CA . LYS A 1 407 ? 27.169 7.465 -20.829 1.00 83.50 407 LYS A CA 1
ATOM 3155 C C . LYS A 1 407 ? 26.899 6.200 -21.646 1.00 83.50 407 LYS A C 1
ATOM 3157 O O . LYS A 1 407 ? 25.817 5.630 -21.544 1.00 83.50 407 LYS A O 1
ATOM 3162 N N . MET A 1 408 ? 27.854 5.787 -22.481 1.00 86.38 408 MET A N 1
ATOM 3163 C CA . MET A 1 408 ? 27.694 4.607 -23.318 1.00 86.38 408 MET A CA 1
ATOM 3164 C C . MET A 1 408 ? 27.677 3.337 -22.449 1.00 86.38 408 MET A C 1
ATOM 3166 O O . MET A 1 408 ? 28.599 3.163 -21.644 1.00 86.38 408 MET A O 1
ATOM 3170 N N . PRO A 1 409 ? 26.667 2.462 -22.602 1.00 92.31 409 PRO A N 1
ATOM 3171 C CA . PRO A 1 409 ? 26.572 1.224 -21.846 1.00 92.31 409 PRO A CA 1
ATOM 3172 C C . PRO A 1 409 ? 27.659 0.228 -22.238 1.00 92.31 409 PRO A C 1
ATOM 3174 O O . PRO A 1 409 ? 28.149 0.222 -23.369 1.00 92.31 409 PRO A O 1
ATOM 3177 N N . SER A 1 410 ? 28.009 -0.649 -21.297 1.00 93.38 410 SER A N 1
ATOM 3178 C CA . SER A 1 410 ? 28.935 -1.758 -21.547 1.00 93.38 410 SER A CA 1
ATOM 3179 C C . SER A 1 410 ? 28.326 -2.865 -22.411 1.00 93.38 410 SER A C 1
ATOM 3181 O O . SER A 1 410 ? 29.058 -3.562 -23.112 1.00 93.38 410 SER A O 1
ATOM 3183 N N . GLN A 1 411 ? 27.000 -2.997 -22.398 1.00 95.62 411 GLN A N 1
ATOM 3184 C CA . GLN A 1 411 ? 26.242 -3.958 -23.186 1.00 95.62 411 GLN A CA 1
ATOM 3185 C C . GLN A 1 411 ? 25.192 -3.238 -24.032 1.00 95.62 411 GLN A C 1
ATOM 3187 O O . GLN A 1 411 ? 24.415 -2.433 -23.520 1.00 95.62 411 GLN A O 1
ATOM 3192 N N . LEU A 1 412 ? 25.161 -3.547 -25.325 1.00 96.44 412 LEU A N 1
ATOM 3193 C CA . LEU A 1 412 ? 24.158 -3.054 -26.259 1.00 96.44 412 LEU A CA 1
ATOM 3194 C C . LEU A 1 412 ? 23.456 -4.236 -26.925 1.00 96.44 412 LEU A C 1
ATOM 3196 O O . LEU A 1 412 ? 24.107 -5.073 -27.547 1.00 96.44 412 LEU A O 1
ATOM 3200 N N . VAL A 1 413 ? 22.133 -4.289 -26.805 1.00 96.62 413 VAL A N 1
ATOM 3201 C CA . VAL A 1 413 ? 21.283 -5.319 -27.409 1.00 96.62 413 VAL A CA 1
ATOM 3202 C C . VAL A 1 413 ? 20.324 -4.655 -28.394 1.00 96.62 413 VAL A C 1
ATOM 3204 O O . VAL A 1 413 ? 19.534 -3.792 -28.020 1.00 96.62 413 VAL A O 1
ATOM 3207 N N . LEU A 1 414 ? 20.391 -5.064 -29.656 1.00 96.62 414 LEU A N 1
ATOM 3208 C CA . LEU A 1 414 ? 19.544 -4.607 -30.752 1.00 96.62 414 LEU A CA 1
ATOM 3209 C C . LEU A 1 414 ? 18.652 -5.775 -31.180 1.00 96.62 414 LEU A C 1
ATOM 3211 O O . LEU A 1 414 ? 19.156 -6.760 -31.717 1.00 96.62 414 LEU A O 1
ATOM 3215 N N . GLY A 1 415 ? 17.348 -5.701 -30.924 1.00 93.44 415 GLY A N 1
ATOM 3216 C CA . GLY A 1 415 ? 16.402 -6.761 -31.290 1.00 93.44 415 GLY A CA 1
ATOM 3217 C C . GLY A 1 415 ? 15.325 -6.256 -32.238 1.00 93.44 415 GLY A C 1
ATOM 3218 O O . GLY A 1 415 ? 14.825 -5.157 -32.050 1.00 93.44 415 GLY A O 1
ATOM 3219 N N . SER A 1 416 ? 14.943 -7.037 -33.247 1.00 88.62 416 SER A N 1
ATOM 3220 C CA . SER A 1 416 ? 13.772 -6.734 -34.091 1.00 88.62 416 SER A CA 1
ATOM 3221 C C . SER A 1 416 ? 13.792 -5.333 -34.730 1.00 88.62 416 SER A C 1
ATOM 3223 O O . SER A 1 416 ? 12.752 -4.695 -34.888 1.00 88.62 416 SER A O 1
ATOM 3225 N N . VAL A 1 417 ? 14.979 -4.824 -35.080 1.00 91.31 417 VAL A N 1
ATOM 3226 C CA . VAL A 1 417 ? 15.111 -3.520 -35.745 1.00 91.31 417 VAL A CA 1
ATOM 3227 C C . VAL A 1 417 ? 14.667 -3.660 -37.199 1.00 91.31 417 VAL A C 1
ATOM 3229 O O . VAL A 1 417 ? 15.167 -4.525 -37.923 1.00 91.31 417 VAL A O 1
ATOM 3232 N N . GLN A 1 418 ? 13.732 -2.817 -37.625 1.00 91.25 418 GLN A N 1
ATOM 3233 C CA . GLN A 1 418 ? 13.215 -2.799 -38.987 1.00 91.25 418 GLN A CA 1
ATOM 3234 C C . GLN A 1 418 ? 14.176 -2.019 -39.898 1.00 91.25 418 GLN A C 1
ATOM 3236 O O . GLN A 1 418 ? 14.634 -0.939 -39.516 1.00 91.25 418 GLN A O 1
ATOM 3241 N N . PRO A 1 419 ? 14.510 -2.533 -41.093 1.00 87.62 419 PRO A N 1
ATOM 3242 C CA . PRO A 1 419 ? 15.284 -1.764 -42.058 1.00 87.62 419 PRO A CA 1
ATOM 3243 C C . PRO A 1 419 ? 14.472 -0.538 -42.491 1.00 87.62 419 PRO A C 1
ATOM 3245 O O . PRO A 1 419 ? 13.306 -0.664 -42.872 1.00 87.62 419 PRO A O 1
ATOM 3248 N N . GLY A 1 420 ? 15.078 0.648 -42.427 1.00 83.62 420 GLY A N 1
ATOM 3249 C CA . GLY A 1 420 ? 14.454 1.873 -42.914 1.00 83.62 420 GLY A CA 1
ATOM 3250 C C . GLY A 1 420 ? 14.253 1.838 -44.432 1.00 83.62 420 GLY A C 1
ATOM 3251 O O . GLY A 1 420 ? 14.688 0.914 -45.120 1.00 83.62 420 GLY A O 1
ATOM 3252 N N . ALA A 1 421 ? 13.619 2.873 -44.989 1.00 82.94 421 ALA A N 1
ATOM 3253 C CA . ALA A 1 421 ? 13.261 2.984 -46.412 1.00 82.94 421 ALA A CA 1
ATOM 3254 C C . ALA A 1 421 ? 14.462 3.161 -47.383 1.00 82.94 421 ALA A C 1
ATOM 3256 O O . ALA A 1 421 ? 14.390 3.932 -48.337 1.00 82.94 421 ALA A O 1
ATOM 3257 N N . GLY A 1 422 ? 15.578 2.463 -47.150 1.00 72.44 422 GLY A N 1
ATOM 3258 C CA . GLY A 1 422 ? 16.754 2.436 -48.020 1.00 72.44 422 GLY A CA 1
ATOM 3259 C C . GLY A 1 422 ? 17.729 3.595 -47.820 1.00 72.44 422 GLY A C 1
ATOM 3260 O O . GLY A 1 422 ? 18.612 3.794 -48.653 1.00 72.44 422 GLY A O 1
ATOM 3261 N N . MET A 1 423 ? 17.595 4.365 -46.737 1.00 70.81 423 MET A N 1
ATOM 3262 C CA . MET A 1 423 ? 18.562 5.415 -46.427 1.00 70.81 423 MET A CA 1
ATOM 3263 C C . MET A 1 423 ? 19.843 4.796 -45.855 1.00 70.81 423 MET A C 1
ATOM 3265 O O . MET A 1 423 ? 19.760 3.951 -44.963 1.00 70.81 423 MET A O 1
ATOM 3269 N N . PRO A 1 424 ? 21.033 5.201 -46.334 1.00 75.50 424 PRO A N 1
ATOM 3270 C CA . PRO A 1 424 ? 22.280 4.748 -45.742 1.00 75.50 424 PRO A CA 1
ATOM 3271 C C . PRO A 1 424 ? 22.315 5.146 -44.267 1.00 75.50 424 PRO A C 1
ATOM 3273 O O . PRO A 1 424 ? 22.036 6.296 -43.918 1.00 75.50 424 PRO A O 1
ATOM 3276 N N . VAL A 1 425 ? 22.654 4.176 -43.416 1.00 70.56 425 VAL A N 1
ATOM 3277 C CA . VAL A 1 425 ? 22.745 4.362 -41.968 1.00 70.56 425 VAL A CA 1
ATOM 3278 C C . VAL A 1 425 ? 23.666 5.560 -41.691 1.00 70.56 425 VAL A C 1
ATOM 3280 O O . VAL A 1 425 ? 24.812 5.559 -42.154 1.00 70.56 425 VAL A O 1
ATOM 3283 N N . PRO A 1 426 ? 23.188 6.609 -40.995 1.00 71.50 426 PRO A N 1
ATOM 3284 C CA . PRO A 1 426 ? 23.968 7.820 -40.792 1.00 71.50 426 PRO A CA 1
ATOM 3285 C C . PRO A 1 426 ? 25.270 7.508 -40.052 1.00 71.50 426 PRO A C 1
ATOM 3287 O O . PRO A 1 426 ? 25.299 6.709 -39.114 1.00 71.50 426 PRO A O 1
ATOM 3290 N N . PHE A 1 427 ? 26.358 8.151 -40.479 1.00 74.12 427 PHE A N 1
ATOM 3291 C CA . PHE A 1 427 ? 27.677 7.928 -39.898 1.00 74.12 427 PHE A CA 1
ATOM 3292 C C . PHE A 1 427 ? 27.683 8.368 -38.430 1.00 74.12 427 PHE A C 1
ATOM 3294 O O . PHE A 1 427 ? 27.409 9.525 -38.105 1.00 74.12 427 PHE A O 1
ATOM 3301 N N . TYR A 1 428 ? 27.991 7.440 -37.527 1.00 74.06 428 TYR A N 1
ATOM 3302 C CA . TYR A 1 428 ? 28.089 7.736 -36.105 1.00 74.06 428 TYR A CA 1
ATOM 3303 C C . TYR A 1 428 ? 29.477 8.295 -35.785 1.00 74.06 428 TYR A C 1
ATOM 3305 O O . TYR A 1 428 ? 30.473 7.591 -35.911 1.00 74.06 428 TYR A O 1
ATOM 3313 N N . HIS A 1 429 ? 29.550 9.555 -35.353 1.00 73.56 429 HIS A N 1
ATOM 3314 C CA . HIS A 1 429 ? 30.813 10.201 -34.965 1.00 73.56 429 HIS A CA 1
ATOM 3315 C C . HIS A 1 429 ? 31.179 10.028 -33.480 1.00 73.56 429 HIS A C 1
ATOM 3317 O O . HIS A 1 429 ? 32.212 10.528 -33.034 1.00 73.56 429 HIS A O 1
ATOM 3323 N N . GLY A 1 430 ? 30.341 9.354 -32.690 1.00 75.19 430 GLY A N 1
ATOM 3324 C CA . GLY A 1 430 ? 30.627 9.109 -31.280 1.00 75.19 430 GLY A CA 1
ATOM 3325 C C . GLY A 1 430 ? 31.617 7.959 -31.081 1.00 75.19 430 GLY A C 1
ATOM 3326 O O . GLY A 1 430 ? 31.660 6.995 -31.837 1.00 75.19 430 GLY A O 1
ATOM 3327 N N . SER A 1 431 ? 32.402 8.033 -30.009 1.00 75.56 431 SER A N 1
ATOM 3328 C CA . SER A 1 431 ? 33.301 6.951 -29.608 1.00 75.56 431 SER A CA 1
ATOM 3329 C C . SER A 1 431 ? 32.549 5.948 -28.726 1.00 75.56 431 SER A C 1
ATOM 3331 O O . SER A 1 431 ? 32.241 6.259 -27.573 1.00 75.56 431 SER A O 1
ATOM 3333 N N . LEU A 1 432 ? 32.344 4.724 -29.221 1.00 83.94 432 LEU A N 1
ATOM 3334 C CA . LEU A 1 432 ? 31.686 3.625 -28.498 1.00 83.94 432 LEU A CA 1
ATOM 3335 C C . LEU A 1 432 ? 32.661 2.796 -27.645 1.00 83.94 432 LEU A C 1
ATOM 3337 O O . LEU A 1 432 ? 32.444 1.615 -27.406 1.00 83.94 432 LEU A O 1
ATOM 3341 N N . ARG A 1 433 ? 33.745 3.412 -27.159 1.00 85.31 433 ARG A N 1
ATOM 3342 C CA . ARG A 1 433 ? 34.861 2.733 -26.470 1.00 85.31 433 ARG A CA 1
ATOM 3343 C C . ARG A 1 433 ? 34.488 1.976 -25.191 1.00 85.31 433 ARG A C 1
ATOM 3345 O O . ARG A 1 433 ? 35.269 1.139 -24.759 1.00 85.31 433 ARG A O 1
ATOM 3352 N N . LYS A 1 434 ? 33.353 2.288 -24.555 1.00 89.12 434 LYS A N 1
ATOM 3353 C CA . LYS A 1 434 ? 32.890 1.577 -23.348 1.00 89.12 434 LYS A CA 1
ATOM 3354 C C . LYS A 1 434 ? 32.088 0.312 -23.658 1.00 89.12 434 LYS A C 1
ATOM 3356 O O . LYS A 1 434 ? 31.975 -0.537 -22.777 1.00 89.12 434 LYS A O 1
ATOM 3361 N N . ALA A 1 435 ? 31.524 0.200 -24.861 1.00 92.31 435 ALA A N 1
ATOM 3362 C CA . ALA A 1 435 ? 30.726 -0.956 -25.239 1.00 92.31 435 ALA A CA 1
ATOM 3363 C C . ALA A 1 435 ? 31.648 -2.166 -25.412 1.00 92.31 435 ALA A C 1
ATOM 3365 O O . ALA A 1 435 ? 32.545 -2.155 -26.249 1.00 92.31 435 ALA A O 1
ATOM 3366 N N . LYS A 1 436 ? 31.423 -3.189 -24.590 1.00 94.62 436 LYS A N 1
ATOM 3367 C CA . LYS A 1 436 ? 32.180 -4.444 -24.557 1.00 94.62 436 LYS A CA 1
ATOM 3368 C C . LYS A 1 436 ? 31.395 -5.598 -25.161 1.00 94.62 436 LYS A C 1
ATOM 3370 O O . LYS A 1 436 ? 31.992 -6.544 -25.661 1.00 94.62 436 LYS A O 1
ATOM 3375 N N . MET A 1 437 ? 30.067 -5.525 -25.106 1.00 96.06 437 MET A N 1
ATOM 3376 C CA . MET A 1 437 ? 29.177 -6.553 -25.628 1.00 96.06 437 MET A CA 1
ATOM 3377 C C . MET A 1 437 ? 28.182 -5.933 -26.603 1.00 96.06 437 MET A C 1
ATOM 3379 O O . MET A 1 437 ? 27.485 -4.979 -26.253 1.00 96.06 437 MET A O 1
ATOM 3383 N N . LEU A 1 438 ? 28.103 -6.493 -27.809 1.00 96.25 438 LEU A N 1
ATOM 3384 C CA . LEU A 1 438 ? 27.105 -6.138 -28.814 1.00 96.25 438 LEU A CA 1
ATOM 3385 C C . LEU A 1 438 ? 26.310 -7.388 -29.185 1.00 96.25 438 LEU A C 1
ATOM 3387 O O . LEU A 1 438 ? 26.880 -8.385 -29.618 1.00 96.25 438 LEU A O 1
ATOM 3391 N N . THR A 1 439 ? 24.996 -7.336 -29.008 1.00 96.19 439 THR A N 1
ATOM 3392 C CA . THR A 1 439 ? 24.065 -8.369 -29.462 1.00 96.19 439 THR A CA 1
ATOM 3393 C C . THR A 1 439 ? 23.134 -7.770 -30.503 1.00 96.19 439 THR A C 1
ATOM 3395 O O . THR A 1 439 ? 22.517 -6.745 -30.235 1.00 96.19 439 THR A O 1
ATOM 3398 N N . ALA A 1 440 ? 23.017 -8.388 -31.673 1.00 95.94 440 ALA A N 1
ATOM 3399 C CA . ALA A 1 440 ? 22.107 -7.955 -32.728 1.00 95.94 440 ALA A CA 1
ATOM 3400 C C . ALA A 1 440 ? 21.234 -9.122 -33.196 1.00 95.94 440 ALA A C 1
ATOM 3402 O O . ALA A 1 440 ? 21.743 -10.219 -33.404 1.00 95.94 440 ALA A O 1
ATOM 3403 N N . SER A 1 441 ? 19.933 -8.895 -33.375 1.00 94.25 441 SER A N 1
ATOM 3404 C CA . SER A 1 441 ? 18.992 -9.893 -33.890 1.00 94.25 441 SER A CA 1
ATOM 3405 C C . SER A 1 441 ? 18.069 -9.303 -34.959 1.00 94.25 441 SER A C 1
ATOM 3407 O O . SER A 1 441 ? 17.375 -8.315 -34.706 1.00 94.25 441 SER A O 1
ATOM 3409 N N . GLY A 1 442 ? 18.065 -9.920 -36.143 1.00 92.06 442 GLY A N 1
ATOM 3410 C CA . GLY A 1 442 ? 17.356 -9.484 -37.348 1.00 92.06 442 GLY A CA 1
ATOM 3411 C C . GLY A 1 442 ? 18.228 -8.665 -38.308 1.00 92.06 442 GLY A C 1
ATOM 3412 O O . GLY A 1 442 ? 19.227 -8.066 -37.913 1.00 92.06 442 GLY A O 1
ATOM 3413 N N . ASP A 1 443 ? 17.843 -8.617 -39.584 1.00 90.00 443 ASP A N 1
ATOM 3414 C CA . ASP A 1 443 ? 18.659 -8.003 -40.645 1.00 90.00 443 ASP A CA 1
ATOM 3415 C C . ASP A 1 443 ? 18.829 -6.486 -40.481 1.00 90.00 443 ASP A C 1
ATOM 3417 O O . ASP A 1 443 ? 19.929 -5.964 -40.670 1.00 90.00 443 ASP A O 1
ATOM 3421 N N . GLY A 1 444 ? 17.785 -5.771 -40.047 1.00 89.62 444 GLY A N 1
ATOM 3422 C CA . GLY A 1 444 ? 17.905 -4.341 -39.741 1.00 89.62 444 GLY A CA 1
ATOM 3423 C C . GLY A 1 444 ? 18.858 -4.082 -38.569 1.00 89.62 444 GLY A C 1
ATOM 3424 O O . GLY A 1 444 ? 19.674 -3.159 -38.619 1.00 89.62 444 GLY A O 1
ATOM 3425 N N . ALA A 1 445 ? 18.851 -4.954 -37.553 1.00 92.31 445 ALA A N 1
ATOM 3426 C CA . ALA A 1 445 ? 19.774 -4.856 -36.423 1.00 92.31 445 ALA A CA 1
ATOM 3427 C C . ALA A 1 445 ? 21.225 -5.114 -36.853 1.00 92.31 445 ALA A C 1
ATOM 3429 O O . ALA A 1 445 ? 22.129 -4.470 -36.322 1.00 92.31 445 ALA A O 1
ATOM 3430 N N . MET A 1 446 ? 21.456 -5.992 -37.840 1.00 93.50 446 MET A N 1
ATOM 3431 C CA . MET A 1 446 ? 22.782 -6.199 -38.440 1.00 93.50 446 MET A CA 1
ATOM 3432 C C . MET A 1 446 ? 23.284 -4.957 -39.171 1.00 93.50 446 MET A C 1
ATOM 3434 O O . MET A 1 446 ? 24.445 -4.585 -39.007 1.00 93.50 446 MET A O 1
ATOM 3438 N N . GLY A 1 447 ? 22.420 -4.276 -39.929 1.00 91.50 447 GLY A N 1
ATOM 3439 C CA . GLY A 1 447 ? 22.777 -3.018 -40.592 1.00 91.50 447 GLY A CA 1
ATOM 3440 C C . GLY A 1 447 ? 23.266 -1.963 -39.594 1.00 91.50 447 GLY A C 1
ATOM 3441 O O . GLY A 1 447 ? 24.332 -1.368 -39.775 1.00 91.50 447 GLY A O 1
ATOM 3442 N N . VAL A 1 448 ? 22.538 -1.800 -38.485 1.00 91.12 448 VAL A N 1
ATOM 3443 C CA . VAL A 1 448 ? 22.931 -0.909 -37.382 1.00 91.12 448 VAL A CA 1
ATOM 3444 C C . VAL A 1 448 ? 24.218 -1.394 -36.704 1.00 91.12 448 VAL A C 1
ATOM 3446 O O . VAL A 1 448 ? 25.149 -0.611 -36.516 1.00 91.12 448 VAL A O 1
ATOM 3449 N N . ALA A 1 449 ? 24.321 -2.683 -36.375 1.00 93.69 449 ALA A N 1
ATOM 3450 C CA . ALA A 1 449 ? 25.504 -3.263 -35.743 1.00 93.69 449 ALA A CA 1
ATOM 3451 C C . ALA A 1 449 ? 26.772 -3.067 -36.588 1.00 93.69 449 ALA A C 1
ATOM 3453 O O . ALA A 1 449 ? 27.823 -2.738 -36.039 1.00 93.69 449 ALA A O 1
ATOM 3454 N N . ALA A 1 450 ? 26.675 -3.189 -37.916 1.00 91.94 450 ALA A N 1
ATOM 3455 C CA . ALA A 1 450 ? 27.788 -2.969 -38.834 1.00 91.94 450 ALA A CA 1
ATOM 3456 C C . ALA A 1 450 ? 28.280 -1.515 -38.791 1.00 91.94 450 ALA A C 1
ATOM 3458 O O . ALA A 1 450 ? 29.488 -1.275 -38.758 1.00 91.94 450 ALA A O 1
ATOM 3459 N N . ALA A 1 451 ? 27.358 -0.548 -38.734 1.00 90.81 451 ALA A N 1
ATOM 3460 C CA . ALA A 1 451 ? 27.696 0.867 -38.597 1.00 90.81 451 ALA A CA 1
ATOM 3461 C C . ALA A 1 451 ? 28.345 1.175 -37.235 1.00 90.81 451 ALA A C 1
ATOM 3463 O O . ALA A 1 451 ? 29.346 1.890 -37.164 1.00 90.81 451 ALA A O 1
ATOM 3464 N N . LEU A 1 452 ? 27.821 0.599 -36.149 1.00 90.94 452 LEU A N 1
ATOM 3465 C CA . LEU A 1 452 ? 28.354 0.804 -34.799 1.00 90.94 452 LEU A CA 1
ATOM 3466 C C . LEU A 1 452 ? 29.724 0.144 -34.601 1.00 90.94 452 LEU A C 1
ATOM 3468 O O . LEU A 1 452 ? 30.585 0.704 -33.920 1.00 90.94 452 LEU A O 1
ATOM 3472 N N . ARG A 1 453 ? 29.962 -1.025 -35.210 1.00 90.31 453 ARG A N 1
ATOM 3473 C CA . ARG A 1 453 ? 31.201 -1.798 -35.036 1.00 90.31 453 ARG A CA 1
ATOM 3474 C C . ARG A 1 453 ? 32.449 -1.036 -35.483 1.00 90.31 453 ARG A C 1
ATOM 3476 O O . ARG A 1 453 ? 33.512 -1.247 -34.898 1.00 90.31 453 ARG A O 1
ATOM 3483 N N . GLN A 1 454 ? 32.325 -0.132 -36.456 1.00 88.50 454 GLN A N 1
ATOM 3484 C CA . GLN A 1 454 ? 33.408 0.762 -36.894 1.00 88.50 454 GLN A CA 1
ATOM 3485 C C . GLN A 1 454 ? 33.899 1.701 -35.785 1.00 88.50 454 GLN A C 1
ATOM 3487 O O . GLN A 1 454 ? 35.038 2.158 -35.819 1.00 88.50 454 GLN A O 1
ATOM 3492 N N . GLN A 1 455 ? 33.044 1.978 -34.800 1.00 87.94 455 GLN A N 1
ATOM 3493 C CA . GLN A 1 455 ? 33.283 2.940 -33.722 1.00 87.94 455 GLN A CA 1
ATOM 3494 C C . GLN A 1 455 ? 33.621 2.262 -32.384 1.00 87.94 455 GLN A C 1
ATOM 3496 O O . GLN A 1 455 ? 33.883 2.940 -31.385 1.00 87.94 455 GLN A O 1
ATOM 3501 N N . MET A 1 456 ? 33.615 0.926 -32.353 1.00 89.25 456 MET A N 1
ATOM 3502 C CA . MET A 1 456 ? 33.962 0.109 -31.191 1.00 89.25 456 MET A CA 1
ATOM 3503 C C . MET A 1 456 ? 35.411 -0.363 -31.320 1.00 89.25 456 MET A C 1
ATOM 3505 O O . MET A 1 456 ? 35.756 -1.100 -32.244 1.00 89.25 456 MET A O 1
ATOM 3509 N N . ALA A 1 457 ? 36.260 0.086 -30.395 1.00 82.25 457 ALA A N 1
ATOM 3510 C CA . ALA A 1 457 ? 37.690 -0.211 -30.418 1.00 82.25 457 ALA A CA 1
ATOM 3511 C C . ALA A 1 457 ? 38.001 -1.659 -30.036 1.00 82.25 457 ALA A C 1
ATOM 3513 O O . ALA A 1 457 ? 38.992 -2.177 -30.495 1.00 82.25 457 ALA A O 1
ATOM 3514 N N . SER A 1 458 ? 37.186 -2.335 -29.235 1.00 87.75 458 SER A N 1
ATOM 3515 C CA . SER A 1 458 ? 37.323 -3.769 -28.972 1.00 87.75 458 SER A CA 1
ATOM 3516 C C . SER A 1 458 ? 35.996 -4.298 -28.448 1.00 87.75 458 SER A C 1
ATOM 3518 O O . SER A 1 458 ? 35.229 -3.550 -27.841 1.00 87.75 458 SER A O 1
ATOM 3520 N N . LEU A 1 459 ? 35.702 -5.570 -28.713 1.00 91.56 459 LEU A N 1
ATOM 3521 C CA . LEU A 1 459 ? 34.530 -6.240 -28.157 1.00 91.56 459 LEU A CA 1
ATOM 3522 C C . LEU A 1 459 ? 34.973 -7.488 -27.409 1.00 91.56 459 LEU A C 1
ATOM 3524 O O . LEU A 1 459 ? 35.654 -8.345 -27.968 1.00 91.56 459 LEU A O 1
ATOM 3528 N N . ASP A 1 460 ? 34.537 -7.595 -26.159 1.00 93.81 460 ASP A N 1
ATOM 3529 C CA . ASP A 1 460 ? 34.663 -8.820 -25.375 1.00 93.81 460 ASP A CA 1
ATOM 3530 C C . ASP A 1 460 ? 33.722 -9.888 -25.966 1.00 93.81 460 ASP A C 1
ATOM 3532 O O . ASP A 1 460 ? 34.105 -11.047 -26.092 1.00 93.81 460 ASP A O 1
ATOM 3536 N N . MET A 1 461 ? 32.521 -9.484 -26.409 1.00 93.62 461 MET A N 1
ATOM 3537 C CA . MET A 1 461 ? 31.538 -10.375 -27.035 1.00 93.62 461 MET A CA 1
ATOM 3538 C C . MET A 1 461 ? 30.790 -9.701 -28.194 1.00 93.62 461 MET A C 1
ATOM 3540 O O . MET A 1 461 ? 30.256 -8.598 -28.050 1.00 93.62 461 MET A O 1
ATOM 3544 N N . LEU A 1 462 ? 30.683 -10.401 -29.324 1.00 93.81 462 LEU A N 1
ATOM 3545 C CA . LEU A 1 462 ? 29.789 -10.070 -30.433 1.00 93.81 462 LEU A CA 1
ATOM 3546 C C . LEU A 1 462 ? 28.832 -11.242 -30.674 1.00 93.81 462 LEU A C 1
ATOM 3548 O O . LEU A 1 462 ? 29.257 -12.314 -31.092 1.00 93.81 462 LEU A O 1
ATOM 3552 N N . ALA A 1 463 ? 27.542 -11.036 -30.425 1.00 93.50 463 ALA A N 1
ATOM 3553 C CA . ALA A 1 463 ? 26.493 -12.012 -30.694 1.00 93.50 463 ALA A CA 1
ATOM 3554 C C . ALA A 1 463 ? 25.569 -11.495 -31.800 1.00 93.50 463 ALA A C 1
ATOM 3556 O O . ALA A 1 463 ? 25.105 -10.359 -31.754 1.00 93.50 463 ALA A O 1
ATOM 3557 N N . MET A 1 464 ? 25.304 -12.311 -32.810 1.00 94.25 464 MET A N 1
ATOM 3558 C CA . MET A 1 464 ? 24.523 -11.911 -33.973 1.00 94.25 464 MET A CA 1
ATOM 3559 C C . MET A 1 464 ? 23.583 -13.027 -34.385 1.00 94.25 464 MET A C 1
ATOM 3561 O O . MET A 1 464 ? 24.040 -14.152 -34.532 1.00 94.25 464 MET A O 1
ATOM 3565 N N . SER A 1 465 ? 22.309 -12.727 -34.620 1.00 90.94 465 SER A N 1
ATOM 3566 C CA . SER A 1 465 ? 21.355 -13.658 -35.225 1.00 90.94 465 SER A CA 1
ATOM 3567 C C . SER A 1 465 ? 20.609 -13.027 -36.401 1.00 90.94 465 SER A C 1
ATOM 3569 O O . SER A 1 465 ? 19.872 -12.065 -36.207 1.00 90.94 465 SER A O 1
ATOM 3571 N N . GLY A 1 466 ? 20.789 -13.522 -37.627 1.00 89.50 466 GLY A N 1
ATOM 3572 C CA . GLY A 1 466 ? 20.175 -12.923 -38.823 1.00 89.50 466 GLY A CA 1
ATOM 3573 C C . GLY A 1 466 ? 20.579 -13.602 -40.132 1.00 89.50 466 GLY A C 1
ATOM 3574 O O . GLY A 1 466 ? 21.131 -14.704 -40.116 1.00 89.50 466 GLY A O 1
ATOM 3575 N N . GLY A 1 467 ? 20.301 -12.954 -41.264 1.00 88.50 467 GLY A N 1
ATOM 3576 C CA . GLY A 1 467 ? 20.715 -13.423 -42.583 1.00 88.50 467 GLY A CA 1
ATOM 3577 C C . GLY A 1 467 ? 22.232 -13.345 -42.784 1.00 88.50 467 GLY A C 1
ATOM 3578 O O . GLY A 1 467 ? 22.907 -12.449 -42.269 1.00 88.50 467 GLY A O 1
ATOM 3579 N N . GLU A 1 468 ? 22.779 -14.269 -43.582 1.00 88.81 468 GLU A N 1
ATOM 3580 C CA . GLU A 1 468 ? 24.224 -14.376 -43.840 1.00 88.81 468 GLU A CA 1
ATOM 3581 C C . GLU A 1 468 ? 24.831 -13.056 -44.335 1.00 88.81 468 GLU A C 1
ATOM 3583 O O . GLU A 1 468 ? 25.891 -12.644 -43.866 1.00 88.81 468 GLU A O 1
ATOM 3588 N N . ALA A 1 469 ? 24.148 -12.369 -45.255 1.00 89.06 469 ALA A N 1
ATOM 3589 C CA . ALA A 1 469 ? 24.621 -11.107 -45.814 1.00 89.06 469 ALA A CA 1
ATOM 3590 C C . ALA A 1 469 ? 24.807 -10.029 -44.732 1.00 89.06 469 ALA A C 1
ATOM 3592 O O . ALA A 1 469 ? 25.833 -9.347 -44.723 1.00 89.06 469 ALA A O 1
ATOM 3593 N N . GLY A 1 470 ? 23.860 -9.923 -43.793 1.00 89.38 470 GLY A N 1
ATOM 3594 C CA . GLY A 1 470 ? 23.936 -8.988 -42.672 1.00 89.38 470 GLY A CA 1
ATOM 3595 C C . GLY A 1 470 ? 25.074 -9.338 -41.716 1.00 89.38 470 GLY A C 1
ATOM 3596 O O . GLY A 1 470 ? 25.900 -8.485 -41.402 1.00 89.38 470 GLY A O 1
ATOM 3597 N N . VAL A 1 471 ? 25.184 -10.611 -41.323 1.00 89.56 471 VAL A N 1
ATOM 3598 C CA . VAL A 1 471 ? 26.279 -11.104 -40.469 1.00 89.56 471 VAL A CA 1
ATOM 3599 C C . VAL A 1 471 ? 27.642 -10.830 -41.109 1.00 89.56 471 VAL A C 1
ATOM 3601 O O . VAL A 1 471 ? 28.538 -10.281 -40.464 1.00 89.56 471 VAL A O 1
ATOM 3604 N N . ARG A 1 472 ? 27.801 -11.154 -42.399 1.00 89.25 472 ARG A N 1
ATOM 3605 C CA . ARG A 1 472 ? 29.031 -10.881 -43.150 1.00 89.25 472 ARG A CA 1
ATOM 3606 C C . ARG A 1 472 ? 29.337 -9.389 -43.155 1.00 89.25 472 ARG A C 1
ATOM 3608 O O . ARG A 1 472 ? 30.480 -9.031 -42.905 1.00 89.25 472 ARG A O 1
ATOM 3615 N N . GLN A 1 473 ? 28.341 -8.537 -43.388 1.00 89.88 473 GLN A N 1
ATOM 3616 C CA . GLN A 1 473 ? 28.526 -7.089 -43.398 1.00 89.88 473 GLN A CA 1
ATOM 3617 C C . GLN A 1 473 ? 29.051 -6.563 -42.056 1.00 89.88 473 GLN A C 1
ATOM 3619 O O . GLN A 1 473 ? 29.958 -5.731 -42.053 1.00 89.88 473 GLN A O 1
ATOM 3624 N N . VAL A 1 474 ? 28.543 -7.057 -40.921 1.00 90.50 474 VAL A N 1
ATOM 3625 C CA . VAL A 1 474 ? 29.047 -6.666 -39.591 1.00 90.50 474 VAL A CA 1
ATOM 3626 C C . VAL A 1 474 ? 30.508 -7.078 -39.407 1.00 90.50 474 VAL A C 1
ATOM 3628 O O . VAL A 1 474 ? 31.309 -6.291 -38.899 1.00 90.50 474 VAL A O 1
ATOM 3631 N N . LEU A 1 475 ? 30.870 -8.287 -39.846 1.00 90.06 475 LEU A N 1
ATOM 3632 C CA . LEU A 1 475 ? 32.233 -8.809 -39.732 1.00 90.06 475 LEU A CA 1
ATOM 3633 C C . LEU A 1 475 ? 33.218 -8.086 -40.660 1.00 90.06 475 LEU A C 1
ATOM 3635 O O . LEU A 1 475 ? 34.319 -7.751 -40.234 1.00 90.06 475 LEU A O 1
ATOM 3639 N N . THR A 1 476 ? 32.839 -7.815 -41.913 1.00 89.00 476 THR A N 1
ATOM 3640 C CA . THR A 1 476 ? 33.728 -7.178 -42.900 1.00 89.00 476 THR A CA 1
ATOM 3641 C C . THR A 1 476 ? 33.889 -5.686 -42.670 1.00 89.00 476 THR A C 1
ATOM 3643 O O . THR A 1 476 ? 34.955 -5.138 -42.935 1.00 89.00 476 THR A O 1
ATOM 3646 N N . ASN A 1 477 ? 32.837 -5.020 -42.189 1.00 82.56 477 ASN A N 1
ATOM 3647 C CA . ASN A 1 477 ? 32.864 -3.581 -41.943 1.00 82.56 477 ASN A CA 1
ATOM 3648 C C . ASN A 1 477 ? 33.395 -3.238 -40.550 1.00 82.56 477 ASN A C 1
ATOM 3650 O O . ASN A 1 477 ? 33.468 -2.058 -40.213 1.00 82.56 477 ASN A O 1
ATOM 3654 N N . GLY A 1 478 ? 33.739 -4.236 -39.733 1.00 71.81 478 GLY A N 1
ATOM 3655 C CA . GLY A 1 478 ? 34.212 -4.012 -38.379 1.00 71.81 478 GLY A CA 1
ATOM 3656 C C . GLY A 1 478 ? 35.598 -3.371 -38.310 1.00 71.81 478 GLY A C 1
ATOM 3657 O O . GLY A 1 478 ? 36.417 -3.497 -39.219 1.00 71.81 478 GLY A O 1
ATOM 3658 N N . GLY A 1 479 ? 35.866 -2.651 -37.216 1.00 68.12 479 GLY A N 1
ATOM 3659 C CA . GLY A 1 479 ? 37.191 -2.085 -36.950 1.00 68.12 479 GLY A CA 1
ATOM 3660 C C . GLY A 1 479 ? 38.285 -3.161 -36.908 1.00 68.12 479 GLY A C 1
ATOM 3661 O O . GLY A 1 479 ? 38.003 -4.326 -36.647 1.00 68.12 479 GLY A O 1
ATOM 3662 N N . ARG A 1 480 ? 39.550 -2.764 -37.116 1.00 72.00 480 ARG A N 1
ATOM 3663 C CA . ARG A 1 480 ? 40.738 -3.653 -37.190 1.00 72.00 480 ARG A CA 1
ATOM 3664 C C . ARG A 1 480 ? 41.083 -4.409 -35.895 1.00 72.00 480 ARG A C 1
ATOM 3666 O O . ARG A 1 480 ? 42.137 -5.029 -35.807 1.00 72.00 480 ARG A O 1
ATOM 3673 N N . GLU A 1 481 ? 40.241 -4.308 -34.885 1.00 80.75 481 GLU A N 1
ATOM 3674 C CA . GLU A 1 481 ? 40.515 -4.743 -33.523 1.00 80.75 481 GLU A CA 1
ATOM 3675 C C . GLU A 1 481 ? 39.785 -6.047 -33.197 1.00 80.75 481 GLU A C 1
ATOM 3677 O O . GLU A 1 481 ? 38.723 -6.331 -33.761 1.00 80.75 481 GLU A O 1
ATOM 3682 N N . GLY A 1 482 ? 40.349 -6.817 -32.263 1.00 83.62 482 GLY A N 1
ATOM 3683 C CA . GLY A 1 482 ? 39.903 -8.171 -31.933 1.00 83.62 482 GLY A CA 1
ATOM 3684 C C . GLY A 1 482 ? 38.490 -8.259 -31.347 1.00 83.62 482 GLY A C 1
ATOM 3685 O O . GLY A 1 482 ? 37.981 -7.318 -30.728 1.00 83.62 482 GLY A O 1
ATOM 3686 N N . ILE A 1 483 ? 37.867 -9.421 -31.546 1.00 88.12 483 ILE A N 1
ATOM 3687 C CA . ILE A 1 483 ? 36.593 -9.827 -30.943 1.00 88.12 483 ILE A CA 1
ATOM 3688 C C . ILE A 1 483 ? 36.910 -11.027 -30.053 1.00 88.12 483 ILE A C 1
ATOM 3690 O O . ILE A 1 483 ? 37.274 -12.069 -30.576 1.00 88.12 483 ILE A O 1
ATOM 3694 N N . GLY A 1 484 ? 36.781 -10.895 -28.732 1.00 85.06 484 GLY A N 1
ATOM 3695 C CA . GLY A 1 484 ? 37.146 -11.974 -27.806 1.00 85.06 484 GLY A CA 1
ATOM 3696 C C . GLY A 1 484 ? 36.271 -13.224 -27.943 1.00 85.06 484 GLY A C 1
ATOM 3697 O O . GLY A 1 484 ? 36.769 -14.343 -27.869 1.00 85.06 484 GLY A O 1
ATOM 3698 N N . GLN A 1 485 ? 34.967 -13.041 -28.164 1.00 88.56 485 GLN A N 1
ATOM 3699 C CA . GLN A 1 485 ? 34.012 -14.130 -28.365 1.00 88.56 485 GLN A CA 1
ATOM 3700 C C . GLN A 1 485 ? 32.998 -13.771 -29.456 1.00 88.56 485 GLN A C 1
ATOM 3702 O O . GLN A 1 485 ? 32.401 -12.691 -29.418 1.00 88.56 485 GLN A O 1
ATOM 3707 N N . LEU A 1 486 ? 32.769 -14.686 -30.404 1.00 89.06 486 LEU A N 1
ATOM 3708 C CA . LEU A 1 486 ? 31.817 -14.520 -31.501 1.00 89.06 486 LEU A CA 1
ATOM 3709 C C . LEU A 1 486 ? 30.689 -15.565 -31.408 1.00 89.06 486 LEU A C 1
ATOM 3711 O O . LEU A 1 486 ? 30.912 -16.769 -31.337 1.00 89.06 486 LEU A O 1
ATOM 3715 N N . ARG A 1 487 ? 29.432 -15.123 -31.421 1.00 89.19 487 ARG A N 1
ATOM 3716 C CA . ARG A 1 487 ? 28.265 -16.020 -31.453 1.00 89.19 487 ARG A CA 1
ATOM 3717 C C . ARG A 1 487 ? 27.426 -15.711 -32.680 1.00 89.19 487 ARG A C 1
ATOM 3719 O O . ARG A 1 487 ? 26.997 -14.571 -32.842 1.00 89.19 487 ARG A O 1
ATOM 3726 N N . LEU A 1 488 ? 27.204 -16.706 -33.536 1.00 87.00 488 LEU A N 1
ATOM 3727 C CA . LEU A 1 488 ? 26.490 -16.554 -34.801 1.00 87.00 488 LEU A CA 1
ATOM 3728 C C . LEU A 1 488 ? 25.249 -17.450 -34.813 1.00 87.00 488 LEU A C 1
ATOM 3730 O O . LEU A 1 488 ? 25.350 -18.667 -34.858 1.00 87.00 488 LEU A O 1
ATOM 3734 N N . GLY A 1 489 ? 24.063 -16.863 -34.794 1.00 83.38 489 GLY A N 1
ATOM 3735 C CA . GLY A 1 489 ? 22.806 -17.542 -35.080 1.00 83.38 489 GLY A CA 1
ATOM 3736 C C . GLY A 1 489 ? 22.408 -17.310 -36.529 1.00 83.38 489 GLY A C 1
ATOM 3737 O O . GLY A 1 489 ? 22.310 -16.167 -36.970 1.00 83.38 489 GLY A O 1
ATOM 3738 N N . PHE A 1 490 ? 22.138 -18.373 -37.273 1.00 78.00 490 PHE A N 1
ATOM 3739 C CA . PHE A 1 490 ? 21.559 -18.248 -38.605 1.00 78.00 490 PHE A CA 1
ATOM 3740 C C . PHE A 1 490 ? 20.112 -18.717 -38.536 1.00 78.00 490 PHE A C 1
ATOM 3742 O O . PHE A 1 490 ? 19.822 -19.827 -38.089 1.00 78.00 490 PHE A O 1
ATOM 3749 N N . MET A 1 491 ? 19.187 -17.856 -38.958 1.00 67.12 491 MET A N 1
ATOM 3750 C CA . MET A 1 491 ? 17.796 -18.264 -39.126 1.00 67.12 491 MET A CA 1
ATOM 3751 C C . MET A 1 491 ? 17.661 -18.904 -40.507 1.00 67.12 491 MET A C 1
ATOM 3753 O O . MET A 1 491 ? 17.546 -18.199 -41.507 1.00 67.12 491 MET A O 1
ATOM 3757 N N . ALA A 1 492 ? 17.733 -20.235 -40.571 1.00 63.62 492 ALA A N 1
ATOM 3758 C CA . ALA A 1 492 ? 17.306 -20.977 -41.751 1.00 63.62 492 ALA A CA 1
ATOM 3759 C C . ALA A 1 492 ? 15.770 -21.059 -41.759 1.00 63.62 492 ALA A C 1
ATOM 3761 O O . ALA A 1 492 ? 15.148 -21.085 -40.695 1.00 63.62 492 ALA A O 1
ATOM 3762 N N . GLU A 1 493 ? 15.152 -21.086 -42.943 1.00 60.50 493 GLU A N 1
ATOM 3763 C CA . GLU A 1 493 ? 13.700 -21.233 -43.105 1.00 60.50 493 GLU A CA 1
ATOM 3764 C C . GLU A 1 493 ? 13.211 -22.534 -42.435 1.00 60.50 493 GLU A C 1
ATOM 3766 O O . GLU A 1 493 ? 13.235 -23.604 -43.038 1.00 60.50 493 GLU A O 1
ATOM 3771 N N . GLY A 1 494 ? 12.793 -22.455 -41.169 1.00 61.53 494 GLY A N 1
ATOM 3772 C CA . GLY A 1 494 ? 12.129 -23.544 -40.448 1.00 61.53 494 GLY A CA 1
ATOM 3773 C C . GLY A 1 494 ? 12.710 -23.923 -39.084 1.00 61.53 494 GLY A C 1
ATOM 3774 O O . GLY A 1 494 ? 11.948 -24.445 -38.282 1.00 61.53 494 GLY A O 1
ATOM 3775 N N . ASP A 1 495 ? 13.982 -23.634 -38.783 1.00 63.22 495 ASP A N 1
ATOM 3776 C CA . ASP A 1 495 ? 14.591 -23.926 -37.472 1.00 63.22 495 ASP A CA 1
ATOM 3777 C C . ASP A 1 495 ? 15.796 -22.997 -37.188 1.00 63.22 495 ASP A C 1
ATOM 3779 O O . ASP A 1 495 ? 16.698 -22.886 -38.024 1.00 63.22 495 ASP A O 1
ATOM 3783 N N . PRO A 1 496 ? 15.863 -22.329 -36.019 1.00 63.72 496 PRO A N 1
ATOM 3784 C CA . PRO A 1 496 ? 17.015 -21.514 -35.643 1.00 63.72 496 PRO A CA 1
ATOM 3785 C C . PRO A 1 496 ? 18.204 -22.405 -35.241 1.00 63.72 496 PRO A C 1
ATOM 3787 O O . PRO A 1 496 ? 18.168 -23.075 -34.205 1.00 63.72 496 PRO A O 1
ATOM 3790 N N . GLU A 1 497 ? 19.284 -22.388 -36.027 1.00 66.69 497 GLU A N 1
ATOM 3791 C CA . GLU A 1 497 ? 20.566 -22.991 -35.641 1.00 66.69 497 GLU A CA 1
ATOM 3792 C C . GLU A 1 497 ? 21.503 -21.910 -35.068 1.00 66.69 497 GLU A C 1
ATOM 3794 O O . GLU A 1 497 ? 21.814 -20.913 -35.727 1.00 66.69 497 GLU A O 1
ATOM 3799 N N . LEU A 1 498 ? 21.972 -22.110 -33.829 1.00 66.38 498 LEU A N 1
ATOM 3800 C CA . LEU A 1 498 ? 23.022 -21.294 -33.219 1.00 66.38 498 LEU A CA 1
ATOM 3801 C C . LEU A 1 498 ? 24.375 -21.991 -33.394 1.00 66.38 498 LEU A C 1
ATOM 3803 O O . LEU A 1 498 ? 24.562 -23.133 -32.974 1.00 66.38 498 LEU A O 1
ATOM 3807 N N . ILE A 1 499 ? 25.316 -21.286 -34.011 1.00 66.00 499 ILE A N 1
ATOM 3808 C CA . ILE A 1 499 ? 26.710 -21.684 -34.167 1.00 66.00 499 ILE A CA 1
ATOM 3809 C C . ILE A 1 499 ? 27.553 -20.781 -33.261 1.00 66.00 499 ILE A C 1
ATOM 3811 O O . ILE A 1 499 ? 27.743 -19.589 -33.518 1.00 66.00 499 ILE A O 1
ATOM 3815 N N . GLU A 1 500 ? 28.074 -21.343 -32.175 1.00 63.34 500 GLU A N 1
ATOM 3816 C CA . GLU A 1 500 ? 29.039 -20.647 -31.322 1.00 63.34 500 GLU A CA 1
ATOM 3817 C C . GLU A 1 500 ? 30.457 -20.825 -31.893 1.00 63.34 500 GLU A C 1
ATOM 3819 O O . GLU A 1 500 ? 30.868 -21.937 -32.229 1.00 63.34 500 GLU A O 1
ATOM 3824 N N . ALA A 1 501 ? 31.202 -19.725 -32.042 1.00 63.53 501 ALA A N 1
ATOM 3825 C CA . ALA A 1 501 ? 32.574 -19.731 -32.543 1.00 63.53 501 ALA A CA 1
ATOM 3826 C C . ALA A 1 501 ? 33.468 -18.896 -31.612 1.00 63.53 501 ALA A C 1
ATOM 3828 O O . ALA A 1 501 ? 33.411 -17.669 -31.599 1.00 63.53 501 ALA A O 1
ATOM 3829 N N . GLU A 1 502 ? 34.301 -19.547 -30.808 1.00 57.31 502 GLU A N 1
ATOM 3830 C CA . GLU A 1 502 ? 35.234 -18.831 -29.931 1.00 57.31 502 GLU A CA 1
ATOM 3831 C C . GLU A 1 502 ? 36.514 -18.456 -30.693 1.00 57.31 502 GLU A C 1
ATOM 3833 O O . GLU A 1 502 ? 37.003 -19.227 -31.522 1.00 57.31 502 GLU A O 1
ATOM 3838 N N . ASP A 1 503 ? 37.034 -17.248 -30.445 1.00 52.66 503 ASP A N 1
ATOM 3839 C CA . ASP A 1 503 ? 38.294 -16.784 -31.031 1.00 52.66 503 ASP A CA 1
ATOM 3840 C C . ASP A 1 503 ? 39.469 -17.456 -30.308 1.00 52.66 503 ASP A C 1
ATOM 3842 O O . ASP A 1 503 ? 40.001 -16.964 -29.310 1.00 52.66 503 ASP A O 1
ATOM 3846 N N . GLU A 1 504 ? 39.880 -18.618 -30.811 1.00 47.84 504 GLU A N 1
ATOM 3847 C CA . GLU A 1 504 ? 41.228 -19.114 -30.581 1.00 47.84 504 GLU A CA 1
ATOM 3848 C C . GLU A 1 504 ? 42.145 -18.371 -31.557 1.00 47.84 504 GLU A C 1
ATOM 3850 O O . GLU A 1 504 ? 41.998 -18.503 -32.771 1.00 47.84 504 GLU A O 1
ATOM 3855 N N . ARG A 1 505 ? 43.103 -17.600 -31.026 1.00 46.97 505 ARG A N 1
ATOM 3856 C CA . ARG A 1 505 ? 44.015 -16.671 -31.734 1.00 46.97 505 ARG A CA 1
ATOM 3857 C C . ARG A 1 505 ? 44.803 -17.248 -32.938 1.00 46.97 505 ARG A C 1
ATOM 3859 O O . ARG A 1 505 ? 45.616 -16.536 -33.521 1.00 46.97 505 ARG A O 1
ATOM 3866 N N . GLU A 1 506 ? 44.585 -18.507 -33.312 1.00 47.06 506 GLU A N 1
ATOM 3867 C CA . GLU A 1 506 ? 45.188 -19.227 -34.441 1.00 47.06 506 GLU A CA 1
ATOM 3868 C C . GLU A 1 506 ? 44.207 -19.540 -35.597 1.00 47.06 506 GLU A C 1
ATOM 3870 O O . GLU A 1 506 ? 44.613 -20.121 -36.604 1.00 47.06 506 GLU A O 1
ATOM 3875 N N . GLY A 1 507 ? 42.936 -19.125 -35.510 1.00 51.94 507 GLY A N 1
ATOM 3876 C CA . GLY A 1 507 ? 41.953 -19.226 -36.596 1.00 51.94 507 GLY A CA 1
ATOM 3877 C C . GLY A 1 507 ? 40.561 -19.628 -36.108 1.00 51.94 507 GLY A C 1
ATOM 3878 O O . GLY A 1 507 ? 40.426 -20.460 -35.217 1.00 51.94 507 GLY A O 1
ATOM 3879 N N . ILE A 1 508 ? 39.511 -19.068 -36.723 1.00 52.69 508 ILE A N 1
ATOM 3880 C CA . ILE A 1 508 ? 38.109 -19.350 -36.368 1.00 52.69 508 ILE A CA 1
ATOM 3881 C C . ILE A 1 508 ? 37.803 -20.826 -36.660 1.00 52.69 508 ILE A C 1
ATOM 3883 O O . ILE A 1 508 ? 37.517 -21.203 -37.799 1.00 52.69 508 ILE A O 1
ATOM 3887 N N . ARG A 1 509 ? 37.841 -21.679 -35.634 1.00 52.09 509 ARG A N 1
ATOM 3888 C CA . ARG A 1 509 ? 37.234 -23.008 -35.702 1.00 52.09 509 ARG A CA 1
ATOM 3889 C C . ARG A 1 509 ? 35.746 -22.839 -35.428 1.00 52.09 509 ARG A C 1
ATOM 3891 O O . ARG A 1 509 ? 35.355 -22.460 -34.331 1.00 52.09 509 ARG A O 1
ATOM 3898 N N . LEU A 1 510 ? 34.914 -23.106 -36.434 1.00 56.03 510 LEU A N 1
ATOM 3899 C CA . LEU A 1 510 ? 33.472 -23.246 -36.229 1.00 56.03 510 LEU A CA 1
ATOM 3900 C C . LEU A 1 510 ? 33.268 -24.334 -35.167 1.00 56.03 510 LEU A C 1
ATOM 3902 O O . LEU A 1 510 ? 33.649 -25.486 -35.395 1.00 56.03 510 LEU A O 1
ATOM 3906 N N . GLY A 1 511 ? 32.734 -23.965 -34.001 1.00 55.19 511 GLY A N 1
ATOM 3907 C CA . GLY A 1 511 ? 32.473 -24.914 -32.929 1.00 55.19 511 GLY A CA 1
ATOM 3908 C C . GLY A 1 511 ? 31.572 -26.035 -33.441 1.00 55.19 511 GLY A C 1
ATOM 3909 O O . GLY A 1 511 ? 30.568 -25.795 -34.108 1.00 55.19 511 GLY A O 1
ATOM 3910 N N . THR A 1 512 ? 31.925 -27.287 -33.150 1.00 49.41 512 THR A N 1
ATOM 3911 C CA . THR A 1 512 ? 31.090 -28.451 -33.498 1.00 49.41 512 THR A CA 1
ATOM 3912 C C . THR A 1 512 ? 29.824 -28.540 -32.641 1.00 49.41 512 THR A C 1
ATOM 3914 O O . THR A 1 512 ? 28.960 -29.383 -32.884 1.00 49.41 512 THR A O 1
ATOM 3917 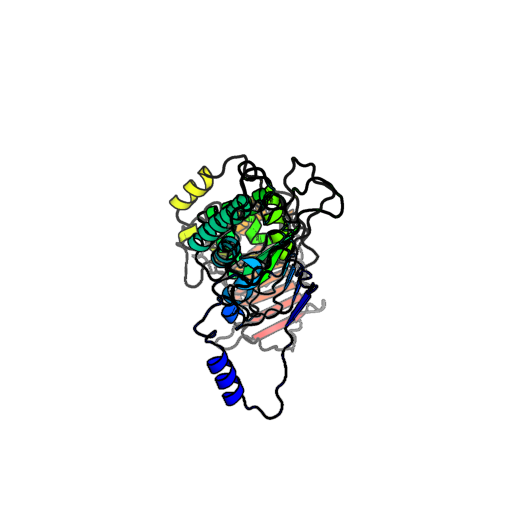N N . THR A 1 513 ? 29.712 -27.696 -31.617 1.00 50.78 513 THR A N 1
ATOM 3918 C CA . THR A 1 513 ? 28.607 -27.660 -30.666 1.00 50.78 513 THR A CA 1
ATOM 3919 C C . THR A 1 513 ? 27.416 -26.932 -31.283 1.00 50.78 513 THR A C 1
ATOM 3921 O O . THR A 1 513 ? 27.306 -25.712 -31.225 1.00 50.78 513 THR A O 1
ATOM 3924 N N . ARG A 1 514 ? 26.505 -27.699 -31.892 1.00 55.19 514 ARG A N 1
ATOM 3925 C CA . ARG A 1 514 ? 25.179 -27.208 -32.282 1.00 55.19 514 ARG A CA 1
ATOM 3926 C C . ARG A 1 514 ? 24.258 -27.267 -31.075 1.00 55.19 514 ARG A C 1
ATOM 3928 O O . ARG A 1 514 ? 23.850 -28.351 -30.656 1.00 55.19 514 ARG A O 1
ATOM 3935 N N . THR A 1 515 ? 23.913 -26.118 -30.523 1.00 55.56 515 THR A N 1
ATOM 3936 C CA . THR A 1 515 ? 22.851 -26.007 -29.524 1.00 55.56 515 THR A CA 1
ATOM 3937 C C . THR A 1 515 ? 21.556 -25.640 -30.241 1.00 55.56 515 THR A C 1
ATOM 3939 O O . THR A 1 515 ? 21.463 -24.619 -30.917 1.00 55.56 515 THR A O 1
ATOM 3942 N N . ARG A 1 516 ? 20.531 -26.497 -30.131 1.00 52.97 516 ARG A N 1
ATOM 3943 C CA . ARG A 1 516 ? 19.180 -26.130 -30.575 1.00 52.97 516 ARG A CA 1
ATOM 3944 C C . ARG A 1 516 ? 18.649 -25.055 -29.635 1.00 52.97 516 ARG A C 1
ATOM 3946 O O . ARG A 1 516 ? 18.517 -25.302 -28.437 1.00 52.97 516 ARG A O 1
ATOM 3953 N N . CYS A 1 517 ? 18.336 -23.881 -30.170 1.00 46.41 517 CYS A N 1
ATOM 3954 C CA . CYS A 1 517 ? 17.647 -22.853 -29.406 1.00 46.41 517 CYS A CA 1
ATOM 3955 C C . CYS A 1 517 ? 16.192 -23.283 -29.198 1.00 46.41 517 CYS A C 1
ATOM 3957 O O . CYS A 1 517 ? 15.429 -23.396 -30.154 1.00 46.41 517 CYS A O 1
ATOM 3959 N N . HIS A 1 518 ? 15.793 -23.505 -27.945 1.00 42.56 518 HIS A N 1
ATOM 3960 C CA . HIS A 1 518 ? 14.374 -23.519 -27.615 1.00 42.56 518 HIS A CA 1
ATOM 3961 C C . HIS A 1 518 ? 13.834 -22.089 -27.757 1.00 42.56 518 HIS A C 1
ATOM 3963 O O . HIS A 1 518 ? 14.477 -21.164 -27.254 1.00 42.56 518 HIS A O 1
ATOM 3969 N N . PRO A 1 519 ? 12.688 -21.880 -28.430 1.00 39.22 519 PRO A N 1
ATOM 3970 C CA . PRO A 1 519 ? 12.063 -20.568 -28.476 1.00 39.22 519 PRO A CA 1
ATOM 3971 C C . PRO A 1 519 ? 11.762 -20.138 -27.040 1.00 39.22 519 PRO A C 1
ATOM 3973 O O . PRO A 1 519 ? 11.037 -20.818 -26.315 1.00 39.22 519 PRO A O 1
ATOM 3976 N N . SER A 1 520 ? 12.359 -19.030 -26.612 1.00 35.34 520 SER A N 1
ATOM 3977 C CA . SER A 1 520 ? 11.990 -18.367 -25.368 1.00 35.34 520 SER A CA 1
ATOM 3978 C C . SER A 1 520 ? 10.523 -17.956 -25.475 1.00 35.34 520 SER A C 1
ATOM 3980 O O . SER A 1 520 ? 10.181 -17.122 -26.315 1.00 35.34 520 SER A O 1
ATOM 3982 N N . THR A 1 521 ? 9.659 -18.584 -24.677 1.00 26.86 521 THR A N 1
ATOM 3983 C CA . THR A 1 521 ? 8.248 -18.201 -24.532 1.00 26.86 521 THR A CA 1
ATOM 3984 C C . THR A 1 521 ? 8.149 -16.728 -24.106 1.00 26.86 521 THR A C 1
ATOM 3986 O O . THR A 1 521 ? 8.955 -16.318 -23.266 1.00 26.86 521 THR A O 1
ATOM 3989 N N . PRO A 1 522 ? 7.225 -15.948 -24.700 1.00 31.20 522 PRO A N 1
ATOM 3990 C CA . PRO A 1 522 ? 7.072 -14.515 -24.441 1.00 31.20 522 PRO A CA 1
ATOM 3991 C C . PRO A 1 522 ? 6.667 -14.182 -23.004 1.00 31.20 522 PRO A C 1
ATOM 3993 O O . PRO A 1 522 ? 5.988 -15.022 -22.367 1.00 31.20 522 PRO A O 1
#

pLDDT: mean 80.28, std 15.15, range [26.86, 98.19]

Organism: Vitrella brassicaformis (strain CCMP3155) (NCBI:txid1169540)

Sequence (522 aa):
MSEGSLKSLTFEPAVLPGVGIQEITEISYINSRPPQTAPSQSIPLPALTEVNCVIPGHSLIDGRGWATPAVEVVSAPYDTAQVADIRPFVATSRSLVELETPLLLPPSDLAQLMESIPLGQRGSPGPLARLRTIPSIKLYGMESDVVREGLERLKRCLCDRGCSKSLKELGIVVHRSDCHSVFLKADTHGTFKALGNLIDRVCLPSGYRGPSYGRVNCHIRTDGQQGEDVPMDHRLGYLRWDLTQSPRCHYRLLWALLRAYHMEYDDADCDEQDCPSFWTSPRPPCQLVWRITPADLDPLEQEEGDRRAGPHACRMMFSWRRTCSVSIQCADGWTPPANAVLPSHPELRIFRPGQMGILHNLTVKSRIGLGAARVLISRGVELQSLQVMDMDDTDVMGFLTCLTAWKMPSQLVLGSVQPGAGMPVPFYHGSLRKAKMLTASGDGAMGVAAALRQQMASLDMLAMSGGEAGVRQVLTNGGREGIGQLRLGFMAEGDPELIEAEDEREGIRLGTTRTRCHPSTP